Protein AF-A0A1G4S1K9-F1 (afdb_monomer)

Radius of gyration: 34.12 Å; Cα contacts (8 Å, |Δi|>4): 1277; chains: 1; bounding box: 101×109×102 Å

Secondary structure (DSSP, 8-state):
--SS-SSSSSSSSSSSSSS-S-----PPPPEEEEEEEEE-EEEEEEEEEEES-TT-SEEEEEEEESSEEEEEEEES-SEEEEETTEEEEEEETTSTTGGGGGSEEEEEEEEEEE--EEEEEEEE-SSS-----------PPPPPPS----TT--TTS--EEEETTEEEETT--B---EEEE---TTTTTSS-TTTTTS-HHHHHHHHHTTT--EEEEEEEHHHHHHHHTT--PPP---TTT-GGGGG--HHHHHHHHHHHHHHTT-EEEEEEEESSS-TTGGG-SSS--SSS-HHHHHHHHHHHHHHTTT-TTEEEEE--S-----TTSSS--B-SSS--TTBHHHHHHHHHHHHHHH-TT-EEEEE-BSEEES-TTT-SS----GGGEEE-STTTB-THHHHS----SSHHHHTTEEEEEE---TTT---GGGTT---HHHHIIIIIIIIIIHHHHTTSS-EEEEEE---SSHHHHHHHHHHHHHHHHHT-EEEES-S-S--TTT--SB-TTSSSB-HHHHHHHHTTS-B-TTS-EE-S-SSS-STTTEE-HHHHH--PPPPPP-TT---S--SSS---------------------------------SSSSSSTTSSTTSHHHHHTTTTS------------PPPS-----------------PPP-----HHHHHHHHHHHTTSS--

Solvent-accessible surface area (backbone atoms only — not comparable to full-atom values): 39523 Å² total; per-residue (Å²): 135,91,89,88,84,87,84,81,81,74,75,72,63,66,68,69,71,75,72,76,65,78,81,72,75,80,70,62,70,54,43,70,43,81,75,47,68,54,51,69,35,51,22,34,36,38,34,31,40,30,34,51,34,81,55,36,59,29,41,40,38,34,35,40,41,76,22,50,50,78,48,59,51,68,45,40,42,71,42,59,43,75,57,68,37,28,40,43,32,33,22,30,58,91,38,97,27,34,71,22,40,65,23,78,26,36,46,32,34,39,37,41,65,19,78,45,64,45,84,73,50,61,49,60,48,79,78,62,66,95,71,95,67,89,73,75,85,68,86,70,73,78,76,79,69,84,84,91,69,60,96,60,62,61,82,35,40,40,38,44,32,43,57,54,39,35,44,17,37,83,87,66,53,76,56,71,53,26,24,28,27,46,50,20,35,16,18,79,36,38,33,52,58,48,29,60,62,25,40,63,67,64,49,55,48,54,43,15,47,67,32,32,22,26,38,37,37,31,24,10,27,44,48,44,45,29,48,74,71,74,43,61,61,73,52,54,53,30,59,85,70,36,54,83,51,73,84,46,53,31,60,53,48,49,53,51,49,47,55,51,27,48,76,24,8,23,33,32,29,44,26,31,31,13,37,48,56,30,83,70,27,52,79,43,26,51,66,46,55,100,88,33,45,60,70,51,36,41,49,21,53,35,52,51,35,50,74,41,45,82,36,43,39,55,36,30,40,34,69,47,48,35,27,9,41,51,49,71,43,97,64,37,27,40,68,54,93,60,89,54,92,46,22,48,52,50,49,52,42,51,41,48,47,54,28,42,75,52,22,76,52,44,26,36,31,43,47,18,22,12,48,45,52,68,48,58,93,86,29,77,85,72,61,51,56,57,85,56,36,47,74,58,46,51,6,24,32,38,50,42,49,80,82,53,57,86,71,62,86,43,73,76,53,46,28,24,49,31,39,28,31,33,56,75,29,57,66,73,52,77,52,78,74,54,60,96,60,70,48,63,70,52,41,42,65,72,68,34,36,75,30,44,47,48,37,47,78,69,44,68,29,21,55,33,31,67,32,35,55,45,51,86,47,74,68,24,32,55,42,48,54,42,53,51,48,49,35,59,77,67,68,50,27,35,20,37,39,24,44,37,34,82,42,91,56,26,33,35,39,19,36,91,64,44,69,49,66,33,63,68,60,43,57,62,55,52,79,66,40,43,55,50,100,85,70,36,19,47,16,62,26,47,64,28,33,12,30,90,50,30,34,15,30,23,76,73,74,73,49,86,72,73,55,50,76,51,77,86,65,80,67,91,83,81,83,85,87,89,85,87,84,86,89,81,89,85,88,85,86,84,91,84,88,79,90,86,88,88,86,84,89,83,83,86,78,90,86,88,91,86,87,85,89,83,77,73,81,79,66,68,74,70,60,62,67,64,61,64,67,62,75,78,72,82,83,86,87,88,82,89,88,82,81,93,76,85,87,80,94,84,76,93,78,92,75,86,87,80,88,82,80,83,84,76,91,70,92,76,83,86,80,77,94,48,80,66,58,57,55,57,50,56,57,53,56,64,69,72,72,69,136

Nearest PDB structures (foldseek):
  8fc0-assembly8_H  TM=9.257E-01  e=8.911E-35  metagenome
  8fc0-assembly1_A  TM=9.279E-01  e=1.679E-34  metagenome
  8fc0-assembly7_G  TM=9.378E-01  e=3.162E-34  metagenome
  1vrx-assembly2_B  TM=9.261E-01  e=2.513E-33  Acidothermus cellulolyticus
  1ece-assembly2_B  TM=9.317E-01  e=5.960E-33  Acidothermus cellulolyticus

Mean predicted aligned error: 17.68 Å

Foldseek 3Di:
DDDDPDPDPPVPPVVVPPPPPDPPPPQDFKDKDWDDWADDFQKIKTKIFIDSQPQFQKKKWKKFFPFFFDDKDWALFPDWDDDGRMIIGMHGCPDPSVVSNRGIIMMMTGGGRGPTMDTDDMHGDDDRDPDDDPDPPPDDDDPDDPDLDDPFFDWFQLFWWWDQQFIAGPVRHGDFQAAFEFEDQLALLVDTPQQQQAALLVLLLVRLLLQRQEYEYAHALVCLVCVVVVRFRQHHHNCVRHVVCSVDTSVRVVVVSLSSCSQQLHAYEYENCANHRHPCRNPQLANDDPVGALVSLLVSLLSVLLVCLRRSSYQEYHSYHFNEDALLDPAGAADDPDPDSRDLLVSLLVSLLSSCVRRVRHAYEYFDYFWDAPDCVVCRSPDSDRVRTDGAGGRQQPLSCVVPNRDNPDPSSVRSYEYEHEDAFCLVPNDPLCPPHHDLVSCCPRHNCNRDCVSLVVSPYHYEHAEYAADCDDRRVVVLLSVLVVCQVSVHHYHYHHLAQPPPRGGHQAHPSSPHGPVVRSVSSSVNRDADPVRAREHSGQGRARNPRHGYNCVVVVDDGDRDDRVPPPDPPDPDPDPDDDDDDDDDDDDDDDDDDDDDDDDDDDDDDDPDDPPPVPPPPVPPVVVVVVPPPDDDDDDDDDDDDDDDPDDDDDDDDDDDDDDDDDDDDDDDDDPVVVVVVVVVVVVVPDD

Structure (mmCIF, N/CA/C/O backbone):
data_AF-A0A1G4S1K9-F1
#
_entry.id   AF-A0A1G4S1K9-F1
#
loop_
_atom_site.group_PDB
_atom_site.id
_atom_site.type_symbol
_atom_site.label_atom_id
_atom_site.label_alt_id
_atom_site.label_comp_id
_atom_site.label_asym_id
_atom_site.label_entity_id
_atom_site.label_seq_id
_atom_site.pdbx_PDB_ins_code
_atom_site.Cartn_x
_atom_site.Cartn_y
_atom_site.Cartn_z
_atom_site.occupancy
_atom_site.B_iso_or_equiv
_atom_site.auth_seq_id
_atom_site.auth_comp_id
_atom_site.auth_asym_id
_atom_site.auth_atom_id
_atom_site.pdbx_PDB_model_num
ATOM 1 N N . MET A 1 1 ? -54.879 11.439 -67.294 1.00 46.94 1 MET A N 1
ATOM 2 C CA . MET A 1 1 ? -53.997 11.453 -68.483 1.00 46.94 1 MET A CA 1
ATOM 3 C C . MET A 1 1 ? -53.730 12.893 -68.884 1.00 46.94 1 MET A C 1
ATOM 5 O O . MET A 1 1 ? -54.687 13.642 -68.987 1.00 46.94 1 MET A O 1
ATOM 9 N N . ARG A 1 2 ? -52.448 13.218 -69.117 1.00 40.91 2 ARG A N 1
ATOM 10 C CA . ARG A 1 2 ? -51.914 14.444 -69.745 1.00 40.91 2 ARG A CA 1
ATOM 11 C C . ARG A 1 2 ? -52.275 15.777 -69.067 1.00 40.91 2 ARG A C 1
ATOM 13 O O . ARG A 1 2 ? -53.282 16.371 -69.418 1.00 40.91 2 ARG A O 1
ATOM 20 N N . ASN A 1 3 ? -51.419 16.227 -68.132 1.00 42.62 3 ASN A N 1
ATOM 21 C CA . ASN A 1 3 ? -50.958 17.632 -67.969 1.00 42.62 3 ASN A CA 1
ATOM 22 C C . ASN A 1 3 ? -50.483 18.017 -66.550 1.00 42.62 3 ASN A C 1
ATOM 24 O O . ASN A 1 3 ? -50.726 19.132 -66.109 1.00 42.62 3 ASN A O 1
ATOM 28 N N . ILE A 1 4 ? -49.740 17.155 -65.844 1.00 37.62 4 ILE A N 1
ATOM 29 C CA . ILE A 1 4 ? -48.871 17.600 -64.732 1.00 37.62 4 ILE A CA 1
ATOM 30 C C . ILE A 1 4 ? -47.541 16.832 -64.809 1.00 37.62 4 ILE A C 1
ATOM 32 O O . ILE A 1 4 ? -47.179 16.061 -63.933 1.00 37.62 4 ILE A O 1
ATOM 36 N N . ILE A 1 5 ? -46.842 16.981 -65.935 1.00 47.56 5 ILE A N 1
ATOM 37 C CA . ILE A 1 5 ? -45.438 16.584 -66.105 1.00 47.56 5 ILE A CA 1
ATOM 38 C C . ILE A 1 5 ? -44.793 17.699 -66.930 1.00 47.56 5 ILE A C 1
ATOM 40 O O . ILE A 1 5 ? -44.756 17.594 -68.149 1.00 47.56 5 ILE A O 1
ATOM 44 N N . SER A 1 6 ? -44.383 18.809 -66.305 1.00 47.84 6 SER A N 1
ATOM 45 C CA . SER A 1 6 ? -43.437 19.755 -66.941 1.00 47.84 6 SER A CA 1
ATOM 46 C C . SER A 1 6 ? -42.840 20.851 -66.039 1.00 47.84 6 SER A C 1
ATOM 48 O O . SER A 1 6 ? -42.357 21.843 -66.580 1.00 47.84 6 SER A O 1
ATOM 50 N N . LYS A 1 7 ? -42.825 20.746 -64.696 1.00 39.50 7 LYS A N 1
ATOM 51 C CA . LYS A 1 7 ? -42.226 21.819 -63.859 1.00 39.50 7 LYS A CA 1
ATOM 52 C C . LYS A 1 7 ? -41.388 21.410 -62.639 1.00 39.50 7 LYS A C 1
ATOM 54 O O . LYS A 1 7 ? -41.051 22.274 -61.841 1.00 39.50 7 LYS A O 1
ATOM 59 N N . THR A 1 8 ? -40.955 20.158 -62.520 1.00 39.28 8 THR A N 1
ATOM 60 C CA . THR A 1 8 ? -40.083 19.728 -61.399 1.00 39.28 8 THR A CA 1
ATOM 61 C C . THR A 1 8 ? -38.801 19.011 -61.822 1.00 39.28 8 THR A C 1
ATOM 63 O O . THR A 1 8 ? -38.110 18.453 -60.982 1.00 39.28 8 THR A O 1
ATOM 66 N N . SER A 1 9 ? -38.419 19.087 -63.101 1.00 40.94 9 SER A N 1
ATOM 67 C CA . SER A 1 9 ? -37.168 18.483 -63.604 1.00 40.94 9 SER A CA 1
ATOM 68 C C . SER A 1 9 ? -36.092 19.503 -64.005 1.00 40.94 9 SER A C 1
ATOM 70 O O . SER A 1 9 ? -35.015 19.105 -64.424 1.00 40.94 9 SER A O 1
ATOM 72 N N . ALA A 1 10 ? -36.352 20.810 -63.867 1.00 38.00 10 ALA A N 1
ATOM 73 C CA . ALA A 1 10 ? -35.412 21.869 -64.268 1.00 38.00 10 ALA A CA 1
ATOM 74 C C . ALA A 1 10 ? -34.806 22.666 -63.094 1.00 38.00 10 ALA A C 1
ATOM 76 O O . ALA A 1 10 ? -33.869 23.426 -63.303 1.00 38.00 10 ALA A O 1
ATOM 77 N N . ALA A 1 11 ? -35.292 22.483 -61.860 1.00 37.25 11 ALA A N 1
ATOM 78 C CA . ALA A 1 11 ? -34.738 23.150 -60.673 1.00 37.25 11 ALA A CA 1
ATOM 79 C C . ALA A 1 11 ? -33.660 22.321 -59.945 1.00 37.25 11 ALA A C 1
ATOM 81 O O . ALA A 1 11 ? -32.999 22.830 -59.047 1.00 37.25 11 ALA A O 1
ATOM 82 N N . LEU A 1 12 ? -33.454 21.062 -60.346 1.00 37.31 12 LEU A N 1
ATOM 83 C CA . LEU A 1 12 ? -32.512 20.134 -59.705 1.00 37.31 12 LEU A CA 1
ATOM 84 C C . LEU A 1 12 ? -31.188 19.953 -60.462 1.00 37.31 12 LEU A C 1
ATOM 86 O O . LEU A 1 12 ? -30.310 19.257 -59.972 1.00 37.31 12 LEU A O 1
ATOM 90 N N . ILE A 1 13 ? -31.007 20.600 -61.620 1.00 40.84 13 ILE A N 1
ATOM 91 C CA . ILE A 1 13 ? -29.776 20.463 -62.427 1.00 40.84 13 ILE A CA 1
ATOM 92 C C . ILE A 1 13 ? -28.891 21.723 -62.371 1.00 40.84 13 ILE A C 1
ATOM 94 O O . ILE A 1 13 ? -27.697 21.644 -62.635 1.00 40.84 13 ILE A O 1
ATOM 98 N N . THR A 1 14 ? -29.403 22.866 -61.902 1.00 38.56 14 THR A N 1
ATOM 99 C CA . THR A 1 14 ? -28.585 24.089 -61.745 1.00 38.56 14 THR A CA 1
ATOM 100 C C . THR A 1 14 ? -27.985 24.251 -60.342 1.00 38.56 14 THR A C 1
ATOM 102 O O . THR A 1 14 ? -27.045 25.018 -60.169 1.00 38.56 14 THR A O 1
ATOM 105 N N . ALA A 1 15 ? -28.450 23.489 -59.344 1.00 34.72 15 ALA A N 1
ATOM 106 C CA . ALA A 1 15 ? -27.817 23.433 -58.019 1.00 34.72 15 ALA A CA 1
ATOM 107 C C . ALA A 1 15 ? -26.641 22.436 -57.950 1.00 34.72 15 ALA A C 1
ATOM 109 O O . ALA A 1 15 ? -25.881 22.449 -56.989 1.00 34.72 15 ALA A O 1
ATOM 110 N N . ALA A 1 16 ? -26.459 21.606 -58.985 1.00 38.09 16 ALA A N 1
ATOM 111 C CA . ALA A 1 16 ? -25.399 20.599 -59.049 1.00 38.09 16 ALA A CA 1
ATOM 112 C C . ALA A 1 16 ? -24.125 21.069 -59.784 1.00 38.09 16 ALA A C 1
ATOM 114 O O . ALA A 1 16 ? -23.159 20.321 -59.854 1.00 38.09 16 ALA A O 1
ATOM 115 N N . ILE A 1 17 ? -24.095 22.296 -60.327 1.00 37.56 17 ILE A N 1
ATOM 116 C CA . ILE A 1 17 ? -22.935 22.823 -61.082 1.00 37.56 17 ILE A CA 1
ATOM 117 C C . ILE A 1 17 ? -22.274 24.031 -60.383 1.00 37.56 17 ILE A C 1
ATOM 119 O O . ILE A 1 17 ? -21.233 24.506 -60.823 1.00 37.56 17 ILE A O 1
ATOM 123 N N . LEU A 1 18 ? -22.792 24.487 -59.233 1.00 35.12 18 LEU A N 1
ATOM 124 C CA . LEU A 1 18 ? -22.179 25.577 -58.452 1.00 35.12 18 LEU A CA 1
ATOM 125 C C . LEU A 1 18 ? -21.597 25.154 -57.091 1.00 35.12 18 LEU A C 1
ATOM 127 O O . LEU A 1 18 ? -21.259 26.011 -56.283 1.00 35.12 18 LEU A O 1
ATOM 131 N N . PHE A 1 19 ? -21.447 23.850 -56.848 1.00 36.75 19 PHE A N 1
ATOM 132 C CA . PHE A 1 19 ? -20.767 23.309 -55.660 1.00 36.75 19 PHE A CA 1
ATOM 133 C C . PHE A 1 19 ? -19.628 22.339 -56.021 1.00 36.75 19 PHE A C 1
ATOM 135 O O . PHE A 1 19 ? -19.280 21.446 -55.262 1.00 36.75 19 PHE A O 1
ATOM 142 N N . CYS A 1 20 ? -19.008 22.551 -57.184 1.00 34.66 20 CYS A N 1
ATOM 143 C CA . CYS A 1 20 ? -17.650 22.087 -57.474 1.00 34.66 20 CYS A CA 1
ATOM 144 C C . CYS A 1 20 ? -16.709 23.296 -57.558 1.00 34.66 20 CYS A C 1
ATOM 146 O O . CYS A 1 20 ? -16.000 23.482 -58.542 1.00 34.66 20 CYS A O 1
ATOM 148 N N . MET A 1 21 ? -16.701 24.147 -56.530 1.00 34.59 21 MET A N 1
ATOM 149 C CA . MET A 1 21 ? -15.424 24.737 -56.146 1.00 34.59 21 MET A CA 1
ATOM 150 C C . MET A 1 21 ? -14.774 23.715 -55.236 1.00 34.59 21 MET A C 1
ATOM 152 O O . MET A 1 21 ? -15.372 23.335 -54.231 1.00 34.59 21 MET A O 1
ATOM 156 N N . LEU A 1 22 ? -13.598 23.232 -55.638 1.00 39.28 22 LEU A N 1
ATOM 157 C CA . LEU A 1 22 ? -12.730 22.451 -54.777 1.00 39.28 22 LEU A CA 1
ATOM 158 C C . LEU A 1 22 ? -12.731 23.103 -53.392 1.00 39.28 22 LEU A C 1
ATOM 160 O O . LEU A 1 22 ? -12.252 24.228 -53.235 1.00 39.28 22 LEU A O 1
ATOM 164 N N . SER A 1 23 ? -13.231 22.391 -52.387 1.00 33.66 23 SER A N 1
ATOM 165 C CA . SER A 1 23 ? -12.679 22.531 -51.052 1.00 33.66 23 SER A CA 1
ATOM 166 C C . SER A 1 23 ? -11.226 22.099 -51.191 1.00 33.66 23 SER A C 1
ATOM 168 O O . SER A 1 23 ? -10.904 20.921 -51.087 1.00 33.66 23 SER A O 1
ATOM 170 N N . VAL A 1 24 ? -10.351 23.038 -51.548 1.00 35.00 24 VAL A N 1
ATOM 171 C CA . VAL A 1 24 ? -8.931 22.877 -51.287 1.00 35.00 24 VAL A CA 1
ATOM 172 C C . VAL A 1 24 ? -8.861 22.885 -49.770 1.00 35.00 24 VAL A C 1
ATOM 174 O O . VAL A 1 24 ? -8.879 23.943 -49.145 1.00 35.00 24 VAL A O 1
ATOM 177 N N . THR A 1 25 ? -8.913 21.700 -49.167 1.00 40.12 25 THR A N 1
ATOM 178 C CA . THR A 1 25 ? -8.441 21.492 -47.807 1.00 40.12 25 THR A CA 1
ATOM 179 C C . THR A 1 25 ? -6.995 21.956 -47.831 1.00 40.12 25 THR A C 1
ATOM 181 O O . THR A 1 25 ? -6.112 21.272 -48.343 1.00 40.12 25 THR A O 1
ATOM 184 N N . VAL A 1 26 ? -6.762 23.187 -47.379 1.00 39.53 26 VAL A N 1
ATOM 185 C CA . VAL A 1 26 ? -5.418 23.658 -47.076 1.00 39.53 26 VAL A CA 1
ATOM 186 C C . VAL A 1 26 ? -5.017 22.877 -45.837 1.00 39.53 26 VAL A C 1
ATOM 188 O O . VAL A 1 26 ? -5.352 23.256 -44.718 1.00 39.53 26 VAL A O 1
ATOM 191 N N . LEU A 1 27 ? -4.415 21.713 -46.047 1.00 52.53 27 LEU A N 1
ATOM 192 C CA . LEU A 1 27 ? -3.822 20.949 -44.965 1.00 52.53 27 LEU A CA 1
ATOM 193 C C . LEU A 1 27 ? -2.598 21.710 -44.477 1.00 52.53 27 LEU A C 1
ATOM 195 O O . LEU A 1 27 ? -1.849 22.281 -45.276 1.00 52.53 27 LEU A O 1
ATOM 199 N N . ALA A 1 28 ? -2.457 21.785 -43.157 1.00 60.84 28 ALA A N 1
ATOM 200 C CA . ALA A 1 28 ? -1.305 22.415 -42.545 1.00 60.84 28 ALA A CA 1
ATOM 201 C C . ALA A 1 28 ? -0.040 21.689 -43.023 1.00 60.84 28 ALA A C 1
ATOM 203 O O . ALA A 1 28 ? -0.012 20.464 -43.080 1.00 60.84 28 ALA A O 1
ATOM 204 N N . ALA A 1 29 ? 0.988 22.448 -43.405 1.00 79.94 29 ALA A N 1
ATOM 205 C CA . ALA A 1 29 ? 2.296 21.864 -43.670 1.00 79.94 29 ALA A CA 1
ATOM 206 C C . ALA A 1 29 ? 2.824 21.219 -42.375 1.00 79.94 29 ALA A C 1
ATOM 208 O O . ALA A 1 29 ? 2.587 21.785 -41.301 1.00 79.94 29 ALA A O 1
ATOM 209 N N . PRO A 1 30 ? 3.548 20.088 -42.457 1.00 90.12 30 PRO A N 1
ATOM 210 C CA . PRO A 1 30 ? 4.069 19.425 -41.278 1.00 90.12 30 PRO A CA 1
ATOM 211 C C . PRO A 1 30 ? 5.029 20.379 -40.575 1.00 90.12 30 PRO A C 1
ATOM 213 O O . PRO A 1 30 ? 5.851 21.053 -41.206 1.00 90.12 30 PRO A O 1
ATOM 216 N N . ALA A 1 31 ? 4.893 20.461 -39.263 1.00 91.81 31 ALA A N 1
ATOM 217 C CA . ALA A 1 31 ? 5.640 21.370 -38.421 1.00 91.81 31 ALA A CA 1
ATOM 218 C C . ALA A 1 31 ? 6.294 20.596 -37.280 1.00 91.81 31 ALA A C 1
ATOM 220 O O . ALA A 1 31 ? 5.719 19.667 -36.720 1.00 91.81 31 ALA A O 1
ATOM 221 N N . ALA A 1 32 ? 7.505 21.015 -36.927 1.00 95.06 32 ALA A N 1
ATOM 222 C CA . ALA A 1 32 ? 8.244 20.504 -35.788 1.00 95.06 32 ALA A CA 1
ATOM 223 C C . ALA A 1 32 ? 8.721 21.693 -34.954 1.00 95.06 32 ALA A C 1
ATOM 225 O O . ALA A 1 32 ? 9.352 22.616 -35.477 1.00 95.06 32 ALA A O 1
ATOM 226 N N . LYS A 1 33 ? 8.417 21.678 -33.660 1.00 94.25 33 LYS A N 1
ATOM 227 C CA . LYS A 1 33 ? 8.912 22.659 -32.695 1.00 94.25 33 LYS A CA 1
ATOM 228 C C . LYS A 1 33 ? 9.967 21.992 -31.822 1.00 94.25 33 LYS A C 1
ATOM 230 O O . LYS A 1 33 ? 9.740 20.897 -31.333 1.00 94.25 33 LYS A O 1
ATOM 235 N N . VAL A 1 34 ? 11.106 22.651 -31.623 1.00 95.06 34 VAL A N 1
ATOM 236 C CA . VAL A 1 34 ? 12.114 22.182 -30.664 1.00 95.06 34 VAL A CA 1
ATOM 237 C C . VAL A 1 34 ? 11.624 22.472 -29.251 1.00 95.06 34 VAL A C 1
ATOM 239 O O . VAL A 1 34 ? 11.390 23.635 -28.920 1.00 95.06 34 VAL A O 1
ATOM 242 N N . ASP A 1 35 ? 11.492 21.427 -28.439 1.00 87.25 35 ASP A N 1
ATOM 243 C CA . ASP A 1 35 ? 11.082 21.547 -27.039 1.00 87.25 35 ASP A CA 1
ATOM 244 C C . ASP A 1 35 ? 12.290 21.597 -26.108 1.00 87.25 35 ASP A C 1
ATOM 246 O O . ASP A 1 35 ? 12.360 22.458 -25.233 1.00 87.25 35 ASP A O 1
ATOM 250 N N . ASN A 1 36 ? 13.265 20.708 -26.316 1.00 89.69 36 ASN A N 1
ATOM 251 C CA . ASN A 1 36 ? 14.471 20.654 -25.499 1.00 89.69 36 ASN A CA 1
ATOM 252 C C . ASN A 1 36 ? 15.694 20.205 -26.309 1.00 89.69 36 ASN A C 1
ATOM 254 O O . ASN A 1 36 ? 15.576 19.408 -27.240 1.00 89.69 36 ASN A O 1
ATOM 258 N N . VAL A 1 37 ? 16.874 20.694 -25.923 1.00 92.25 37 VAL A N 1
ATOM 259 C CA . VAL A 1 37 ? 18.181 20.250 -26.425 1.00 92.25 37 VAL A CA 1
ATOM 260 C C . VAL A 1 37 ? 19.072 19.982 -25.217 1.00 92.25 37 VAL A C 1
ATOM 262 O O . VAL A 1 37 ? 19.370 20.901 -24.457 1.00 92.25 37 VAL A O 1
ATOM 265 N N . ASN A 1 38 ? 19.517 18.738 -25.060 1.00 87.88 38 ASN A N 1
ATOM 266 C CA . ASN A 1 38 ? 20.324 18.294 -23.927 1.00 87.88 38 ASN A CA 1
ATOM 267 C C . ASN A 1 38 ? 21.632 17.644 -24.417 1.00 87.88 38 ASN A C 1
ATOM 269 O O . ASN A 1 38 ? 21.614 16.485 -24.825 1.00 87.88 38 ASN A O 1
ATOM 273 N N . PRO A 1 39 ? 22.760 18.373 -24.451 1.00 90.12 39 PRO A N 1
ATOM 274 C CA . PRO A 1 39 ? 24.066 17.839 -24.833 1.00 90.12 39 PRO A CA 1
ATOM 275 C C . PRO A 1 39 ? 24.911 17.428 -23.613 1.00 90.12 39 PRO A C 1
ATOM 277 O O . PRO A 1 39 ? 24.898 18.106 -22.587 1.00 90.12 39 PRO A O 1
ATOM 280 N N . TRP A 1 40 ? 25.724 16.373 -23.738 1.00 91.38 40 TRP A N 1
ATOM 281 C CA . TRP A 1 40 ? 26.621 15.900 -22.664 1.00 91.38 40 TRP A CA 1
ATOM 282 C C . TRP A 1 40 ? 28.030 15.516 -23.160 1.00 91.38 40 TRP A C 1
ATOM 284 O O . TRP A 1 40 ? 28.737 14.702 -22.565 1.00 91.38 40 TRP A O 1
ATOM 294 N N . GLY A 1 41 ? 28.486 16.135 -24.253 1.00 88.50 41 GLY A N 1
ATOM 295 C CA . GLY A 1 41 ? 29.862 16.039 -24.748 1.00 88.50 41 GLY A CA 1
ATOM 296 C C . GLY A 1 41 ? 30.127 14.812 -25.621 1.00 88.50 41 GLY A C 1
ATOM 297 O O . GLY A 1 41 ? 30.483 14.973 -26.790 1.00 88.50 41 GLY A O 1
ATOM 298 N N . ASN A 1 42 ? 29.956 13.597 -25.091 1.00 91.75 42 ASN A N 1
ATOM 299 C CA . ASN A 1 42 ? 30.069 12.346 -25.865 1.00 91.75 42 ASN A CA 1
ATOM 300 C C . ASN A 1 42 ? 28.726 11.864 -26.455 1.00 91.75 42 ASN A C 1
ATOM 302 O O . ASN A 1 42 ? 28.643 10.787 -27.041 1.00 91.75 42 ASN A O 1
ATOM 306 N N . GLY A 1 43 ? 27.684 12.678 -26.329 1.00 93.50 43 GLY A N 1
ATOM 307 C CA . GLY A 1 43 ? 26.366 12.443 -26.891 1.00 93.50 43 GLY A CA 1
ATOM 308 C C . GLY A 1 43 ? 25.483 13.672 -26.719 1.00 93.50 43 GLY A C 1
ATOM 309 O O . GLY A 1 43 ? 25.896 14.689 -26.149 1.00 93.50 43 GLY A O 1
ATOM 310 N N . GLY A 1 44 ? 24.271 13.585 -27.241 1.00 93.44 44 GLY A N 1
ATOM 311 C CA . GLY A 1 44 ? 23.273 14.626 -27.067 1.00 93.44 44 GLY A CA 1
ATOM 312 C C . GLY A 1 44 ? 21.904 14.186 -27.549 1.00 93.44 44 GLY A C 1
ATOM 313 O O . GLY A 1 44 ? 21.768 13.212 -28.288 1.00 93.44 44 GLY A O 1
ATOM 314 N N . GLN A 1 45 ? 20.894 14.933 -27.135 1.00 95.75 45 GLN A N 1
ATOM 315 C CA . GLN A 1 45 ? 19.495 14.670 -27.433 1.00 95.75 45 GLN A CA 1
ATOM 316 C C . GLN A 1 45 ? 18.802 15.958 -27.858 1.00 95.75 45 GLN A C 1
ATOM 318 O O . GLN A 1 45 ? 19.082 17.040 -27.334 1.00 95.75 45 GLN A O 1
ATOM 323 N N . ILE A 1 46 ? 17.866 15.827 -28.790 1.00 97.38 46 ILE A N 1
ATOM 324 C CA . ILE A 1 46 ? 16.879 16.853 -29.103 1.00 97.38 46 ILE A CA 1
ATOM 325 C C . ILE A 1 46 ? 15.481 16.245 -29.027 1.00 97.38 46 ILE A C 1
ATOM 327 O O . ILE A 1 46 ? 15.237 15.158 -29.556 1.00 97.38 46 ILE A O 1
ATOM 331 N N . THR A 1 47 ? 14.572 16.968 -28.385 1.00 95.44 47 THR A N 1
ATOM 332 C CA . THR A 1 47 ? 13.148 16.637 -28.297 1.00 95.44 47 THR A CA 1
ATOM 333 C C . THR A 1 47 ? 12.354 17.616 -29.148 1.00 95.44 47 THR A C 1
ATOM 335 O O . THR A 1 47 ? 12.613 18.826 -29.123 1.00 95.44 47 THR A O 1
ATOM 338 N N . LEU A 1 48 ? 11.396 17.096 -29.909 1.00 95.94 48 LEU A N 1
ATOM 339 C CA . LEU A 1 48 ? 10.586 17.842 -30.858 1.00 95.94 48 LEU A CA 1
ATOM 340 C C . LEU A 1 48 ? 9.099 17.545 -30.638 1.00 95.94 48 LEU A C 1
ATOM 342 O O . LEU A 1 48 ? 8.720 16.386 -30.507 1.00 95.94 48 LEU A O 1
ATOM 346 N N . GLN A 1 49 ? 8.250 18.565 -30.718 1.00 95.06 49 GLN A N 1
ATOM 347 C CA . GLN A 1 49 ? 6.810 18.387 -30.879 1.00 95.06 49 GLN A CA 1
ATOM 348 C C . GLN A 1 49 ? 6.461 18.428 -32.367 1.00 95.06 49 GLN A C 1
ATOM 350 O O . GLN A 1 49 ? 6.642 19.472 -33.009 1.00 95.06 49 GLN A O 1
ATOM 355 N N . LEU A 1 50 ? 5.950 17.320 -32.911 1.00 94.12 50 LEU A N 1
ATOM 356 C CA . LEU A 1 50 ? 5.430 17.275 -34.278 1.00 94.12 50 LEU A CA 1
ATOM 357 C C . LEU A 1 50 ? 3.950 17.676 -34.303 1.00 94.12 50 LEU A C 1
ATOM 359 O O . LEU A 1 50 ? 3.214 17.457 -33.339 1.00 94.12 50 LEU A O 1
ATOM 363 N N . SER A 1 51 ? 3.530 18.332 -35.384 1.00 89.94 51 SER A N 1
ATOM 364 C CA . SER A 1 51 ? 2.142 18.755 -35.597 1.00 89.94 51 SER A CA 1
ATOM 365 C C . SER A 1 51 ? 1.841 18.963 -37.082 1.00 89.94 51 SER A C 1
ATOM 367 O O . SER A 1 51 ? 2.723 19.336 -37.857 1.00 89.94 51 SER A O 1
ATOM 369 N N . GLY A 1 52 ? 0.583 18.775 -37.480 1.00 86.88 52 GLY A N 1
ATOM 370 C CA . GLY A 1 52 ? 0.166 18.925 -38.876 1.00 86.88 52 GLY A CA 1
ATOM 371 C C . GLY A 1 52 ? 0.693 17.808 -39.779 1.00 86.88 52 GLY A C 1
ATOM 372 O O . GLY A 1 52 ? 0.795 17.993 -40.989 1.00 86.88 52 GLY A O 1
ATOM 373 N N . CYS A 1 53 ? 1.054 16.664 -39.201 1.00 86.75 53 CYS A N 1
ATOM 374 C CA . CYS A 1 53 ? 1.602 15.527 -39.932 1.00 86.75 53 CYS A CA 1
ATOM 375 C C . CYS A 1 53 ? 0.530 14.502 -40.321 1.00 86.75 53 CYS A C 1
ATOM 377 O O . CYS A 1 53 ? 0.748 13.702 -41.232 1.00 86.75 53 CYS A O 1
ATOM 379 N N . SER A 1 54 ? -0.629 14.507 -39.657 1.00 80.12 54 SER A N 1
ATOM 380 C CA . SER A 1 54 ? -1.768 13.663 -40.026 1.00 80.12 54 SER A CA 1
ATOM 381 C C . SER A 1 54 ? -2.102 13.755 -41.524 1.00 80.12 54 SER A C 1
ATOM 383 O O . SER A 1 54 ? -2.393 14.830 -42.051 1.00 80.12 54 SER A O 1
ATOM 385 N N . GLY A 1 55 ? -2.093 12.606 -42.208 1.00 76.25 55 GLY A N 1
ATOM 386 C CA . GLY A 1 55 ? -2.440 12.479 -43.630 1.00 76.25 55 GLY A CA 1
ATOM 387 C C . GLY A 1 55 ? -1.260 12.317 -44.600 1.00 76.25 55 GLY A C 1
ATOM 388 O O . GLY A 1 55 ? -1.510 12.068 -45.782 1.00 76.25 55 GLY A O 1
ATOM 389 N N . TYR A 1 56 ? -0.011 12.423 -44.131 1.00 83.50 56 TYR A N 1
ATOM 390 C CA . TYR A 1 56 ? 1.189 12.042 -44.893 1.00 83.50 56 TYR A CA 1
ATOM 391 C C . TYR A 1 56 ? 1.429 10.521 -44.847 1.00 83.50 56 TYR A C 1
ATOM 393 O O . TYR A 1 56 ? 0.980 9.853 -43.919 1.00 83.50 56 TYR A O 1
ATOM 401 N N . GLY A 1 57 ? 2.116 9.955 -45.847 1.00 83.81 57 GLY A N 1
ATOM 402 C CA . GLY A 1 57 ? 2.494 8.532 -45.838 1.00 83.81 57 GLY A CA 1
ATOM 403 C C . GLY A 1 57 ? 3.690 8.260 -44.922 1.00 83.81 57 GLY A C 1
ATOM 404 O O . GLY A 1 57 ? 3.755 7.234 -44.248 1.00 83.81 57 GLY A O 1
ATOM 405 N N . SER A 1 58 ? 4.606 9.218 -44.853 1.00 91.94 58 SER A N 1
ATOM 406 C CA . SER A 1 58 ? 5.747 9.274 -43.958 1.00 91.94 58 SER A CA 1
ATOM 407 C C . SER A 1 58 ? 6.135 10.725 -43.664 1.00 91.94 58 SER A C 1
ATOM 409 O O . SER A 1 58 ? 5.898 11.631 -44.466 1.00 91.94 58 SER A O 1
ATOM 411 N N . ILE A 1 59 ? 6.741 10.936 -42.498 1.00 96.12 59 ILE A N 1
ATOM 412 C CA . ILE A 1 59 ? 7.350 12.186 -42.059 1.00 96.12 59 ILE A CA 1
ATOM 413 C C . ILE A 1 59 ? 8.839 11.945 -41.846 1.00 96.12 59 ILE A C 1
ATOM 415 O O . ILE A 1 59 ? 9.240 11.049 -41.106 1.00 96.12 59 ILE A O 1
ATOM 419 N N . THR A 1 60 ? 9.665 12.789 -42.448 1.00 96.81 60 THR A N 1
ATOM 420 C CA . THR A 1 60 ? 11.112 12.800 -42.267 1.00 96.81 60 THR A CA 1
ATOM 421 C C . THR A 1 60 ? 11.541 14.089 -41.584 1.00 96.81 60 THR A C 1
ATOM 423 O O . THR A 1 60 ? 11.302 15.190 -42.084 1.00 96.81 60 THR A O 1
ATOM 426 N N . VAL A 1 61 ? 12.238 13.949 -40.462 1.00 97.69 61 VAL A N 1
ATOM 427 C CA . VAL A 1 61 ? 12.830 15.042 -39.696 1.00 97.69 61 VAL A CA 1
ATOM 428 C C . VAL A 1 61 ? 14.347 14.978 -39.822 1.00 97.69 61 VAL A C 1
ATOM 430 O O . VAL A 1 61 ? 14.956 13.928 -39.646 1.00 97.69 61 VAL A O 1
ATOM 433 N N . THR A 1 62 ? 14.975 16.112 -40.125 1.00 98.12 62 THR A N 1
ATOM 434 C CA . THR A 1 62 ? 16.436 16.243 -40.149 1.00 98.12 62 THR A CA 1
ATOM 435 C C . THR A 1 62 ? 16.892 17.167 -39.030 1.00 98.12 62 THR A C 1
ATOM 437 O O . THR A 1 62 ? 16.447 18.313 -38.944 1.00 98.12 62 THR A O 1
ATOM 440 N N . VAL A 1 63 ? 17.819 16.687 -38.206 1.00 98.25 63 VAL A N 1
ATOM 441 C CA . VAL A 1 63 ? 18.476 17.441 -37.130 1.00 98.25 63 VAL A CA 1
ATOM 442 C C . VAL A 1 63 ? 19.976 17.470 -37.390 1.00 98.25 63 VAL A C 1
ATOM 444 O O . VAL A 1 63 ? 20.544 16.493 -37.867 1.00 98.25 63 VAL A O 1
ATOM 447 N N . GLU A 1 64 ? 20.629 18.580 -37.063 1.00 98.06 64 GLU A N 1
ATOM 448 C CA . GLU A 1 64 ? 22.086 18.711 -37.088 1.00 98.06 64 GLU A CA 1
ATOM 449 C C . GLU A 1 64 ? 22.629 18.941 -35.676 1.00 98.06 64 GLU A C 1
ATOM 451 O O . GLU A 1 64 ? 22.134 19.811 -34.958 1.00 98.06 64 GLU A O 1
ATOM 456 N N . PHE A 1 65 ? 23.660 18.184 -35.307 1.00 97.31 65 PHE A N 1
ATOM 457 C CA . PHE A 1 65 ? 24.435 18.361 -34.079 1.00 97.31 65 PHE A CA 1
ATOM 458 C C . PHE A 1 65 ? 25.745 19.103 -34.389 1.00 97.31 65 PHE A C 1
ATOM 460 O O . PHE A 1 65 ? 26.271 19.020 -35.498 1.00 97.31 65 PHE A O 1
ATOM 467 N N . ASP A 1 66 ? 26.281 19.861 -33.436 1.00 90.00 66 ASP A N 1
ATOM 468 C CA . ASP A 1 66 ? 27.513 20.650 -33.626 1.00 90.00 66 ASP A CA 1
ATOM 469 C C . ASP A 1 66 ? 28.816 19.827 -33.535 1.00 90.00 66 ASP A C 1
ATOM 471 O O . ASP A 1 66 ? 29.852 20.256 -34.048 1.00 90.00 66 ASP A O 1
ATOM 475 N N . GLY A 1 67 ? 28.752 18.636 -32.934 1.00 91.94 67 GLY A N 1
ATOM 476 C CA . GLY A 1 67 ? 29.858 17.686 -32.811 1.00 91.94 67 GLY A CA 1
ATOM 477 C C . GLY A 1 67 ? 29.896 16.596 -33.889 1.00 91.94 67 GLY A C 1
ATOM 478 O O . GLY A 1 67 ? 29.206 16.634 -34.906 1.00 91.94 67 GLY A O 1
ATOM 479 N N . THR A 1 68 ? 30.729 15.580 -33.661 1.00 95.19 68 THR A N 1
ATOM 480 C CA . THR A 1 68 ? 30.770 14.375 -34.509 1.00 95.19 68 THR A CA 1
ATOM 481 C C . THR A 1 68 ? 29.724 13.379 -34.033 1.00 95.19 68 THR A C 1
ATOM 483 O O . THR A 1 68 ? 29.758 13.011 -32.863 1.00 95.19 68 THR A O 1
ATOM 486 N N . VAL A 1 69 ? 28.853 12.910 -34.929 1.00 96.62 69 VAL A N 1
ATOM 487 C CA . VAL A 1 69 ? 27.851 11.870 -34.647 1.00 96.62 69 VAL A CA 1
ATOM 488 C C . VAL A 1 69 ? 28.363 10.521 -35.152 1.00 96.62 69 VAL A C 1
ATOM 490 O O . VAL A 1 69 ? 28.781 10.397 -36.302 1.00 96.62 69 VAL A O 1
ATOM 493 N N . LYS A 1 70 ? 28.349 9.508 -34.285 1.00 95.06 70 LYS A N 1
ATOM 494 C CA . LYS A 1 70 ? 28.773 8.133 -34.586 1.00 95.06 70 LYS A CA 1
ATOM 495 C C . LYS A 1 70 ? 27.577 7.216 -34.839 1.00 95.06 70 LYS A C 1
ATOM 497 O O . LYS A 1 70 ? 27.619 6.398 -35.754 1.00 95.06 70 LYS A O 1
ATOM 502 N N . SER A 1 71 ? 26.531 7.352 -34.035 1.00 95.56 71 SER A N 1
ATOM 503 C CA . SER A 1 71 ? 25.287 6.585 -34.116 1.00 95.56 71 SER A CA 1
ATOM 504 C C . SER A 1 71 ? 24.120 7.473 -33.693 1.00 95.56 71 SER A C 1
ATOM 506 O O . SER A 1 71 ? 24.317 8.502 -33.041 1.00 95.56 71 SER A O 1
ATOM 508 N N . ALA A 1 72 ? 22.912 7.088 -34.098 1.00 95.81 72 ALA A N 1
ATOM 509 C CA . ALA A 1 72 ? 21.689 7.772 -33.719 1.00 95.81 72 ALA A CA 1
ATOM 510 C C . ALA A 1 72 ? 20.591 6.766 -33.375 1.00 95.81 72 ALA A C 1
ATOM 512 O O . ALA A 1 72 ? 20.498 5.704 -33.991 1.00 95.81 72 ALA A O 1
ATOM 513 N N . SER A 1 73 ? 19.764 7.140 -32.412 1.00 95.69 73 SER A N 1
ATOM 514 C CA . SER A 1 73 ? 18.564 6.440 -31.960 1.00 95.69 73 SER A CA 1
ATOM 515 C C . SER A 1 73 ? 17.540 7.479 -31.488 1.00 95.69 73 SER A C 1
ATOM 517 O O . SER A 1 73 ? 17.735 8.683 -31.677 1.00 95.69 73 SER A O 1
ATOM 519 N N . GLY A 1 74 ? 16.436 7.048 -30.885 1.00 92.44 74 GLY A N 1
ATOM 520 C CA . GLY A 1 74 ? 15.449 7.946 -30.295 1.00 92.44 74 GLY A CA 1
ATOM 521 C C . GLY A 1 74 ? 14.093 7.270 -30.128 1.00 92.44 74 GLY A C 1
ATOM 522 O O . GLY A 1 74 ? 14.017 6.044 -30.114 1.00 92.44 74 GLY A O 1
ATOM 523 N N . TRP A 1 75 ? 13.035 8.079 -30.050 1.00 92.19 75 TRP A N 1
ATOM 524 C CA . TRP A 1 75 ? 11.641 7.625 -30.024 1.00 92.19 75 TRP A CA 1
ATOM 525 C C . TRP A 1 75 ? 10.782 8.399 -31.034 1.00 92.19 75 TRP A C 1
ATOM 527 O O . TRP A 1 75 ? 11.146 9.500 -31.460 1.00 92.19 75 TRP A O 1
ATOM 537 N N . GLY A 1 76 ? 9.637 7.828 -31.417 1.00 88.88 76 GLY A N 1
ATOM 538 C CA . GLY A 1 76 ? 8.680 8.455 -32.336 1.00 88.88 76 GLY A CA 1
ATOM 539 C C . GLY A 1 76 ? 9.060 8.393 -33.822 1.00 88.88 76 GLY A C 1
ATOM 540 O O . GLY A 1 76 ? 8.356 8.961 -34.656 1.00 88.88 76 GLY A O 1
ATOM 541 N N . PHE A 1 77 ? 10.143 7.689 -34.171 1.00 95.69 77 PHE A N 1
ATOM 542 C CA . PHE A 1 77 ? 10.558 7.426 -35.550 1.00 95.69 77 PHE A CA 1
ATOM 543 C C . PHE A 1 77 ? 10.895 5.943 -35.738 1.00 95.69 77 PHE A C 1
ATOM 545 O O . PHE A 1 77 ? 11.448 5.301 -34.851 1.00 95.69 77 PHE A O 1
ATOM 552 N N . ASP A 1 78 ? 10.614 5.410 -36.924 1.00 91.00 78 ASP A N 1
ATOM 553 C CA . ASP A 1 78 ? 10.884 4.013 -37.281 1.00 91.00 78 ASP A CA 1
ATOM 554 C C . ASP A 1 78 ? 12.343 3.772 -37.685 1.00 91.00 78 ASP A C 1
ATOM 556 O O . ASP A 1 78 ? 12.811 2.635 -37.718 1.00 91.00 78 ASP A O 1
ATOM 560 N N . SER A 1 79 ? 13.071 4.829 -38.055 1.00 95.44 79 SER A N 1
ATOM 561 C CA . SER A 1 79 ? 14.468 4.720 -38.476 1.00 95.44 79 SER A CA 1
ATOM 562 C C . SER A 1 79 ? 15.255 6.002 -38.238 1.00 95.44 79 SER A C 1
ATOM 564 O O . SER A 1 79 ? 14.706 7.102 -38.315 1.00 95.44 79 SER A O 1
ATOM 566 N N . TYR A 1 80 ? 16.563 5.841 -38.015 1.00 97.19 80 TYR A N 1
ATOM 567 C CA . TYR A 1 80 ? 17.532 6.918 -37.820 1.00 97.19 80 TYR A CA 1
ATOM 568 C C . TYR A 1 80 ? 18.735 6.686 -38.732 1.00 97.19 80 TYR A C 1
ATOM 570 O O . TYR A 1 80 ? 19.401 5.652 -38.658 1.00 97.19 80 TYR A O 1
ATOM 578 N N . LYS A 1 81 ? 19.036 7.652 -39.599 1.00 97.56 81 LYS A N 1
ATOM 579 C CA . LYS A 1 81 ? 20.187 7.605 -40.504 1.00 97.56 81 LYS A CA 1
ATOM 580 C C . LYS A 1 81 ? 21.147 8.746 -40.195 1.00 97.56 81 LYS A C 1
ATOM 582 O O . LYS A 1 81 ? 20.754 9.909 -40.230 1.00 97.56 81 LYS A O 1
ATOM 587 N N . VAL A 1 82 ? 22.409 8.415 -39.936 1.00 97.38 82 VAL A N 1
ATOM 588 C CA . VAL A 1 82 ? 23.476 9.398 -39.704 1.00 97.38 82 VAL A CA 1
ATOM 589 C C . VAL A 1 82 ? 24.136 9.783 -41.030 1.00 97.38 82 VAL A C 1
ATOM 591 O O . VAL A 1 82 ? 24.608 8.921 -41.771 1.00 97.38 82 VAL A O 1
ATOM 594 N N . GLU A 1 83 ? 24.208 11.083 -41.311 1.00 96.44 83 GLU A N 1
ATOM 595 C CA . GLU A 1 83 ? 24.923 11.669 -42.448 1.00 96.44 83 GLU A CA 1
ATOM 596 C C . GLU A 1 83 ? 25.841 12.799 -41.959 1.00 96.44 83 GLU A C 1
ATOM 598 O O . GLU A 1 83 ? 25.441 13.956 -41.820 1.00 96.44 83 GLU A O 1
ATOM 603 N N . GLY A 1 84 ? 27.099 12.458 -41.662 1.00 94.81 84 GLY A N 1
ATOM 604 C CA . GLY A 1 84 ? 28.040 13.394 -41.045 1.00 94.81 84 GLY A CA 1
ATOM 605 C C . GLY A 1 84 ? 27.604 13.746 -39.622 1.00 94.81 84 GLY A C 1
ATOM 606 O O . GLY A 1 84 ? 27.541 12.872 -38.766 1.00 94.81 84 GLY A O 1
ATOM 607 N N . ASN A 1 85 ? 27.303 15.020 -39.369 1.00 95.19 85 ASN A N 1
ATOM 608 C CA . ASN A 1 85 ? 26.753 15.498 -38.096 1.00 95.19 85 ASN A CA 1
ATOM 609 C C . ASN A 1 85 ? 25.219 15.639 -38.110 1.00 95.19 85 ASN A C 1
ATOM 611 O O . ASN A 1 85 ? 24.640 16.211 -37.184 1.00 95.19 85 ASN A O 1
ATOM 615 N N . ARG A 1 86 ? 24.555 15.147 -39.163 1.00 97.75 86 ARG A N 1
ATOM 616 C CA . ARG A 1 86 ? 23.096 15.166 -39.290 1.00 97.75 86 ARG A CA 1
ATOM 617 C C . ARG A 1 86 ? 22.494 13.807 -39.001 1.00 97.75 86 ARG A C 1
ATOM 619 O O . ARG A 1 86 ? 23.060 12.780 -39.367 1.00 97.75 86 ARG A O 1
ATOM 626 N N . VAL A 1 87 ? 21.307 13.828 -38.414 1.00 97.94 87 VAL A N 1
ATOM 627 C CA . VAL A 1 87 ? 20.439 12.665 -38.275 1.00 97.94 87 VAL A CA 1
ATOM 628 C C . VAL A 1 87 ? 19.164 12.915 -39.059 1.00 97.94 87 VAL A C 1
ATOM 630 O O . VAL A 1 87 ? 18.499 13.932 -38.865 1.00 97.94 87 VAL A O 1
ATOM 633 N N . ILE A 1 88 ? 18.840 11.975 -39.937 1.00 98.12 88 ILE A N 1
ATOM 634 C CA . ILE A 1 88 ? 17.589 11.914 -40.684 1.00 98.12 88 ILE A CA 1
ATOM 635 C C . ILE A 1 88 ? 16.744 10.823 -40.029 1.00 98.12 88 ILE A C 1
ATOM 637 O O . ILE A 1 88 ? 17.070 9.640 -40.141 1.00 98.12 88 ILE A O 1
ATOM 641 N N . ALA A 1 89 ? 15.693 11.224 -39.322 1.00 97.50 89 ALA A N 1
ATOM 642 C CA . ALA A 1 89 ? 14.761 10.326 -38.656 1.00 97.50 89 ALA A CA 1
ATOM 643 C C . ALA A 1 89 ? 13.448 10.260 -39.445 1.00 97.50 89 ALA A C 1
ATOM 645 O O . ALA A 1 89 ? 12.944 11.297 -39.878 1.00 97.50 89 ALA A O 1
ATOM 646 N N . THR A 1 90 ? 12.913 9.061 -39.681 1.00 97.06 90 THR A N 1
ATOM 647 C CA . THR A 1 90 ? 11.687 8.876 -40.482 1.00 97.06 90 THR A CA 1
ATOM 648 C C . THR A 1 90 ? 10.641 8.091 -39.713 1.00 97.06 90 THR A C 1
ATOM 650 O O . THR A 1 90 ? 10.951 7.046 -39.149 1.00 97.06 90 THR A O 1
ATOM 653 N N . CYS A 1 91 ? 9.411 8.590 -39.727 1.00 93.62 91 CYS A N 1
ATOM 654 C CA . CYS A 1 91 ? 8.221 7.978 -39.157 1.00 93.62 91 CYS A CA 1
ATOM 655 C C . CYS A 1 91 ? 7.237 7.665 -40.295 1.00 93.62 91 CYS A C 1
ATOM 657 O O . CYS A 1 91 ? 6.969 8.530 -41.126 1.00 93.62 91 CYS A O 1
ATOM 659 N N . SER A 1 92 ? 6.728 6.439 -40.373 1.00 92.44 92 SER A N 1
ATOM 660 C CA . SER A 1 92 ? 5.793 5.969 -41.398 1.00 92.44 92 SER A CA 1
ATOM 661 C C . SER A 1 92 ? 4.386 5.831 -40.826 1.00 92.44 92 SER A C 1
ATOM 663 O O . SER A 1 92 ? 4.206 5.356 -39.708 1.00 92.44 92 SER A O 1
ATOM 665 N N . TYR A 1 93 ? 3.368 6.182 -41.611 1.00 85.38 93 TYR A N 1
ATOM 666 C CA . TYR A 1 93 ? 1.967 6.074 -41.196 1.00 85.38 93 TYR A CA 1
ATOM 667 C C . TYR A 1 93 ? 1.563 4.626 -40.881 1.00 85.38 93 TYR A C 1
ATOM 669 O O . TYR A 1 93 ? 0.797 4.373 -39.957 1.00 85.38 93 TYR A O 1
ATOM 677 N N . SER A 1 94 ? 2.106 3.660 -41.626 1.00 84.19 94 SER A N 1
ATOM 678 C CA . SER A 1 94 ? 1.902 2.227 -41.377 1.00 84.19 94 SER A CA 1
ATOM 679 C C . SER A 1 94 ? 3.005 1.606 -40.512 1.00 84.19 94 SER A C 1
ATOM 681 O O . SER A 1 94 ? 3.115 0.382 -40.453 1.00 84.19 94 SER A O 1
ATOM 683 N N . GLY A 1 95 ? 3.891 2.431 -39.949 1.00 79.69 95 GLY A N 1
ATOM 684 C CA . GLY A 1 95 ? 5.000 2.002 -39.108 1.00 79.69 95 GLY A CA 1
ATOM 685 C C . GLY A 1 95 ? 4.582 1.817 -37.647 1.00 79.69 95 GLY A C 1
ATOM 686 O O . GLY A 1 95 ? 3.560 2.363 -37.221 1.00 79.69 95 GLY A O 1
ATOM 687 N N . PRO A 1 96 ? 5.370 1.067 -36.858 1.00 69.25 96 PRO A N 1
ATOM 688 C CA . PRO A 1 96 ? 5.111 0.864 -35.433 1.00 69.25 96 PRO A CA 1
ATOM 689 C C . PRO A 1 96 ? 5.148 2.166 -34.616 1.00 69.25 96 PRO A C 1
ATOM 691 O O . PRO A 1 96 ? 4.539 2.222 -33.552 1.00 69.25 96 PRO A O 1
ATOM 694 N N . ASN A 1 97 ? 5.807 3.224 -35.107 1.00 86.56 97 ASN A N 1
ATOM 695 C CA . ASN A 1 97 ? 5.866 4.523 -34.432 1.00 86.56 97 ASN A CA 1
ATOM 696 C C . ASN A 1 97 ? 4.941 5.585 -35.042 1.00 86.56 97 ASN A C 1
ATOM 698 O O . ASN A 1 97 ? 5.189 6.774 -34.854 1.00 86.56 97 ASN A O 1
ATOM 702 N N . SER A 1 98 ? 3.870 5.195 -35.745 1.00 84.19 98 SER A N 1
ATOM 703 C CA . SER A 1 98 ? 2.927 6.131 -36.389 1.00 84.19 98 SER A CA 1
ATOM 704 C C . SER A 1 98 ? 2.279 7.140 -35.424 1.00 84.19 98 SER A C 1
ATOM 706 O O . SER A 1 98 ? 1.886 8.228 -35.845 1.00 84.19 98 SER A O 1
ATOM 708 N N . TRP A 1 99 ? 2.262 6.847 -34.117 1.00 83.31 99 TRP A N 1
ATOM 709 C CA . TRP A 1 99 ? 1.893 7.787 -33.050 1.00 83.31 99 TRP A CA 1
ATOM 710 C C . TRP A 1 99 ? 2.766 9.055 -33.014 1.00 83.31 99 TRP A C 1
ATOM 712 O O . TRP A 1 99 ? 2.328 10.094 -32.522 1.00 83.31 99 TRP A O 1
ATOM 722 N N . GLY A 1 100 ? 3.982 9.003 -33.565 1.00 84.81 100 GLY A N 1
ATOM 723 C CA . GLY A 1 100 ? 4.914 10.127 -33.621 1.00 84.81 100 GLY A CA 1
ATOM 724 C C . GLY A 1 100 ? 4.478 11.261 -34.551 1.00 84.81 100 GLY A C 1
ATOM 725 O O . GLY A 1 100 ? 5.007 12.361 -34.426 1.00 84.81 100 GLY A O 1
ATOM 726 N N . PHE A 1 101 ? 3.509 11.039 -35.450 1.00 86.94 101 PHE A N 1
ATOM 727 C CA . PHE A 1 101 ? 3.083 12.027 -36.450 1.00 86.94 101 PHE A CA 1
ATOM 728 C C . PHE A 1 101 ? 2.684 13.365 -35.814 1.00 86.94 101 PHE A C 1
ATOM 730 O O . PHE A 1 101 ? 3.219 14.400 -36.197 1.00 86.94 101 PHE A O 1
ATOM 737 N N . ASP A 1 102 ? 1.826 13.364 -34.801 1.00 86.69 102 ASP A N 1
ATOM 738 C CA . ASP A 1 102 ? 1.435 14.582 -34.077 1.00 86.69 102 ASP A CA 1
ATOM 739 C C . ASP A 1 102 ? 1.806 14.474 -32.584 1.00 86.69 102 ASP A C 1
ATOM 741 O O . ASP A 1 102 ? 1.067 14.905 -31.699 1.00 86.69 102 ASP A O 1
ATOM 745 N N . GLY A 1 103 ? 2.959 13.850 -32.308 1.00 82.00 103 GLY A N 1
ATOM 746 C CA . GLY A 1 103 ? 3.435 13.510 -30.967 1.00 82.00 103 GLY A CA 1
ATOM 747 C C . GLY A 1 103 ? 4.745 14.195 -30.571 1.00 82.00 103 GLY A C 1
ATOM 748 O O . GLY A 1 103 ? 5.412 14.854 -31.375 1.00 82.00 103 GLY A O 1
ATOM 749 N N . ASN A 1 104 ? 5.117 14.026 -29.301 1.00 93.00 104 ASN A N 1
ATOM 750 C CA . ASN A 1 104 ? 6.437 14.396 -28.805 1.00 93.00 104 ASN A CA 1
ATOM 751 C C . ASN A 1 104 ? 7.437 13.288 -29.159 1.00 93.00 104 ASN A C 1
ATOM 753 O O . ASN A 1 104 ? 7.292 12.143 -28.732 1.00 93.00 104 ASN A O 1
ATOM 757 N N . VAL A 1 105 ? 8.442 13.627 -29.954 1.00 94.62 105 VAL A N 1
ATOM 758 C CA . VAL A 1 105 ? 9.418 12.690 -30.518 1.00 94.62 105 VAL A CA 1
ATOM 759 C C . VAL A 1 105 ? 10.832 13.137 -30.179 1.00 94.62 105 VAL A C 1
ATOM 761 O O . VAL A 1 105 ? 11.064 14.296 -29.822 1.00 94.62 105 VAL A O 1
ATOM 764 N N . GLY A 1 106 ? 11.811 12.254 -30.343 1.00 94.19 106 GLY A N 1
ATOM 765 C CA . GLY A 1 106 ? 13.185 12.628 -30.054 1.00 94.19 106 GLY A CA 1
ATOM 766 C C . GLY A 1 106 ? 14.233 11.875 -30.834 1.00 94.19 106 GLY A C 1
ATOM 767 O O . GLY A 1 106 ? 14.027 10.767 -31.329 1.00 94.19 106 GLY A O 1
ATOM 768 N N . ILE A 1 107 ? 15.379 12.538 -30.947 1.00 98.06 107 ILE A N 1
ATOM 769 C CA . ILE A 1 107 ? 16.575 12.040 -31.612 1.00 98.06 107 ILE A CA 1
ATOM 770 C C . ILE A 1 107 ? 17.730 12.171 -30.626 1.00 98.06 107 ILE A C 1
ATOM 772 O O . ILE A 1 107 ? 18.038 13.267 -30.151 1.00 98.06 107 ILE A O 1
ATOM 776 N N . GLN A 1 108 ? 18.383 11.050 -30.360 1.00 97.12 108 GLN A N 1
ATOM 777 C CA . GLN A 1 108 ? 19.576 10.939 -29.540 1.00 97.12 108 GLN A CA 1
ATOM 778 C C . GLN A 1 108 ? 20.752 10.473 -30.393 1.00 97.12 108 GLN A C 1
ATOM 780 O O . GLN A 1 108 ? 20.597 9.696 -31.335 1.00 97.12 108 GLN A O 1
ATOM 785 N N . VAL A 1 109 ? 21.942 10.958 -30.060 1.00 96.69 109 VAL A N 1
ATOM 786 C CA . VAL A 1 109 ? 23.184 10.607 -30.743 1.00 96.69 109 VAL A CA 1
ATOM 787 C C . VAL A 1 109 ? 24.282 10.256 -29.758 1.00 96.69 109 VAL A C 1
ATOM 789 O O . VAL A 1 109 ? 24.414 10.882 -28.705 1.00 96.69 109 VAL A O 1
ATOM 792 N N . GLU A 1 110 ? 25.124 9.305 -30.147 1.00 94.94 110 GLU A N 1
ATOM 793 C CA . GLU A 1 110 ? 26.442 9.112 -29.544 1.00 94.94 110 GLU A CA 1
ATOM 794 C C . GLU A 1 110 ? 27.501 9.736 -30.444 1.00 94.94 110 GLU A C 1
ATOM 796 O O . GLU A 1 110 ? 27.405 9.701 -31.677 1.00 94.94 110 GLU A O 1
ATOM 801 N N . GLY A 1 111 ? 28.541 10.301 -29.843 1.00 94.81 111 GLY A N 1
ATOM 802 C CA . GLY A 1 111 ? 29.491 11.101 -30.586 1.00 94.81 111 GLY A CA 1
ATOM 803 C C . GLY A 1 111 ? 30.621 11.680 -29.753 1.00 94.81 111 GLY A C 1
ATOM 804 O O . GLY A 1 111 ? 31.026 11.149 -28.722 1.00 94.81 111 GLY A O 1
ATOM 805 N N . SER A 1 112 ? 31.162 12.791 -30.230 1.00 94.31 112 SER A N 1
ATOM 806 C CA . SER A 1 112 ? 32.184 13.552 -29.516 1.00 94.31 112 SER A CA 1
ATOM 807 C C . SER A 1 112 ? 32.059 15.036 -29.815 1.00 94.31 112 SER A C 1
ATOM 809 O O . SER A 1 112 ? 31.809 15.410 -30.965 1.00 94.31 112 SER A O 1
ATOM 811 N N . ASN A 1 113 ? 32.328 15.861 -28.805 1.00 94.69 113 ASN A N 1
ATOM 812 C CA . ASN A 1 113 ? 32.240 17.321 -28.856 1.00 94.69 113 ASN A CA 1
ATOM 813 C C . ASN A 1 113 ? 30.832 17.828 -29.201 1.00 94.69 113 ASN A C 1
ATOM 815 O O . ASN A 1 113 ? 30.702 18.814 -29.919 1.00 94.69 113 ASN A O 1
ATOM 819 N N . ILE A 1 114 ? 29.793 17.137 -28.726 1.00 95.06 114 ILE A N 1
ATOM 820 C CA . ILE A 1 114 ? 28.406 17.579 -28.886 1.00 95.06 114 ILE A CA 1
ATOM 821 C C . ILE A 1 114 ? 28.074 18.559 -27.761 1.00 95.06 114 ILE A C 1
ATOM 823 O O . ILE A 1 114 ? 28.062 18.186 -26.586 1.00 95.06 114 ILE A O 1
ATOM 827 N N . SER A 1 115 ? 27.817 19.809 -28.133 1.00 89.06 115 SER A N 1
ATOM 828 C CA . SER A 1 115 ? 27.406 20.909 -27.252 1.00 89.06 115 SER A CA 1
ATOM 829 C C . SER A 1 115 ? 26.059 21.525 -27.644 1.00 89.06 115 SER A C 1
ATOM 831 O O . SER A 1 115 ? 25.579 22.425 -26.957 1.00 89.06 115 SER A O 1
ATOM 833 N N . GLY A 1 116 ? 25.411 21.018 -28.695 1.00 91.25 116 GLY A N 1
ATOM 834 C CA . GLY A 1 116 ? 24.102 21.483 -29.129 1.00 91.25 116 GLY A CA 1
ATOM 835 C C . GLY A 1 116 ? 23.552 20.737 -30.343 1.00 91.25 116 GLY A C 1
ATOM 836 O O . GLY A 1 116 ? 24.245 19.981 -31.026 1.00 91.25 116 GLY A O 1
ATOM 837 N N . ALA A 1 117 ? 22.272 20.977 -30.612 1.00 96.88 117 ALA A N 1
ATOM 838 C CA . ALA A 1 117 ? 21.532 20.416 -31.732 1.00 96.88 117 ALA A CA 1
ATOM 839 C C . ALA A 1 117 ? 20.538 21.447 -32.270 1.00 96.88 117 ALA A C 1
ATOM 841 O O . ALA A 1 117 ? 20.062 22.312 -31.530 1.00 96.88 117 ALA A O 1
ATOM 842 N N . ARG A 1 118 ? 20.198 21.353 -33.555 1.00 96.06 118 ARG A N 1
ATOM 843 C CA . ARG A 1 118 ? 19.148 22.171 -34.166 1.00 96.06 118 ARG A CA 1
ATOM 844 C C . ARG A 1 118 ? 18.324 21.377 -35.165 1.00 96.06 118 ARG A C 1
ATOM 846 O O . ARG A 1 118 ? 18.859 20.598 -35.953 1.00 96.06 118 ARG A O 1
ATOM 853 N N . LEU A 1 119 ? 17.022 21.641 -35.168 1.00 96.50 119 LEU A N 1
ATOM 854 C CA . LEU A 1 119 ? 16.125 21.201 -36.227 1.00 96.50 119 LEU A CA 1
ATOM 855 C C . LEU A 1 119 ? 16.513 21.884 -37.548 1.00 96.50 119 LEU A C 1
ATOM 857 O O . LEU A 1 119 ? 16.651 23.106 -37.600 1.00 96.50 119 LEU A O 1
ATOM 861 N N . ILE A 1 120 ? 16.684 21.094 -38.607 1.00 97.62 120 ILE A N 1
ATOM 862 C CA . ILE A 1 120 ? 16.983 21.577 -39.962 1.00 97.62 120 ILE A CA 1
ATOM 863 C C . ILE A 1 120 ? 15.722 21.596 -40.816 1.00 97.62 120 ILE A C 1
ATOM 865 O O . ILE A 1 120 ? 15.436 22.599 -41.467 1.00 97.62 120 ILE A O 1
ATOM 869 N N . SER A 1 121 ? 14.975 20.493 -40.830 1.00 96.12 121 SER A N 1
ATOM 870 C CA . SER A 1 121 ? 13.761 20.384 -41.634 1.00 96.12 121 SER A CA 1
ATOM 871 C C . SER A 1 121 ? 12.829 19.295 -41.127 1.00 96.12 121 SER A C 1
ATOM 873 O O . SER A 1 121 ? 13.254 18.334 -40.490 1.00 96.12 121 SER A O 1
ATOM 875 N N . ILE A 1 122 ? 11.561 19.443 -41.491 1.00 95.25 122 ILE A N 1
ATOM 876 C CA . ILE A 1 122 ? 10.545 18.398 -41.477 1.00 95.25 122 ILE A CA 1
ATOM 877 C C . ILE A 1 122 ? 9.900 18.361 -42.866 1.00 95.25 122 ILE A C 1
ATOM 879 O O . ILE A 1 122 ? 9.643 19.412 -43.458 1.00 95.25 122 ILE A O 1
ATOM 883 N N . VAL A 1 123 ? 9.705 17.167 -43.419 1.00 93.31 123 VAL A N 1
ATOM 884 C CA . VAL A 1 123 ? 9.119 16.950 -44.747 1.00 93.31 123 VAL A CA 1
ATOM 885 C C . VAL A 1 123 ? 8.192 15.744 -44.673 1.00 93.31 123 VAL A C 1
ATOM 887 O O . VAL A 1 123 ? 8.583 14.724 -44.120 1.00 93.31 123 VAL A O 1
ATOM 890 N N . GLY A 1 124 ? 6.990 15.847 -45.235 1.00 88.25 124 GLY A N 1
ATOM 891 C CA . GLY A 1 124 ? 6.106 14.700 -45.444 1.00 88.25 124 GLY A CA 1
ATOM 892 C C . GLY A 1 124 ? 6.072 14.276 -46.912 1.00 88.25 124 GLY A C 1
ATOM 893 O O . GLY A 1 124 ? 6.238 15.124 -47.797 1.00 88.25 124 GLY A O 1
ATOM 894 N N . ASP A 1 125 ? 5.877 12.988 -47.192 1.00 80.00 125 ASP A N 1
ATOM 895 C CA . ASP A 1 125 ? 5.773 12.488 -48.566 1.00 80.00 125 ASP A CA 1
ATOM 896 C C . ASP A 1 125 ? 4.341 12.592 -49.141 1.00 80.00 125 ASP A C 1
ATOM 898 O O . ASP A 1 125 ? 3.330 12.300 -48.506 1.00 80.00 125 ASP A O 1
ATOM 902 N N . GLY A 1 126 ? 4.242 13.038 -50.397 1.00 57.62 126 GLY A N 1
ATOM 903 C CA . GLY A 1 126 ? 2.978 13.063 -51.138 1.00 57.62 126 GLY A CA 1
ATOM 904 C C . GLY A 1 126 ? 2.017 14.218 -50.814 1.00 57.62 126 GLY A C 1
ATOM 905 O O . GLY A 1 126 ? 2.228 15.051 -49.935 1.00 57.62 126 GLY A O 1
ATOM 906 N N . SER A 1 127 ? 0.948 14.296 -51.612 1.00 43.28 127 SER A N 1
ATOM 907 C CA . SER A 1 127 ? -0.240 15.091 -51.297 1.00 43.28 127 SER A CA 1
ATOM 908 C C . SER A 1 127 ? -1.168 14.215 -50.469 1.00 43.28 127 SER A C 1
ATOM 910 O O . SER A 1 127 ? -1.583 13.162 -50.946 1.00 43.28 127 SER A O 1
ATOM 912 N N . SER A 1 128 ? -1.457 14.657 -49.249 1.00 41.81 128 SER A N 1
ATOM 913 C CA . SER A 1 128 ? -2.519 14.178 -48.361 1.00 41.81 128 SER A CA 1
ATOM 914 C C . SER A 1 128 ? -3.577 13.270 -49.005 1.00 41.81 128 SER A C 1
ATOM 916 O O . SER A 1 128 ? -4.290 13.687 -49.925 1.00 41.81 128 SER A O 1
ATOM 918 N N . GLY A 1 129 ? -3.661 12.034 -48.516 1.00 37.72 129 GLY A N 1
ATOM 919 C CA . GLY A 1 129 ? -4.299 10.906 -49.192 1.00 37.72 129 GLY A CA 1
ATOM 920 C C . GLY A 1 129 ? -5.733 11.119 -49.696 1.00 37.72 129 GLY A C 1
ATOM 921 O O . GLY A 1 129 ? -6.627 11.560 -48.978 1.00 37.72 129 GLY A O 1
ATOM 922 N N . SER A 1 130 ? -5.983 10.676 -50.932 1.00 34.03 130 SER A N 1
ATOM 923 C CA . SER A 1 130 ? -7.298 10.166 -51.320 1.00 34.03 130 SER A CA 1
ATOM 924 C C . SER A 1 130 ? -7.377 8.712 -50.857 1.00 34.03 130 SER A C 1
ATOM 926 O O . SER A 1 130 ? -6.852 7.808 -51.500 1.00 34.03 130 SER A O 1
ATOM 928 N N . GLY A 1 131 ? -7.991 8.512 -49.697 1.00 30.84 131 GLY A N 1
ATOM 929 C CA . GLY A 1 131 ? -8.280 7.209 -49.109 1.00 30.84 131 GLY A CA 1
ATOM 930 C C . GLY A 1 131 ? -9.543 7.336 -48.276 1.00 30.84 131 GLY A C 1
ATOM 931 O O . GLY A 1 131 ? -9.490 7.396 -47.056 1.00 30.84 131 GLY A O 1
ATOM 932 N N . GLY A 1 132 ? -10.680 7.496 -48.955 1.00 31.33 132 GLY A N 1
ATOM 933 C CA . GLY A 1 132 ? -11.987 7.547 -48.319 1.00 31.33 132 GLY A CA 1
ATOM 934 C C . GLY A 1 132 ? -12.343 6.194 -47.713 1.00 31.33 132 GLY A C 1
ATOM 935 O O . GLY A 1 132 ? -12.605 5.236 -48.434 1.00 31.33 132 GLY A O 1
ATOM 936 N N . GLY A 1 133 ? -12.392 6.162 -46.390 1.00 26.39 133 GLY A N 1
ATOM 937 C CA . GLY A 1 133 ? -12.999 5.118 -45.586 1.00 26.39 133 GLY A CA 1
ATOM 938 C C . GLY A 1 133 ? -13.132 5.668 -44.179 1.00 26.39 133 GLY A C 1
ATOM 939 O O . GLY A 1 133 ? -12.162 5.674 -43.433 1.00 26.39 133 GLY A O 1
ATOM 940 N N . ALA A 1 134 ? -14.310 6.192 -43.841 1.00 32.94 134 ALA A N 1
ATOM 941 C CA . ALA A 1 134 ? -14.669 6.374 -42.445 1.00 32.94 134 ALA A CA 1
ATOM 942 C C . ALA A 1 134 ? -14.670 4.974 -41.822 1.00 32.94 134 ALA A C 1
ATOM 944 O O . ALA A 1 134 ? -15.586 4.192 -42.069 1.00 32.94 134 ALA A O 1
ATOM 945 N N . ALA A 1 135 ? -13.595 4.626 -41.119 1.00 27.34 135 ALA A N 1
ATOM 946 C CA . ALA A 1 135 ? -13.633 3.516 -40.193 1.00 27.34 135 ALA A CA 1
ATOM 947 C C . ALA A 1 135 ? -14.451 4.005 -38.999 1.00 27.34 135 ALA A C 1
ATOM 949 O O . ALA A 1 135 ? -14.056 4.942 -38.304 1.00 27.34 135 ALA A O 1
ATOM 950 N N . ASP A 1 136 ? -15.630 3.412 -38.836 1.00 23.34 136 ASP A N 1
ATOM 951 C CA . ASP A 1 136 ? -16.321 3.373 -37.559 1.00 23.34 136 ASP A CA 1
ATOM 952 C C . ASP A 1 136 ? -15.296 3.010 -36.481 1.00 23.34 136 ASP A C 1
ATOM 954 O O . ASP A 1 136 ? -14.699 1.933 -36.513 1.00 23.34 136 ASP A O 1
ATOM 958 N N . TYR A 1 137 ? -15.106 3.905 -35.517 1.00 27.47 137 TYR A N 1
ATOM 959 C CA . TYR A 1 137 ? -14.505 3.551 -34.241 1.00 27.47 137 TYR A CA 1
ATOM 960 C C . TYR A 1 137 ? -15.534 2.723 -33.467 1.00 27.47 137 TYR A C 1
ATOM 962 O O . TYR A 1 137 ? -16.169 3.197 -32.527 1.00 27.47 137 TYR A O 1
ATOM 970 N N . THR A 1 138 ? -15.746 1.475 -33.881 1.00 25.23 138 THR A N 1
ATOM 971 C CA . THR A 1 138 ? -16.182 0.461 -32.927 1.00 25.23 138 THR A CA 1
ATOM 972 C C . THR A 1 138 ? -14.995 0.201 -32.020 1.00 25.23 138 THR A C 1
ATOM 974 O O . THR A 1 138 ? -13.943 -0.194 -32.519 1.00 25.23 138 THR A O 1
ATOM 977 N N . ASN A 1 139 ? -15.178 0.464 -30.724 1.00 31.47 139 ASN A N 1
ATOM 978 C CA . ASN A 1 139 ? -14.319 0.039 -29.624 1.00 31.47 139 ASN A CA 1
ATOM 979 C C . ASN A 1 139 ? -13.671 -1.316 -29.937 1.00 31.47 139 ASN A C 1
ATOM 981 O O . ASN A 1 139 ? -14.297 -2.362 -29.767 1.00 31.47 139 ASN A O 1
ATOM 985 N N . ALA A 1 140 ? -12.430 -1.291 -30.418 1.00 24.97 140 ALA A N 1
ATOM 986 C CA . ALA A 1 140 ? -11.559 -2.436 -30.278 1.00 24.97 140 ALA A CA 1
ATOM 987 C C . ALA A 1 140 ? -11.185 -2.466 -28.797 1.00 24.97 140 ALA A C 1
ATOM 989 O O . ALA A 1 140 ? -10.751 -1.448 -28.251 1.00 24.97 140 ALA A O 1
ATOM 990 N N . ALA A 1 141 ? -11.427 -3.605 -28.152 1.00 27.03 141 ALA A N 1
ATOM 991 C CA . ALA A 1 141 ? -10.870 -3.888 -26.841 1.00 27.03 141 ALA A CA 1
ATOM 992 C C . ALA A 1 141 ? -9.361 -3.573 -26.857 1.00 27.03 141 ALA A C 1
ATOM 994 O O . ALA A 1 141 ? -8.733 -3.719 -27.917 1.00 27.03 141 ALA A O 1
ATOM 995 N N . PRO A 1 142 ? -8.785 -3.101 -25.735 1.00 33.66 142 PRO A N 1
ATOM 996 C CA . PRO A 1 142 ? -7.342 -2.923 -25.653 1.00 33.66 142 PRO A CA 1
ATOM 997 C C . PRO A 1 142 ? -6.667 -4.227 -26.102 1.00 33.66 142 PRO A C 1
ATOM 999 O O . PRO A 1 142 ? -7.199 -5.297 -25.802 1.00 33.66 142 PRO A O 1
ATOM 1002 N N . PRO A 1 143 ? -5.562 -4.167 -26.868 1.00 31.23 143 PRO A N 1
ATOM 1003 C CA . PRO A 1 143 ? -4.835 -5.379 -27.205 1.00 31.23 143 PRO A CA 1
ATOM 1004 C C . PRO A 1 143 ? -4.474 -6.084 -25.898 1.00 31.23 143 PRO A C 1
ATOM 1006 O O . PRO A 1 143 ? -4.009 -5.423 -24.964 1.00 31.23 143 PRO A O 1
ATOM 1009 N N . ASP A 1 144 ? -4.728 -7.392 -25.839 1.00 34.19 144 ASP A N 1
ATOM 1010 C CA . ASP A 1 144 ? -4.236 -8.241 -24.760 1.00 34.19 144 ASP A CA 1
ATOM 1011 C C . ASP A 1 144 ? -2.751 -7.919 -24.553 1.00 34.19 144 ASP A C 1
ATOM 1013 O O . ASP A 1 144 ? -1.989 -7.793 -25.524 1.00 34.19 144 ASP A O 1
ATOM 1017 N N . GLY A 1 145 ? -2.370 -7.695 -23.294 1.00 36.12 145 GLY A N 1
ATOM 1018 C CA . GLY A 1 145 ? -0.980 -7.471 -22.916 1.00 36.12 145 GLY A CA 1
ATOM 1019 C C . GLY A 1 145 ? -0.081 -8.607 -23.426 1.00 36.12 145 GLY A C 1
ATOM 1020 O O . GLY A 1 145 ? -0.579 -9.658 -23.845 1.00 36.12 145 GLY A O 1
ATOM 1021 N N . PRO A 1 146 ? 1.249 -8.416 -23.451 1.00 34.81 146 PRO A N 1
ATOM 1022 C CA . PRO A 1 146 ? 2.154 -9.517 -23.760 1.00 34.81 146 PRO A CA 1
ATOM 1023 C C . PRO A 1 146 ? 1.796 -10.752 -22.910 1.00 34.81 146 PRO A C 1
ATOM 1025 O O . PRO A 1 146 ? 1.457 -10.645 -21.740 1.00 34.81 146 PRO A O 1
ATOM 1028 N N . SER A 1 147 ? 1.801 -11.921 -23.549 1.00 38.00 147 SER A N 1
ATOM 1029 C CA . SER A 1 147 ? 1.425 -13.212 -22.961 1.00 38.00 147 SER A CA 1
ATOM 1030 C C . SER A 1 147 ? 2.225 -13.514 -21.679 1.00 38.00 147 SER A C 1
ATOM 1032 O O . SER A 1 147 ? 3.423 -13.790 -21.778 1.00 38.00 147 SER A O 1
ATOM 1034 N N . ARG A 1 148 ? 1.527 -13.524 -20.531 1.00 50.91 148 ARG A N 1
ATOM 1035 C CA . ARG A 1 148 ? 1.969 -13.864 -19.161 1.00 50.91 148 ARG A CA 1
ATOM 1036 C C . ARG A 1 148 ? 2.280 -15.350 -18.965 1.00 50.91 148 ARG A C 1
ATOM 1038 O O . ARG A 1 148 ? 1.497 -16.091 -18.389 1.00 50.91 148 ARG A O 1
ATOM 1045 N N . ALA A 1 149 ? 3.373 -15.845 -19.522 1.00 42.25 149 ALA A N 1
ATOM 1046 C CA . ALA A 1 149 ? 3.782 -17.213 -19.215 1.00 42.25 149 ALA A CA 1
ATOM 1047 C C . ALA A 1 149 ? 5.274 -17.247 -18.920 1.00 42.25 149 ALA A C 1
ATOM 1049 O O . ALA A 1 149 ? 6.091 -17.516 -19.809 1.00 42.25 149 ALA A O 1
ATOM 1050 N N . HIS A 1 150 ? 5.623 -16.986 -17.659 1.00 59.19 150 HIS A N 1
ATOM 1051 C CA . HIS A 1 150 ? 6.836 -17.563 -17.104 1.00 59.19 150 HIS A CA 1
ATOM 1052 C C . HIS A 1 150 ? 6.620 -19.079 -17.002 1.00 59.19 150 HIS A C 1
ATOM 1054 O O . HIS A 1 150 ? 5.550 -19.549 -16.646 1.00 59.19 150 HIS A O 1
ATOM 1060 N N . VAL A 1 151 ? 7.616 -19.867 -17.419 1.00 54.97 151 VAL A N 1
ATOM 1061 C CA . VAL A 1 151 ? 7.464 -21.321 -17.661 1.00 54.97 151 VAL A CA 1
ATOM 1062 C C . VAL A 1 151 ? 7.052 -22.096 -16.398 1.00 54.97 151 VAL A C 1
ATOM 1064 O O . VAL A 1 151 ? 6.552 -23.214 -16.518 1.00 54.97 151 VAL A O 1
ATOM 1067 N N . ASP A 1 152 ? 7.230 -21.481 -15.228 1.00 71.25 152 ASP A N 1
ATOM 1068 C CA . ASP A 1 152 ? 6.987 -22.067 -13.916 1.00 71.25 152 ASP A CA 1
ATOM 1069 C C . ASP A 1 152 ? 5.848 -21.380 -13.128 1.00 71.25 152 ASP A C 1
ATOM 1071 O O . ASP A 1 152 ? 5.528 -21.871 -12.054 1.00 71.25 152 ASP A O 1
ATOM 1075 N N . SER A 1 153 ? 5.229 -20.294 -13.621 1.00 81.31 153 SER A N 1
ATOM 1076 C CA . SER A 1 153 ? 4.099 -19.646 -12.929 1.00 81.31 153 SER A CA 1
ATOM 1077 C C . SER A 1 153 ? 2.760 -20.307 -13.263 1.00 81.31 153 SER A C 1
ATOM 1079 O O . SER A 1 153 ? 2.594 -20.923 -14.326 1.00 81.31 153 SER A O 1
ATOM 1081 N N . VAL A 1 154 ? 1.802 -20.219 -12.336 1.00 84.94 154 VAL A N 1
ATOM 1082 C CA . VAL A 1 154 ? 0.506 -20.894 -12.445 1.00 84.94 154 VAL A CA 1
ATOM 1083 C C . VAL A 1 154 ? -0.626 -19.931 -12.083 1.00 84.94 154 VAL A C 1
ATOM 1085 O O . VAL A 1 154 ? -1.116 -19.904 -10.971 1.00 84.94 154 VAL A O 1
ATOM 1088 N N . GLU A 1 155 ? -1.117 -19.188 -13.072 1.00 87.69 155 GLU A N 1
ATOM 1089 C CA . GLU A 1 155 ? -2.220 -18.242 -12.865 1.00 87.69 155 GLU A CA 1
ATOM 1090 C C . GLU A 1 155 ? -3.463 -18.884 -12.214 1.00 87.69 155 GLU A C 1
ATOM 1092 O O . GLU A 1 155 ? -4.048 -19.841 -12.740 1.00 87.69 155 GLU A O 1
ATOM 1097 N N . GLY A 1 156 ? -3.916 -18.271 -11.125 1.00 89.19 156 GLY A N 1
ATOM 1098 C CA . GLY A 1 156 ? -5.143 -18.554 -10.397 1.00 89.19 156 GLY A CA 1
ATOM 1099 C C . GLY A 1 156 ? -4.973 -19.446 -9.167 1.00 89.19 156 GLY A C 1
ATOM 1100 O O . GLY A 1 156 ? -5.989 -19.750 -8.534 1.00 89.19 156 GLY A O 1
ATOM 1101 N N . ASP A 1 157 ? -3.769 -19.906 -8.826 1.00 91.81 157 ASP A N 1
ATOM 1102 C CA . ASP A 1 157 ? -3.535 -20.721 -7.626 1.00 91.81 157 ASP A CA 1
ATOM 1103 C C . ASP A 1 157 ? -3.126 -19.906 -6.388 1.00 91.81 157 ASP A C 1
ATOM 1105 O O . ASP A 1 157 ? -3.209 -20.432 -5.278 1.00 91.81 157 ASP A O 1
ATOM 1109 N N . ASP A 1 158 ? -2.841 -18.610 -6.539 1.00 95.12 158 ASP A N 1
ATOM 1110 C CA . ASP A 1 158 ? -2.315 -17.768 -5.457 1.00 95.12 158 ASP A CA 1
ATOM 1111 C C . ASP A 1 158 ? -3.337 -16.860 -4.763 1.00 95.12 158 ASP A C 1
ATOM 1113 O O . ASP A 1 158 ? -2.991 -16.005 -3.940 1.00 95.12 158 ASP A O 1
ATOM 1117 N N . TRP A 1 159 ? -4.624 -17.048 -5.054 1.00 95.94 159 TRP A N 1
ATOM 1118 C CA . TRP A 1 159 ? -5.685 -16.321 -4.363 1.00 95.94 159 TRP A CA 1
ATOM 1119 C C . TRP A 1 159 ? -5.711 -16.631 -2.861 1.00 95.94 159 TRP A C 1
ATOM 1121 O O . TRP A 1 159 ? -5.474 -17.756 -2.414 1.00 95.94 159 TRP A O 1
ATOM 1131 N N . LEU A 1 160 ? -6.059 -15.614 -2.073 1.00 97.38 160 LEU A N 1
ATOM 1132 C CA . LEU A 1 160 ? -6.106 -15.687 -0.616 1.00 97.38 160 LEU A CA 1
ATOM 1133 C C . LEU A 1 160 ? -7.535 -15.477 -0.101 1.00 97.38 160 LEU A C 1
ATOM 1135 O O . LEU A 1 160 ? -8.417 -14.937 -0.767 1.00 97.38 160 LEU A O 1
ATOM 1139 N N . THR A 1 161 ? -7.776 -15.910 1.128 1.00 98.12 161 THR A N 1
ATOM 1140 C CA . THR A 1 161 ? -9.028 -15.693 1.857 1.00 98.12 161 THR A CA 1
ATOM 1141 C C . THR A 1 161 ? -8.724 -15.602 3.353 1.00 98.12 161 THR A C 1
ATOM 1143 O O . THR A 1 161 ? -7.580 -15.742 3.786 1.00 98.12 161 THR A O 1
ATOM 1146 N N . THR A 1 162 ? -9.735 -15.345 4.177 1.00 98.44 162 THR A N 1
ATOM 1147 C CA . THR A 1 162 ? -9.584 -15.269 5.631 1.00 98.44 162 THR A CA 1
ATOM 1148 C C . THR A 1 162 ? -10.307 -16.403 6.359 1.00 98.44 162 THR A C 1
ATOM 1150 O O . THR A 1 162 ? -11.361 -16.886 5.930 1.00 98.44 162 THR A O 1
ATOM 1153 N N . ASP A 1 163 ? -9.723 -16.834 7.480 1.00 98.00 163 ASP A N 1
ATOM 1154 C CA . ASP A 1 163 ? -10.317 -17.758 8.451 1.00 98.00 163 ASP A CA 1
ATOM 1155 C C . ASP A 1 163 ? -10.063 -17.242 9.875 1.00 98.00 163 ASP A C 1
ATOM 1157 O O . ASP A 1 163 ? -8.932 -17.235 10.370 1.00 98.00 163 ASP A O 1
ATOM 1161 N N . GLY A 1 164 ? -11.119 -16.755 10.533 1.00 97.06 164 GLY A N 1
ATOM 1162 C CA . GLY A 1 164 ? -10.998 -16.052 11.810 1.00 97.06 164 GLY A CA 1
ATOM 1163 C C . GLY A 1 164 ? -10.080 -14.833 11.686 1.00 97.06 164 GLY A C 1
ATOM 1164 O O . GLY A 1 164 ? -10.278 -13.988 10.817 1.00 97.06 164 GLY A O 1
ATOM 1165 N N . ASN A 1 165 ? -9.056 -14.747 12.536 1.00 97.38 165 ASN A N 1
ATOM 1166 C CA . ASN A 1 165 ? -8.038 -13.695 12.471 1.00 97.38 165 ASN A CA 1
ATOM 1167 C C . ASN A 1 165 ? -6.853 -13.983 11.533 1.00 97.38 165 ASN A C 1
ATOM 1169 O O . ASN A 1 165 ? -5.839 -13.287 11.603 1.00 97.38 165 ASN A O 1
ATOM 1173 N N . LYS A 1 166 ? -6.944 -15.000 10.673 1.00 98.50 166 LYS A N 1
ATOM 1174 C CA . LYS A 1 166 ? -5.838 -15.441 9.816 1.00 98.50 166 LYS A CA 1
ATOM 1175 C C . LYS A 1 166 ? -6.125 -15.192 8.348 1.00 98.50 166 LYS A C 1
ATOM 1177 O O . LYS A 1 166 ? -7.266 -15.305 7.907 1.00 98.50 166 LYS A O 1
ATOM 1182 N N . ILE A 1 167 ? -5.061 -14.931 7.598 1.00 98.69 167 ILE A N 1
ATOM 1183 C CA . ILE A 1 167 ? -5.065 -15.007 6.138 1.00 98.69 167 ILE A CA 1
ATOM 1184 C C . ILE A 1 167 ? -4.582 -16.409 5.760 1.00 98.69 167 ILE A C 1
ATOM 1186 O O . ILE A 1 167 ? -3.634 -16.929 6.359 1.00 98.69 167 ILE A O 1
ATOM 1190 N N . VAL A 1 168 ? -5.279 -17.036 4.824 1.00 98.06 168 VAL A N 1
ATOM 1191 C CA . VAL A 1 168 ? -5.030 -18.397 4.350 1.00 98.06 168 VAL A CA 1
ATOM 1192 C C . VAL A 1 168 ? -5.075 -18.431 2.821 1.00 98.06 168 VAL A C 1
ATOM 1194 O O . VAL A 1 168 ? -5.706 -17.573 2.203 1.00 98.06 168 VAL A O 1
ATOM 1197 N N . ASP A 1 169 ? -4.426 -19.419 2.216 1.00 95.50 169 ASP A N 1
ATOM 1198 C CA . ASP A 1 169 ? -4.645 -19.760 0.807 1.00 95.50 169 ASP A CA 1
ATOM 1199 C C . ASP A 1 169 ? -6.049 -20.371 0.590 1.00 95.50 169 ASP A C 1
ATOM 1201 O O . ASP A 1 169 ? -6.818 -20.602 1.534 1.00 95.50 169 ASP A O 1
ATOM 1205 N N . MET A 1 170 ? -6.394 -20.689 -0.659 1.00 92.06 170 MET A N 1
ATOM 1206 C CA . MET A 1 170 ? -7.687 -21.307 -0.985 1.00 92.06 170 MET A CA 1
ATOM 1207 C C . MET A 1 170 ? -7.875 -22.740 -0.441 1.00 92.06 170 MET A C 1
ATOM 1209 O O . MET A 1 170 ? -9.011 -23.225 -0.414 1.00 92.06 170 MET A O 1
ATOM 1213 N N . ASN A 1 171 ? -6.815 -23.409 0.029 1.00 91.06 171 ASN A N 1
ATOM 1214 C CA . ASN A 1 171 ? -6.879 -24.712 0.704 1.00 91.06 171 ASN A CA 1
ATOM 1215 C C . ASN A 1 171 ? -7.025 -24.594 2.235 1.00 91.06 171 ASN A C 1
ATOM 1217 O O . ASN A 1 171 ? -7.325 -25.588 2.904 1.00 91.06 171 ASN A O 1
ATOM 1221 N N . GLY A 1 172 ? -6.868 -23.393 2.797 1.00 93.50 172 GLY A N 1
ATOM 1222 C CA . GLY A 1 172 ? -6.906 -23.136 4.236 1.00 93.50 172 GLY A CA 1
ATOM 1223 C C . GLY A 1 172 ? -5.538 -23.189 4.924 1.00 93.50 172 GLY A C 1
ATOM 1224 O O . GLY A 1 172 ? -5.481 -23.174 6.159 1.00 93.50 172 GLY A O 1
ATOM 1225 N N . THR A 1 173 ? -4.436 -23.236 4.172 1.00 94.94 173 THR A N 1
ATOM 1226 C CA . THR A 1 173 ? -3.084 -23.105 4.724 1.00 94.94 173 THR A CA 1
ATOM 1227 C C . THR A 1 173 ? -2.846 -21.659 5.128 1.00 94.94 173 THR A C 1
ATOM 1229 O O . THR A 1 173 ? -2.961 -20.746 4.319 1.00 94.94 173 THR A O 1
ATOM 1232 N N . GLN A 1 174 ? -2.496 -21.431 6.396 1.00 97.00 174 GLN A N 1
ATOM 1233 C CA . GLN A 1 174 ? -2.180 -20.090 6.884 1.00 97.00 174 GLN A CA 1
ATOM 1234 C C . GLN A 1 174 ? -0.930 -19.534 6.202 1.00 97.00 174 GLN A C 1
ATOM 1236 O O . GLN A 1 174 ? 0.117 -20.182 6.202 1.00 97.00 174 GLN A O 1
ATOM 1241 N N . VAL A 1 175 ? -1.039 -18.296 5.723 1.00 97.88 175 VAL A N 1
ATOM 1242 C CA . VAL A 1 175 ? 0.057 -17.545 5.108 1.00 97.88 175 VAL A CA 1
ATOM 1243 C C . VAL A 1 175 ? 0.387 -16.307 5.932 1.00 97.88 175 VAL A C 1
ATOM 1245 O O . VAL A 1 175 ? -0.478 -15.776 6.637 1.00 97.88 175 VAL A O 1
ATOM 1248 N N . TRP A 1 176 ? 1.633 -15.836 5.839 1.00 98.25 176 TRP A N 1
ATOM 1249 C CA . TRP A 1 176 ? 2.040 -14.543 6.391 1.00 98.25 176 TRP A CA 1
ATOM 1250 C C . TRP A 1 176 ? 2.528 -13.625 5.277 1.00 98.25 176 TRP A C 1
ATOM 1252 O O . TRP A 1 176 ? 3.518 -13.897 4.598 1.00 98.25 176 TRP A O 1
ATOM 1262 N N . MET A 1 177 ? 1.839 -12.505 5.111 1.00 98.75 177 MET A N 1
ATOM 1263 C CA . MET A 1 177 ? 2.210 -11.444 4.187 1.00 98.75 177 MET A CA 1
ATOM 1264 C C . MET A 1 177 ? 3.193 -10.513 4.912 1.00 98.75 177 MET A C 1
ATOM 1266 O O . MET A 1 177 ? 2.791 -9.724 5.767 1.00 98.75 177 MET A O 1
ATOM 1270 N N . THR A 1 178 ? 4.487 -10.637 4.611 1.00 98.81 178 THR A N 1
ATOM 1271 C CA . THR A 1 178 ? 5.575 -9.861 5.227 1.00 98.81 178 THR A CA 1
ATOM 1272 C C . THR A 1 178 ? 6.343 -9.116 4.140 1.00 98.81 178 THR A C 1
ATOM 1274 O O . THR A 1 178 ? 7.160 -9.700 3.423 1.00 98.81 178 THR A O 1
ATOM 1277 N N . GLY A 1 179 ? 6.055 -7.826 3.994 1.00 98.75 179 GLY A N 1
ATOM 1278 C CA . GLY A 1 179 ? 6.422 -7.035 2.825 1.00 98.75 179 GLY A CA 1
ATOM 1279 C C . GLY A 1 179 ? 7.014 -5.665 3.128 1.00 98.75 179 GLY A C 1
ATOM 1280 O O . GLY A 1 179 ? 7.385 -5.341 4.261 1.00 98.75 179 GLY A O 1
ATOM 1281 N N . CYS A 1 180 ? 7.088 -4.834 2.094 1.00 98.94 180 CYS A N 1
ATOM 1282 C CA . CYS A 1 180 ? 7.438 -3.420 2.206 1.00 98.94 180 CYS A CA 1
ATOM 1283 C C . CYS A 1 180 ? 6.601 -2.556 1.256 1.00 98.94 180 CYS A C 1
ATOM 1285 O O . CYS A 1 180 ? 5.992 -3.053 0.308 1.00 98.94 180 CYS A O 1
ATOM 1287 N N . ASN A 1 181 ? 6.557 -1.254 1.530 1.00 98.94 181 ASN A N 1
ATOM 1288 C CA . ASN A 1 181 ? 5.883 -0.279 0.677 1.00 98.94 181 ASN A CA 1
ATOM 1289 C C . ASN A 1 181 ? 6.895 0.320 -0.305 1.00 98.94 181 ASN A C 1
ATOM 1291 O O . ASN A 1 181 ? 7.978 0.735 0.117 1.00 98.94 181 ASN A O 1
ATOM 1295 N N . TRP A 1 182 ? 6.536 0.452 -1.583 1.00 98.88 182 TRP A N 1
ATOM 1296 C CA . TRP A 1 182 ? 7.285 1.288 -2.529 1.00 98.88 182 TRP A CA 1
ATOM 1297 C C . TRP A 1 182 ? 6.354 2.339 -3.127 1.00 98.88 182 TRP A C 1
ATOM 1299 O O . TRP A 1 182 ? 5.554 2.055 -4.013 1.00 98.88 182 TRP A O 1
ATOM 1309 N N . PHE A 1 183 ? 6.430 3.572 -2.627 1.00 98.75 183 PHE A N 1
ATOM 1310 C CA . PHE A 1 183 ? 5.564 4.653 -3.100 1.00 98.75 183 PHE A CA 1
ATOM 1311 C C . PHE A 1 183 ? 6.117 5.332 -4.360 1.00 98.75 183 PHE A C 1
ATOM 1313 O O . PHE A 1 183 ? 7.308 5.232 -4.675 1.00 98.75 183 PHE A O 1
ATOM 1320 N N . GLY A 1 184 ? 5.252 6.059 -5.070 1.00 98.31 184 GLY A N 1
ATOM 1321 C CA . GLY A 1 184 ? 5.625 6.865 -6.237 1.00 98.31 184 GLY A CA 1
ATOM 1322 C C . GLY A 1 184 ? 4.480 7.069 -7.225 1.00 98.31 184 GLY A C 1
ATOM 1323 O O . GLY A 1 184 ? 4.263 8.189 -7.683 1.00 98.31 184 GLY A O 1
ATOM 1324 N N . TYR A 1 185 ? 3.677 6.029 -7.479 1.00 98.50 185 TYR A N 1
ATOM 1325 C CA . TYR A 1 185 ? 2.515 6.093 -8.381 1.00 98.50 185 TYR A CA 1
ATOM 1326 C C . TYR A 1 185 ? 1.397 7.021 -7.869 1.00 98.50 185 TYR A C 1
ATOM 1328 O O . TYR A 1 185 ? 0.592 7.536 -8.644 1.00 98.50 185 TYR A O 1
ATOM 1336 N N . ASN A 1 186 ? 1.340 7.280 -6.566 1.00 97.56 186 ASN A N 1
ATOM 1337 C CA . ASN A 1 186 ? 0.473 8.299 -5.977 1.00 97.56 186 ASN A CA 1
ATOM 1338 C C . ASN A 1 186 ? 0.987 9.735 -6.184 1.00 97.56 186 ASN A C 1
ATOM 1340 O O . ASN A 1 186 ? 0.235 10.696 -6.018 1.00 97.56 186 ASN A O 1
ATOM 1344 N N . THR A 1 187 ? 2.257 9.892 -6.555 1.00 93.50 187 THR A N 1
ATOM 1345 C CA . THR A 1 187 ? 2.928 11.183 -6.717 1.00 93.50 187 THR A CA 1
ATOM 1346 C C . THR A 1 187 ? 3.013 11.597 -8.191 1.00 93.50 187 THR A C 1
ATOM 1348 O O . THR A 1 187 ? 2.705 10.833 -9.103 1.00 93.50 187 THR A O 1
ATOM 1351 N N . GLY A 1 188 ? 3.493 12.816 -8.457 1.00 89.06 188 GLY A N 1
ATOM 1352 C CA . GLY A 1 188 ? 3.681 13.331 -9.820 1.00 89.06 188 GLY A CA 1
ATOM 1353 C C . GLY A 1 188 ? 4.783 12.652 -10.648 1.00 89.06 188 GLY A C 1
ATOM 1354 O O . GLY A 1 188 ? 5.044 13.099 -11.767 1.00 89.06 188 GLY A O 1
ATOM 1355 N N . THR A 1 189 ? 5.457 11.623 -10.127 1.00 91.75 189 THR A N 1
ATOM 1356 C CA . THR A 1 189 ? 6.449 10.829 -10.870 1.00 91.75 189 THR A CA 1
ATOM 1357 C C . THR A 1 189 ? 5.804 9.767 -11.756 1.00 91.75 189 THR A C 1
ATOM 1359 O O . THR A 1 189 ? 6.437 9.340 -12.723 1.00 91.75 189 THR A O 1
ATOM 1362 N N . ASN A 1 190 ? 4.539 9.408 -11.498 1.00 94.38 190 ASN A N 1
ATOM 1363 C CA . ASN A 1 190 ? 3.732 8.452 -12.274 1.00 94.38 190 ASN A CA 1
ATOM 1364 C C . ASN A 1 190 ? 4.383 7.061 -12.449 1.00 94.38 190 ASN A C 1
ATOM 1366 O O . ASN A 1 190 ? 4.029 6.321 -13.367 1.00 94.38 190 ASN A O 1
ATOM 1370 N N . LEU A 1 191 ? 5.360 6.743 -11.597 1.00 97.44 191 LEU A N 1
ATOM 1371 C CA . LEU A 1 191 ? 5.927 5.423 -11.323 1.00 97.44 191 LEU A CA 1
ATOM 1372 C C . LEU A 1 191 ? 6.565 5.471 -9.929 1.00 97.44 191 LEU A C 1
ATOM 1374 O O . LEU A 1 191 ? 6.655 6.537 -9.330 1.00 97.44 191 LEU A O 1
ATOM 1378 N N . PHE A 1 192 ? 7.007 4.334 -9.410 1.00 98.56 192 PHE A N 1
ATOM 1379 C CA . PHE A 1 192 ? 7.861 4.261 -8.230 1.00 98.56 192 PHE A CA 1
ATOM 1380 C C . PHE A 1 192 ? 8.934 5.359 -8.127 1.00 98.56 192 PHE A C 1
ATOM 1382 O O . PHE A 1 192 ? 9.738 5.586 -9.037 1.00 98.56 192 PHE A O 1
ATOM 1389 N N . ASP A 1 193 ? 8.995 5.998 -6.961 1.00 98.06 193 ASP A N 1
ATOM 1390 C CA . ASP A 1 193 ? 10.027 6.977 -6.668 1.00 98.06 193 ASP A CA 1
ATOM 1391 C C . ASP A 1 193 ? 11.392 6.287 -6.558 1.00 98.06 193 ASP A C 1
ATOM 1393 O O . ASP A 1 193 ? 11.522 5.203 -5.992 1.00 98.06 193 ASP A O 1
ATOM 1397 N N . GLY A 1 194 ? 12.429 6.921 -7.106 1.00 97.00 194 GLY A N 1
ATOM 1398 C CA . GLY A 1 194 ? 13.795 6.408 -7.091 1.00 97.00 194 GLY A CA 1
ATOM 1399 C C . GLY A 1 194 ? 14.304 5.865 -8.418 1.00 97.00 194 GLY A C 1
ATOM 1400 O O . GLY A 1 194 ? 15.517 5.845 -8.608 1.00 97.00 194 GLY A O 1
ATOM 1401 N N . VAL A 1 195 ? 13.440 5.516 -9.379 1.00 98.00 195 VAL A N 1
ATOM 1402 C CA . VAL A 1 195 ? 13.860 4.925 -10.677 1.00 98.00 195 VAL A CA 1
ATOM 1403 C C . VAL A 1 195 ? 14.601 5.937 -11.579 1.00 98.00 195 VAL A C 1
ATOM 1405 O O . VAL A 1 195 ? 15.256 5.591 -12.563 1.00 98.00 195 VAL A O 1
ATOM 1408 N N . TRP A 1 196 ? 14.605 7.224 -11.220 1.00 94.62 196 TRP A N 1
ATOM 1409 C CA . TRP A 1 196 ? 15.552 8.202 -11.781 1.00 94.62 196 TRP A CA 1
ATOM 1410 C C . TRP A 1 196 ? 17.014 7.936 -11.370 1.00 94.62 196 TRP A C 1
ATOM 1412 O O . TRP A 1 196 ? 17.942 8.426 -12.018 1.00 94.62 196 TRP A O 1
ATOM 1422 N N . ASN A 1 197 ? 17.228 7.157 -10.311 1.00 94.00 197 ASN A N 1
ATOM 1423 C CA . ASN A 1 197 ? 18.531 6.795 -9.768 1.00 94.00 197 ASN A CA 1
ATOM 1424 C C . ASN A 1 197 ? 18.796 5.281 -9.779 1.00 94.00 197 ASN A C 1
ATOM 1426 O O . ASN A 1 197 ? 19.952 4.920 -9.992 1.00 94.00 197 ASN A O 1
ATOM 1430 N N . CYS A 1 198 ? 17.799 4.408 -9.606 1.00 96.25 198 CYS A N 1
ATOM 1431 C CA . CYS A 1 198 ? 17.958 2.946 -9.612 1.00 96.25 198 CYS A CA 1
ATOM 1432 C C . CYS A 1 198 ? 17.453 2.272 -10.903 1.00 96.25 198 CYS A C 1
ATOM 1434 O O . CYS A 1 198 ? 16.833 2.917 -11.753 1.00 96.25 198 CYS A O 1
ATOM 1436 N N . ASN A 1 199 ? 17.766 0.980 -11.066 1.00 97.69 199 ASN A N 1
ATOM 1437 C CA . ASN A 1 199 ? 17.142 0.132 -12.082 1.00 97.69 199 ASN A CA 1
ATOM 1438 C C . ASN A 1 199 ? 15.919 -0.571 -11.468 1.00 97.69 199 ASN A C 1
ATOM 1440 O O . ASN A 1 199 ? 16.034 -1.175 -10.406 1.00 97.69 199 ASN A O 1
ATOM 1444 N N . LEU A 1 200 ? 14.764 -0.485 -12.130 1.00 98.31 200 LEU A N 1
ATOM 1445 C CA . LEU A 1 200 ? 13.488 -1.012 -11.642 1.00 98.31 200 LEU A CA 1
ATOM 1446 C C . LEU A 1 200 ? 13.538 -2.527 -11.409 1.00 98.31 200 LEU A C 1
ATOM 1448 O O . LEU A 1 200 ? 13.149 -2.990 -10.337 1.00 98.31 200 LEU A O 1
ATOM 1452 N N . LYS A 1 201 ? 14.047 -3.283 -12.391 1.00 97.88 201 LYS A N 1
ATOM 1453 C CA . LYS A 1 201 ? 14.130 -4.746 -12.323 1.00 97.88 201 LYS A CA 1
ATOM 1454 C C . LYS A 1 201 ? 15.055 -5.197 -11.194 1.00 97.88 201 LYS A C 1
ATOM 1456 O O . LYS A 1 201 ? 14.638 -5.981 -10.350 1.00 97.88 201 LYS A O 1
ATOM 1461 N N . GLU A 1 202 ? 16.263 -4.637 -11.122 1.00 98.00 202 GLU A N 1
ATOM 1462 C CA . GLU A 1 202 ? 17.228 -4.944 -10.054 1.00 98.00 202 GLU A CA 1
ATOM 1463 C C . GLU A 1 202 ? 16.699 -4.564 -8.659 1.00 98.00 202 GLU A C 1
ATOM 1465 O O . GLU A 1 202 ? 16.991 -5.241 -7.672 1.00 98.00 202 GLU A O 1
ATOM 1470 N N . SER A 1 203 ? 15.917 -3.485 -8.554 1.00 98.62 203 SER A N 1
ATOM 1471 C CA . SER A 1 203 ? 15.280 -3.075 -7.301 1.00 98.62 203 SER A CA 1
ATOM 1472 C C . SER A 1 203 ? 14.226 -4.085 -6.833 1.00 98.62 203 SER A C 1
ATOM 1474 O O . SER A 1 203 ? 14.290 -4.500 -5.675 1.00 98.62 203 SER A O 1
ATOM 1476 N N . LEU A 1 204 ? 13.310 -4.514 -7.712 1.00 98.81 204 LEU A N 1
ATOM 1477 C CA . LEU A 1 204 ? 12.296 -5.535 -7.397 1.00 98.81 204 LEU A CA 1
ATOM 1478 C C . LEU A 1 204 ? 12.945 -6.883 -7.059 1.00 98.81 204 LEU A C 1
ATOM 1480 O O . LEU A 1 204 ? 12.618 -7.485 -6.037 1.00 98.81 204 LEU A O 1
ATOM 1484 N N . GLU A 1 205 ? 13.947 -7.299 -7.837 1.00 98.44 205 GLU A N 1
ATOM 1485 C CA . GLU A 1 205 ? 14.743 -8.494 -7.543 1.00 98.44 205 GLU A CA 1
ATOM 1486 C C . GLU A 1 205 ? 15.407 -8.388 -6.161 1.00 98.44 205 GLU A C 1
ATOM 1488 O O . GLU A 1 205 ? 15.410 -9.329 -5.368 1.00 98.44 205 GLU A O 1
ATOM 1493 N N . GLY A 1 206 ? 15.968 -7.219 -5.839 1.00 98.56 206 GLY A N 1
ATOM 1494 C CA . GLY A 1 206 ? 16.618 -6.945 -4.563 1.00 98.56 206 GLY A CA 1
ATOM 1495 C C . GLY A 1 206 ? 15.675 -7.001 -3.359 1.00 98.56 206 GLY A C 1
ATOM 1496 O O . GLY A 1 206 ? 16.134 -7.383 -2.276 1.00 98.56 206 GLY A O 1
ATOM 1497 N N . ILE A 1 207 ? 14.405 -6.626 -3.547 1.00 98.88 207 ILE A N 1
ATOM 1498 C CA . ILE A 1 207 ? 13.327 -6.733 -2.553 1.00 98.88 207 ILE A CA 1
ATOM 1499 C C . ILE A 1 207 ? 12.980 -8.213 -2.335 1.00 98.88 207 ILE A C 1
ATOM 1501 O O . ILE A 1 207 ? 13.091 -8.696 -1.205 1.00 98.88 207 ILE A O 1
ATOM 1505 N N . ALA A 1 208 ? 12.688 -8.962 -3.401 1.00 98.75 208 ALA A N 1
ATOM 1506 C CA . ALA A 1 208 ? 12.362 -10.389 -3.313 1.00 98.75 208 ALA A CA 1
ATOM 1507 C C . ALA A 1 208 ? 13.517 -11.214 -2.711 1.00 98.75 208 ALA A C 1
ATOM 1509 O O . ALA A 1 208 ? 13.331 -11.989 -1.774 1.00 98.75 208 ALA A O 1
ATOM 1510 N N . ASN A 1 209 ? 14.759 -10.960 -3.141 1.00 98.62 209 ASN A N 1
ATOM 1511 C CA . ASN A 1 209 ? 15.971 -11.599 -2.606 1.00 98.62 209 ASN A CA 1
ATOM 1512 C C . ASN A 1 209 ? 16.185 -11.378 -1.100 1.00 98.62 209 ASN A C 1
ATOM 1514 O O . ASN A 1 209 ? 16.980 -12.095 -0.478 1.00 98.62 209 ASN A O 1
ATOM 1518 N N . ARG A 1 210 ? 15.526 -10.370 -0.525 1.00 98.56 210 ARG A N 1
ATOM 1519 C CA . ARG A 1 210 ? 15.561 -10.030 0.898 1.00 98.56 210 ARG A CA 1
ATOM 1520 C C . ARG A 1 210 ? 14.369 -10.574 1.683 1.00 98.56 210 ARG A C 1
ATOM 1522 O O . ARG A 1 210 ? 14.301 -10.324 2.880 1.00 98.56 210 ARG A O 1
ATOM 1529 N N . GLY A 1 211 ? 13.499 -11.361 1.052 1.00 98.62 211 GLY A N 1
ATOM 1530 C CA . GLY A 1 211 ? 12.430 -12.088 1.731 1.00 98.62 211 GLY A CA 1
ATOM 1531 C C . GLY A 1 211 ? 11.135 -11.311 1.915 1.00 98.62 211 GLY A C 1
ATOM 1532 O O . GLY A 1 211 ? 10.278 -11.752 2.673 1.00 98.62 211 GLY A O 1
ATOM 1533 N N . PHE A 1 212 ? 10.990 -10.164 1.253 1.00 98.88 212 PHE A N 1
ATOM 1534 C CA . PHE A 1 212 ? 9.715 -9.458 1.209 1.00 98.88 212 PHE A CA 1
ATOM 1535 C C . PHE A 1 212 ? 8.815 -10.145 0.183 1.00 98.88 212 PHE A C 1
ATOM 1537 O O . PHE A 1 212 ? 9.113 -10.099 -1.007 1.00 98.88 212 PHE A O 1
ATOM 1544 N N . ASN A 1 213 ? 7.751 -10.803 0.642 1.00 98.75 213 ASN A N 1
ATOM 1545 C CA . ASN A 1 213 ? 6.877 -11.611 -0.217 1.00 98.75 213 ASN A CA 1
ATOM 1546 C C . ASN A 1 213 ? 5.671 -10.847 -0.776 1.00 98.75 213 ASN A C 1
ATOM 1548 O O . ASN A 1 213 ? 4.980 -11.356 -1.655 1.00 98.75 213 ASN A O 1
ATOM 1552 N N . ILE A 1 214 ? 5.449 -9.619 -0.305 1.00 98.88 214 ILE A N 1
ATOM 1553 C CA . ILE A 1 214 ? 4.440 -8.713 -0.837 1.00 98.88 214 ILE A CA 1
ATOM 1554 C C . ILE A 1 214 ? 4.970 -7.281 -0.956 1.00 98.88 214 ILE A C 1
ATOM 1556 O O . ILE A 1 214 ? 5.710 -6.798 -0.094 1.00 98.88 214 ILE A O 1
ATOM 1560 N N . LEU A 1 215 ? 4.556 -6.587 -2.013 1.00 98.94 215 LEU A N 1
ATOM 1561 C CA . LEU A 1 215 ? 4.804 -5.168 -2.237 1.00 98.94 215 LEU A CA 1
ATOM 1562 C C . LEU A 1 215 ? 3.489 -4.383 -2.116 1.00 98.94 215 LEU A C 1
ATOM 1564 O O . LEU A 1 215 ? 2.588 -4.569 -2.936 1.00 98.94 215 LEU A O 1
ATOM 1568 N N . ARG A 1 216 ? 3.373 -3.483 -1.129 1.00 98.94 216 ARG A N 1
ATOM 1569 C CA . ARG A 1 216 ? 2.281 -2.488 -1.093 1.00 98.94 216 ARG A CA 1
ATOM 1570 C C . ARG A 1 216 ? 2.653 -1.328 -2.014 1.00 98.94 216 ARG A C 1
ATOM 1572 O O . ARG A 1 216 ? 3.723 -0.729 -1.861 1.00 98.94 216 ARG A O 1
ATOM 1579 N N . VAL A 1 217 ? 1.790 -1.030 -2.983 1.00 98.94 217 VAL A N 1
ATOM 1580 C CA . VAL A 1 217 ? 2.022 -0.043 -4.047 1.00 98.94 217 VAL A CA 1
ATOM 1581 C C . VAL A 1 217 ? 1.050 1.133 -3.898 1.00 98.94 217 VAL A C 1
ATOM 1583 O O . VAL A 1 217 ? -0.069 1.075 -4.410 1.00 98.94 217 VAL A O 1
ATOM 1586 N N . PRO A 1 218 ? 1.481 2.220 -3.233 1.00 98.88 218 PRO A N 1
ATOM 1587 C CA . PRO A 1 218 ? 0.769 3.493 -3.194 1.00 98.88 218 PRO A CA 1
ATOM 1588 C C . PRO A 1 218 ? 0.513 4.094 -4.583 1.00 98.88 218 PRO A C 1
ATOM 1590 O O . PRO A 1 218 ? 1.441 4.497 -5.291 1.00 98.88 218 PRO A O 1
ATOM 1593 N N . MET A 1 219 ? -0.761 4.223 -4.944 1.00 98.69 219 MET A N 1
ATOM 1594 C CA . MET A 1 219 ? -1.280 4.808 -6.182 1.00 98.69 219 MET A CA 1
ATOM 1595 C C . MET A 1 219 ? -2.268 5.943 -5.904 1.00 98.69 219 MET A C 1
ATOM 1597 O O . MET A 1 219 ? -2.764 6.103 -4.794 1.00 98.69 219 MET A O 1
ATOM 1601 N N . SER A 1 220 ? -2.572 6.748 -6.924 1.00 98.75 220 SER A N 1
ATOM 1602 C CA . SER A 1 220 ? -3.637 7.751 -6.829 1.00 98.75 220 SER A CA 1
ATOM 1603 C C . SER A 1 220 ? -4.838 7.370 -7.685 1.00 98.75 220 SER A C 1
ATOM 1605 O O . SER A 1 220 ? -4.663 6.904 -8.813 1.00 98.75 220 SER A O 1
ATOM 1607 N N . ALA A 1 221 ? -6.058 7.624 -7.200 1.00 98.75 221 ALA A N 1
ATOM 1608 C CA . ALA A 1 221 ? -7.276 7.378 -7.982 1.00 98.75 221 ALA A CA 1
ATOM 1609 C C . ALA A 1 221 ? -7.263 8.163 -9.308 1.00 98.75 221 ALA A C 1
ATOM 1611 O O . ALA A 1 221 ? -7.670 7.656 -10.351 1.00 98.75 221 ALA A O 1
ATOM 1612 N N . GLU A 1 222 ? -6.734 9.388 -9.290 1.00 98.62 222 GLU A N 1
ATOM 1613 C CA . GLU A 1 222 ? -6.544 10.214 -10.482 1.00 98.62 222 GLU A CA 1
ATOM 1614 C C . GLU A 1 222 ? -5.669 9.541 -11.550 1.00 98.62 222 GLU A C 1
ATOM 1616 O O . GLU A 1 222 ? -6.051 9.556 -12.723 1.00 98.62 222 GLU A O 1
ATOM 1621 N N . LEU A 1 223 ? -4.552 8.910 -11.171 1.00 98.75 223 LEU A N 1
ATOM 1622 C CA . LEU A 1 223 ? -3.698 8.197 -12.123 1.00 98.75 223 LEU A CA 1
ATOM 1623 C C . LEU A 1 223 ? -4.439 7.009 -12.752 1.00 98.75 223 LEU A C 1
ATOM 1625 O O . LEU A 1 223 ? -4.391 6.824 -13.968 1.00 98.75 223 LEU A O 1
ATOM 1629 N N . LEU A 1 224 ? -5.182 6.246 -11.946 1.00 98.81 224 LEU A N 1
ATOM 1630 C CA . LEU A 1 224 ? -5.968 5.112 -12.438 1.00 98.81 224 LEU A CA 1
ATOM 1631 C C . LEU A 1 224 ? -7.048 5.560 -13.433 1.00 98.81 224 LEU A C 1
ATOM 1633 O O . LEU A 1 224 ? -7.219 4.957 -14.491 1.00 98.81 224 LEU A O 1
ATOM 1637 N N . LEU A 1 225 ? -7.743 6.665 -13.152 1.00 98.75 225 LEU A N 1
ATOM 1638 C CA . LEU A 1 225 ? -8.742 7.235 -14.066 1.00 98.75 225 LEU A CA 1
ATOM 1639 C C . LEU A 1 225 ? -8.111 7.777 -15.356 1.00 98.75 225 LEU A C 1
ATOM 1641 O O . LEU A 1 225 ? -8.714 7.704 -16.434 1.00 98.75 225 LEU A O 1
ATOM 1645 N N . GLN A 1 226 ? -6.892 8.310 -15.278 1.00 98.50 226 GLN A N 1
ATOM 1646 C CA . GLN A 1 226 ? -6.129 8.702 -16.460 1.00 98.50 226 GLN A CA 1
ATOM 1647 C C . GLN A 1 226 ? -5.807 7.471 -17.314 1.00 98.50 226 GLN A C 1
ATOM 1649 O O . GLN A 1 226 ? -6.182 7.447 -18.489 1.00 98.50 226 GLN A O 1
ATOM 1654 N N . TRP A 1 227 ? -5.254 6.411 -16.723 1.00 98.62 227 TRP A N 1
ATOM 1655 C CA . TRP A 1 227 ? -4.991 5.151 -17.421 1.00 98.62 227 TRP A CA 1
ATOM 1656 C C . TRP A 1 227 ? -6.250 4.549 -18.049 1.00 98.62 227 TRP A C 1
ATOM 1658 O O . TRP A 1 227 ? -6.245 4.221 -19.239 1.00 98.62 227 TRP A O 1
ATOM 1668 N N . LYS A 1 228 ? -7.355 4.497 -17.297 1.00 98.31 228 LYS A N 1
ATOM 1669 C CA . LYS A 1 228 ? -8.677 4.055 -17.770 1.00 98.31 228 LYS A CA 1
ATOM 1670 C C . LYS A 1 228 ? -9.160 4.829 -18.993 1.00 98.31 228 LYS A C 1
ATOM 1672 O O . LYS A 1 228 ? -9.798 4.260 -19.875 1.00 98.31 228 LYS A O 1
ATOM 1677 N N . SER A 1 229 ? -8.881 6.131 -19.048 1.00 97.06 229 SER A N 1
ATOM 1678 C CA . SER A 1 229 ? -9.283 7.006 -20.157 1.00 97.06 229 SER A CA 1
ATOM 1679 C C . SER A 1 229 ? -8.287 7.034 -21.323 1.00 97.06 229 SER A C 1
ATOM 1681 O O . SER A 1 229 ? -8.489 7.798 -22.268 1.00 97.06 229 SER A O 1
ATOM 1683 N N . GLY A 1 230 ? -7.234 6.210 -21.287 1.00 95.69 230 GLY A N 1
ATOM 1684 C CA . GLY A 1 230 ? -6.188 6.179 -22.313 1.00 95.69 230 GLY A CA 1
ATOM 1685 C C . GLY A 1 230 ? -5.205 7.351 -22.232 1.00 95.69 230 GLY A C 1
ATOM 1686 O O . GLY A 1 230 ? -4.450 7.591 -23.173 1.00 95.69 230 GLY A O 1
ATOM 1687 N N . ASN A 1 231 ? -5.218 8.096 -21.125 1.00 96.44 231 ASN A N 1
ATOM 1688 C CA . ASN A 1 231 ? -4.262 9.156 -20.844 1.00 96.44 231 ASN A CA 1
ATOM 1689 C C . ASN A 1 231 ? -3.143 8.582 -19.976 1.00 96.44 231 ASN A C 1
ATOM 1691 O O . ASN A 1 231 ? -3.365 8.229 -18.824 1.00 96.44 231 ASN A O 1
ATOM 1695 N N . TYR A 1 232 ? -1.931 8.502 -20.516 1.00 96.75 232 TYR A N 1
ATOM 1696 C CA . TYR A 1 232 ? -0.787 7.924 -19.811 1.00 96.75 232 TYR A CA 1
ATOM 1697 C C . TYR A 1 232 ? 0.231 9.023 -19.493 1.00 96.75 232 TYR A C 1
ATOM 1699 O O . TYR A 1 232 ? 1.007 9.402 -20.377 1.00 96.75 232 TYR A O 1
ATOM 1707 N N . PRO A 1 233 ? 0.237 9.580 -18.266 1.00 92.94 233 PRO A N 1
ATOM 1708 C CA . PRO A 1 233 ? 1.244 10.552 -17.861 1.00 92.94 233 PRO A CA 1
ATOM 1709 C C . PRO A 1 233 ? 2.657 9.995 -18.015 1.00 92.94 233 PRO A C 1
ATOM 1711 O O . PRO A 1 233 ? 2.880 8.791 -17.864 1.00 92.94 233 PRO A O 1
ATOM 1714 N N . ALA A 1 234 ? 3.618 10.876 -18.292 1.00 91.75 234 ALA A N 1
ATOM 1715 C CA . ALA A 1 234 ? 5.016 10.488 -18.411 1.00 91.75 234 ALA A CA 1
ATOM 1716 C C . ALA A 1 234 ? 5.551 9.973 -17.065 1.00 91.75 234 ALA A C 1
ATOM 1718 O O . ALA A 1 234 ? 5.466 10.672 -16.053 1.00 91.75 234 ALA A O 1
ATOM 1719 N N . ALA A 1 235 ? 6.123 8.770 -17.077 1.00 94.31 235 ALA A N 1
ATOM 1720 C CA . ALA A 1 235 ? 6.829 8.196 -15.939 1.00 94.31 235 ALA A CA 1
ATOM 1721 C C . ALA A 1 235 ? 8.220 8.834 -15.784 1.00 94.31 235 ALA A C 1
ATOM 1723 O O . ALA A 1 235 ? 8.952 9.003 -16.764 1.00 94.31 235 ALA A O 1
ATOM 1724 N N . ASN A 1 236 ? 8.599 9.175 -14.554 1.00 93.00 236 ASN A N 1
ATOM 1725 C CA . ASN A 1 236 ? 9.881 9.800 -14.241 1.00 93.00 236 ASN A CA 1
ATOM 1726 C C . ASN A 1 236 ? 10.951 8.760 -13.874 1.00 93.00 236 ASN A C 1
ATOM 1728 O O . ASN A 1 236 ? 11.108 8.392 -12.713 1.00 93.00 236 ASN A O 1
ATOM 1732 N N . TYR A 1 237 ? 11.729 8.334 -14.864 1.00 95.88 237 TYR A N 1
ATOM 1733 C CA . TYR A 1 237 ? 12.838 7.399 -14.684 1.00 95.88 237 TYR A CA 1
ATOM 1734 C C . TYR A 1 237 ? 14.070 7.815 -15.492 1.00 95.88 237 TYR A C 1
ATOM 1736 O O . TYR A 1 237 ? 14.013 8.698 -16.351 1.00 95.88 237 TYR A O 1
ATOM 1744 N N . ASN A 1 238 ? 15.204 7.163 -15.231 1.00 92.50 238 ASN A N 1
ATOM 1745 C CA . ASN A 1 238 ? 16.415 7.337 -16.025 1.00 92.50 238 ASN A CA 1
ATOM 1746 C C . ASN A 1 238 ? 16.406 6.403 -17.241 1.00 92.50 238 ASN A C 1
ATOM 1748 O O . ASN A 1 238 ? 16.603 5.195 -17.099 1.00 92.50 238 ASN A O 1
ATOM 1752 N N . GLN A 1 239 ? 16.231 6.973 -18.434 1.00 91.12 239 GLN A N 1
ATOM 1753 C CA . GLN A 1 239 ? 16.082 6.239 -19.700 1.00 91.12 239 GLN A CA 1
ATOM 1754 C C . GLN A 1 239 ? 17.333 5.455 -20.117 1.00 91.12 239 GLN A C 1
ATOM 1756 O O . GLN A 1 239 ? 17.239 4.519 -20.911 1.00 91.12 239 GLN A O 1
ATOM 1761 N N . ALA A 1 240 ? 18.513 5.841 -19.622 1.00 83.00 240 ALA A N 1
ATOM 1762 C CA . ALA A 1 240 ? 19.762 5.145 -19.920 1.00 83.00 240 ALA A CA 1
ATOM 1763 C C . ALA A 1 240 ? 19.968 3.919 -19.019 1.00 83.00 240 ALA A C 1
ATOM 1765 O O . ALA A 1 240 ? 20.571 2.943 -19.455 1.00 83.00 240 ALA A O 1
ATOM 1766 N N . TYR A 1 241 ? 19.483 3.975 -17.774 1.00 84.00 241 TYR A N 1
ATOM 1767 C CA . TYR A 1 241 ? 19.588 2.876 -16.806 1.00 84.00 241 TYR A CA 1
ATOM 1768 C C . TYR A 1 241 ? 18.411 1.899 -16.861 1.00 84.00 241 TYR A C 1
ATOM 1770 O O . TYR A 1 241 ? 18.566 0.764 -16.426 1.00 84.00 241 TYR A O 1
ATOM 1778 N N . ASN A 1 242 ? 17.268 2.329 -17.395 1.00 93.69 242 ASN A N 1
ATOM 1779 C CA . ASN A 1 242 ? 16.043 1.537 -17.529 1.00 93.69 242 ASN A CA 1
ATOM 1780 C C . ASN A 1 242 ? 15.587 1.547 -18.994 1.00 93.69 242 ASN A C 1
ATOM 1782 O O . ASN A 1 242 ? 14.491 1.997 -19.333 1.00 93.69 242 ASN A O 1
ATOM 1786 N N . SER A 1 243 ? 16.490 1.149 -19.891 1.00 92.25 243 SER A N 1
ATOM 1787 C CA . SER A 1 243 ? 16.292 1.270 -21.339 1.00 92.25 243 SER A CA 1
ATOM 1788 C C . SER A 1 243 ? 15.100 0.469 -21.876 1.00 92.25 243 SER A C 1
ATOM 1790 O O . SER A 1 243 ? 14.503 0.849 -22.883 1.00 92.25 243 SER A O 1
ATOM 1792 N N . GLU A 1 244 ? 14.738 -0.601 -21.177 1.00 91.25 244 GLU A N 1
ATOM 1793 C CA . GLU A 1 244 ? 13.579 -1.457 -21.400 1.00 91.25 244 GLU A CA 1
ATOM 1794 C C . GLU A 1 244 ? 12.252 -0.688 -21.290 1.00 91.25 244 GLU A C 1
ATOM 1796 O O . GLU A 1 244 ? 11.329 -0.942 -22.065 1.00 91.25 244 GLU A O 1
ATOM 1801 N N . LEU A 1 245 ? 12.187 0.335 -20.429 1.00 93.88 245 LEU A N 1
ATOM 1802 C CA . LEU A 1 245 ? 10.978 1.133 -20.199 1.00 93.88 245 LEU A CA 1
ATOM 1803 C C . LEU A 1 245 ? 10.736 2.181 -21.297 1.00 93.88 245 LEU A C 1
ATOM 1805 O O . LEU A 1 245 ? 9.634 2.713 -21.410 1.00 93.88 245 LEU A O 1
ATOM 1809 N N . ASN A 1 246 ? 11.732 2.472 -22.145 1.00 90.75 246 ASN A N 1
ATOM 1810 C CA . ASN A 1 246 ? 11.668 3.547 -23.152 1.00 90.75 246 ASN A CA 1
ATOM 1811 C C . ASN A 1 246 ? 10.573 3.354 -24.211 1.00 90.75 246 ASN A C 1
ATOM 1813 O O . ASN A 1 246 ? 10.214 4.303 -24.907 1.00 90.75 246 ASN A O 1
ATOM 1817 N N . SER A 1 247 ? 10.075 2.127 -24.360 1.00 91.19 247 SER A N 1
ATOM 1818 C CA . SER A 1 247 ? 9.003 1.781 -25.299 1.00 91.19 247 SER A CA 1
ATOM 1819 C C . SER A 1 247 ? 7.623 1.664 -24.644 1.00 91.19 247 SER A C 1
ATOM 1821 O O . SER A 1 247 ? 6.647 1.383 -25.337 1.00 91.19 247 SER A O 1
ATOM 1823 N N . MET A 1 248 ? 7.540 1.890 -23.330 1.00 95.44 248 MET A N 1
ATOM 1824 C CA . MET A 1 248 ? 6.351 1.666 -22.516 1.00 95.44 248 MET A CA 1
ATOM 1825 C C . MET A 1 248 ? 5.750 2.996 -22.048 1.00 95.44 248 MET A C 1
ATOM 1827 O O . MET A 1 248 ? 6.461 3.934 -21.683 1.00 95.44 248 MET A O 1
ATOM 1831 N N . ASN A 1 249 ? 4.420 3.079 -22.034 1.00 95.69 249 ASN A N 1
ATOM 1832 C CA . ASN A 1 249 ? 3.702 4.125 -21.303 1.00 95.69 249 ASN A CA 1
ATOM 1833 C C . ASN A 1 249 ? 3.597 3.780 -19.797 1.00 95.69 249 ASN A C 1
ATOM 1835 O O . ASN A 1 249 ? 3.944 2.674 -19.396 1.00 95.69 249 ASN A O 1
ATOM 1839 N N . SER A 1 250 ? 3.122 4.698 -18.945 1.00 96.50 250 SER A N 1
ATOM 1840 C CA . SER A 1 250 ? 3.097 4.477 -17.483 1.00 96.50 250 SER A CA 1
ATOM 1841 C C . SER A 1 250 ? 2.256 3.279 -17.026 1.00 96.50 250 SER A C 1
ATOM 1843 O O . SER A 1 250 ? 2.640 2.632 -16.055 1.00 96.50 250 SER A O 1
ATOM 1845 N N . LEU A 1 251 ? 1.174 2.938 -17.736 1.00 98.31 251 LEU A N 1
ATOM 1846 C CA . LEU A 1 251 ? 0.395 1.728 -17.453 1.00 98.31 251 LEU A CA 1
ATOM 1847 C C . LEU A 1 251 ? 1.168 0.468 -17.861 1.00 98.31 251 LEU A C 1
ATOM 1849 O O . LEU A 1 251 ? 1.246 -0.470 -17.085 1.00 98.31 251 LEU A O 1
ATOM 1853 N N . GLN A 1 252 ? 1.799 0.471 -19.038 1.00 98.44 252 GLN A N 1
ATOM 1854 C CA . GLN A 1 252 ? 2.627 -0.653 -19.497 1.00 98.44 252 GLN A CA 1
ATOM 1855 C C . GLN A 1 252 ? 3.851 -0.883 -18.602 1.00 98.44 252 GLN A C 1
ATOM 1857 O O . GLN A 1 252 ? 4.285 -2.016 -18.442 1.00 98.44 252 GLN A O 1
ATOM 1862 N N . ILE A 1 253 ? 4.405 0.178 -18.008 1.00 98.69 253 ILE A N 1
ATOM 1863 C CA . ILE A 1 253 ? 5.459 0.047 -16.996 1.00 98.69 253 ILE A CA 1
ATOM 1864 C C . ILE A 1 253 ? 4.907 -0.655 -15.753 1.00 98.69 253 ILE A C 1
ATOM 1866 O O . ILE A 1 253 ? 5.605 -1.484 -15.187 1.00 98.69 253 ILE A O 1
ATOM 1870 N N . PHE A 1 254 ? 3.677 -0.348 -15.331 1.00 98.75 254 PHE A N 1
ATOM 1871 C CA . PHE A 1 254 ? 3.053 -1.056 -14.215 1.00 98.75 254 PHE A CA 1
ATOM 1872 C C . PHE A 1 254 ? 2.713 -2.515 -14.561 1.00 98.75 254 PHE A C 1
ATOM 1874 O O . PHE A 1 254 ? 2.993 -3.389 -13.754 1.00 98.75 254 PHE A O 1
ATOM 1881 N N . ASP A 1 255 ? 2.226 -2.799 -15.775 1.00 98.56 255 ASP A N 1
ATOM 1882 C CA . ASP A 1 255 ? 2.059 -4.179 -16.259 1.00 98.56 255 ASP A CA 1
ATOM 1883 C C . ASP A 1 255 ? 3.401 -4.945 -16.172 1.00 98.56 255 ASP A C 1
ATOM 1885 O O . ASP A 1 255 ? 3.461 -6.033 -15.615 1.00 98.56 255 ASP A O 1
ATOM 1889 N N . TYR A 1 256 ? 4.508 -4.326 -16.601 1.00 98.44 256 TYR A N 1
ATOM 1890 C CA . TYR A 1 256 ? 5.849 -4.913 -16.482 1.00 98.44 256 TYR A CA 1
ATOM 1891 C C . TYR A 1 256 ? 6.321 -5.084 -15.026 1.00 98.44 256 TYR A C 1
ATOM 1893 O O . TYR A 1 256 ? 7.086 -5.997 -14.731 1.00 98.44 256 TYR A O 1
ATOM 1901 N N . VAL A 1 257 ? 5.885 -4.228 -14.095 1.00 98.69 257 VAL A N 1
ATOM 1902 C CA . VAL A 1 257 ? 6.142 -4.429 -12.658 1.00 98.69 257 VAL A CA 1
ATOM 1903 C C . VAL A 1 257 ? 5.470 -5.707 -12.168 1.00 98.69 257 VAL A C 1
ATOM 1905 O O . VAL A 1 257 ? 6.103 -6.436 -11.411 1.00 98.69 257 VAL A O 1
ATOM 1908 N N . LEU A 1 258 ? 4.231 -5.978 -12.587 1.00 98.69 258 LEU A N 1
ATOM 1909 C CA . LEU A 1 258 ? 3.518 -7.201 -12.213 1.00 98.69 258 LEU A CA 1
ATOM 1910 C C . LEU A 1 258 ? 4.226 -8.435 -12.772 1.00 98.69 258 LEU A C 1
ATOM 1912 O O . LEU A 1 258 ? 4.536 -9.329 -11.991 1.00 98.69 258 LEU A O 1
ATOM 1916 N N . ASP A 1 259 ? 4.624 -8.409 -14.050 1.00 97.19 259 ASP A N 1
ATOM 1917 C CA . ASP A 1 259 ? 5.409 -9.493 -14.663 1.00 97.19 259 ASP A CA 1
ATOM 1918 C C . ASP A 1 259 ? 6.694 -9.787 -13.861 1.00 97.19 259 ASP A C 1
ATOM 1920 O O . ASP A 1 259 ? 7.062 -10.936 -13.639 1.00 97.19 259 ASP A O 1
ATOM 1924 N N . LEU A 1 260 ? 7.389 -8.744 -13.392 1.00 98.19 260 LEU A N 1
ATOM 1925 C CA . LEU A 1 260 ? 8.591 -8.907 -12.571 1.00 98.19 260 LEU A CA 1
ATOM 1926 C C . LEU A 1 260 ? 8.286 -9.420 -11.160 1.00 98.19 260 LEU A C 1
ATOM 1928 O O . LEU A 1 260 ? 9.095 -10.149 -10.595 1.00 98.19 260 LEU A O 1
ATOM 1932 N N . CYS A 1 261 ? 7.165 -9.019 -10.563 1.00 98.56 261 CYS A N 1
ATOM 1933 C CA . CYS A 1 261 ? 6.757 -9.528 -9.256 1.00 98.56 261 CYS A CA 1
ATOM 1934 C C . CYS A 1 261 ? 6.431 -11.027 -9.347 1.00 98.56 261 CYS A C 1
ATOM 1936 O O . CYS A 1 261 ? 6.948 -11.788 -8.530 1.00 98.56 261 CYS A O 1
ATOM 1938 N N . GLU A 1 262 ? 5.707 -11.447 -10.388 1.00 96.62 262 GLU A N 1
ATOM 1939 C CA . GLU A 1 262 ? 5.458 -12.855 -10.724 1.00 96.62 262 GLU A CA 1
ATOM 1940 C C . GLU A 1 262 ? 6.777 -13.611 -10.981 1.00 96.62 262 GLU A C 1
ATOM 1942 O O . GLU A 1 262 ? 7.030 -14.635 -10.352 1.00 96.62 262 GLU A O 1
ATOM 1947 N N . GLU A 1 263 ? 7.691 -13.062 -11.803 1.00 96.19 263 GLU A N 1
ATOM 1948 C CA . GLU A 1 263 ? 9.028 -13.640 -12.075 1.00 96.19 263 GLU A CA 1
ATOM 1949 C C . GLU A 1 263 ? 9.824 -13.906 -10.783 1.00 96.19 263 GLU A C 1
ATOM 1951 O O . GLU A 1 263 ? 10.649 -14.823 -10.732 1.00 96.19 263 GLU A O 1
ATOM 1956 N N . TYR A 1 264 ? 9.594 -13.104 -9.741 1.00 97.88 264 TYR A N 1
ATOM 1957 C CA . TYR A 1 264 ? 10.304 -13.176 -8.468 1.00 97.88 264 TYR A CA 1
ATOM 1958 C C . TYR A 1 264 ? 9.490 -13.781 -7.314 1.00 97.88 264 TYR A C 1
ATOM 1960 O O . TYR A 1 264 ? 9.970 -13.733 -6.177 1.00 97.88 264 TYR A O 1
ATOM 1968 N N . GLY A 1 265 ? 8.303 -14.345 -7.573 1.00 96.81 265 GLY A N 1
ATOM 1969 C CA . GLY A 1 265 ? 7.447 -14.974 -6.555 1.00 96.81 265 GLY A CA 1
ATOM 1970 C C . GLY A 1 265 ? 6.925 -13.999 -5.488 1.00 96.81 265 GLY A C 1
ATOM 1971 O O . GLY A 1 265 ? 6.674 -14.390 -4.344 1.00 96.81 265 GLY A O 1
ATOM 1972 N N . MET A 1 266 ? 6.827 -12.710 -5.828 1.00 98.19 266 MET A N 1
ATOM 1973 C CA . MET A 1 266 ? 6.342 -11.636 -4.961 1.00 98.19 266 MET A CA 1
ATOM 1974 C C . MET A 1 266 ? 4.922 -11.240 -5.367 1.00 98.19 266 MET A C 1
ATOM 1976 O O . MET A 1 266 ? 4.632 -11.059 -6.545 1.00 98.19 266 MET A O 1
ATOM 1980 N N . LYS A 1 267 ? 4.042 -11.039 -4.385 1.00 98.75 267 LYS A N 1
ATOM 1981 C CA . LYS A 1 267 ? 2.675 -10.556 -4.620 1.00 98.75 267 LYS A CA 1
ATOM 1982 C C . LYS A 1 267 ? 2.573 -9.047 -4.433 1.00 98.75 267 LYS A C 1
ATOM 1984 O O . LYS A 1 267 ? 3.483 -8.394 -3.923 1.00 98.75 267 LYS A O 1
ATOM 1989 N N . VAL A 1 268 ? 1.456 -8.474 -4.851 1.00 98.94 268 VAL A N 1
ATOM 1990 C CA . VAL A 1 268 ? 1.211 -7.034 -4.858 1.00 98.94 268 VAL A CA 1
ATOM 1991 C C . VAL A 1 268 ? -0.103 -6.723 -4.149 1.00 98.94 268 VAL A C 1
ATOM 1993 O O . VAL A 1 268 ? -1.131 -7.361 -4.373 1.00 98.94 268 VAL A O 1
ATOM 1996 N N . MET A 1 269 ? -0.058 -5.702 -3.297 1.00 98.88 269 MET A N 1
ATOM 1997 C CA . MET A 1 269 ? -1.229 -5.033 -2.739 1.00 98.88 269 MET A CA 1
ATOM 1998 C C . MET A 1 269 ? -1.297 -3.626 -3.324 1.00 98.88 269 MET A C 1
ATOM 2000 O O . MET A 1 269 ? -0.336 -2.864 -3.211 1.00 98.88 269 MET A O 1
ATOM 2004 N N . ILE A 1 270 ? -2.424 -3.261 -3.929 1.00 98.88 270 ILE A N 1
ATOM 2005 C CA . ILE A 1 270 ? -2.630 -1.887 -4.397 1.00 98.88 270 ILE A CA 1
ATOM 2006 C C . ILE A 1 270 ? -3.211 -1.057 -3.268 1.00 98.88 270 ILE A C 1
ATOM 2008 O O . ILE A 1 270 ? -4.203 -1.461 -2.678 1.00 98.88 270 ILE A O 1
ATOM 2012 N N . ASP A 1 271 ? -2.634 0.114 -3.030 1.00 98.88 271 ASP A N 1
ATOM 2013 C CA . ASP A 1 271 ? -3.116 1.092 -2.058 1.00 98.88 271 ASP A CA 1
ATOM 2014 C C . ASP A 1 271 ? -3.542 2.373 -2.778 1.00 98.88 271 ASP A C 1
ATOM 2016 O O . ASP A 1 271 ? -2.732 2.990 -3.477 1.00 98.88 271 ASP A O 1
ATOM 2020 N N . ILE A 1 272 ? -4.794 2.811 -2.610 1.00 98.75 272 ILE A N 1
ATOM 2021 C CA . ILE A 1 272 ? -5.180 4.164 -3.031 1.00 98.75 272 ILE A CA 1
ATOM 2022 C C . ILE A 1 272 ? -4.735 5.167 -1.975 1.00 98.75 272 ILE A C 1
ATOM 2024 O O . ILE A 1 272 ? -5.486 5.616 -1.107 1.00 98.75 272 ILE A O 1
ATOM 2028 N N . HIS A 1 273 ? -3.490 5.584 -2.138 1.00 98.69 273 HIS A N 1
ATOM 2029 C CA . HIS A 1 273 ? -2.795 6.454 -1.213 1.00 98.69 273 HIS A CA 1
ATOM 2030 C C . HIS A 1 273 ? -3.305 7.896 -1.218 1.00 98.69 273 HIS A C 1
ATOM 2032 O O . HIS A 1 273 ? -3.146 8.648 -0.255 1.00 98.69 273 HIS A O 1
ATOM 2038 N N . SER A 1 274 ? -3.906 8.316 -2.332 1.00 98.25 274 SER A N 1
ATOM 2039 C CA . SER A 1 274 ? -4.503 9.639 -2.469 1.00 98.25 274 SER A CA 1
ATOM 2040 C C . SER A 1 274 ? -5.555 9.685 -3.574 1.00 98.25 274 SER A C 1
ATOM 2042 O O . SER A 1 274 ? -5.475 8.994 -4.588 1.00 98.25 274 SER A O 1
ATOM 2044 N N . ALA A 1 275 ? -6.551 10.560 -3.425 1.00 97.81 275 ALA A N 1
ATOM 2045 C CA . ALA A 1 275 ? -7.515 10.797 -4.498 1.00 97.81 275 ALA A CA 1
ATOM 2046 C C . ALA A 1 275 ? -6.825 11.453 -5.710 1.00 97.81 275 ALA A C 1
ATOM 2048 O O . ALA A 1 275 ? -6.943 10.990 -6.843 1.00 97.81 275 ALA A O 1
ATOM 2049 N N . ASN A 1 276 ? -6.052 12.512 -5.458 1.00 97.81 276 ASN A N 1
ATOM 2050 C CA . ASN A 1 276 ? -5.269 13.220 -6.467 1.00 97.81 276 ASN A CA 1
ATOM 2051 C C . ASN A 1 276 ? -3.848 12.683 -6.586 1.00 97.81 276 ASN A C 1
ATOM 2053 O O . ASN A 1 276 ? -3.259 12.258 -5.594 1.00 97.81 276 ASN A O 1
ATOM 2057 N N . THR A 1 277 ? -3.275 12.790 -7.784 1.00 97.50 277 THR A N 1
ATOM 2058 C CA . THR A 1 277 ? -1.848 12.545 -8.003 1.00 97.50 277 THR A CA 1
ATOM 2059 C C . THR A 1 277 ? -1.050 13.712 -7.411 1.00 97.50 277 THR A C 1
ATOM 2061 O O . THR A 1 277 ? -0.938 14.778 -8.023 1.00 97.50 277 THR A O 1
ATOM 2064 N N . ASP A 1 278 ? -0.551 13.540 -6.186 1.00 93.88 278 ASP A N 1
ATOM 2065 C CA . ASP A 1 278 ? 0.112 14.577 -5.389 1.00 93.88 278 ASP A CA 1
ATOM 2066 C C . ASP A 1 278 ? 1.007 13.927 -4.323 1.00 93.88 278 ASP A C 1
ATOM 2068 O O . ASP A 1 278 ? 0.568 13.064 -3.566 1.00 93.88 278 ASP A O 1
ATOM 2072 N N . ALA A 1 279 ? 2.256 14.383 -4.212 1.00 90.88 279 ALA A N 1
ATOM 2073 C CA . ALA A 1 279 ? 3.190 13.911 -3.189 1.00 90.88 279 ALA A CA 1
ATOM 2074 C C . ALA A 1 279 ? 2.705 14.192 -1.751 1.00 90.88 279 ALA A C 1
ATOM 2076 O O . ALA A 1 279 ? 3.085 13.481 -0.825 1.00 90.88 279 ALA A O 1
ATOM 2077 N N . ALA A 1 280 ? 1.860 15.210 -1.558 1.00 93.31 280 ALA A N 1
ATOM 2078 C CA . ALA A 1 280 ? 1.219 15.518 -0.280 1.00 93.31 280 ALA A CA 1
ATOM 2079 C C . ALA A 1 280 ? -0.245 15.041 -0.213 1.00 93.31 280 ALA A C 1
ATOM 2081 O O . ALA A 1 280 ? -0.960 15.402 0.723 1.00 93.31 280 ALA A O 1
ATOM 2082 N N . GLY A 1 281 ? -0.699 14.251 -1.192 1.00 94.12 281 GLY A N 1
ATOM 2083 C CA . GLY A 1 281 ? -2.095 13.839 -1.341 1.00 94.12 281 GLY A CA 1
ATOM 2084 C C . GLY A 1 281 ? -2.636 12.988 -0.188 1.00 94.12 281 GLY A C 1
ATOM 2085 O O . GLY A 1 281 ? -3.838 13.018 0.058 1.00 94.12 281 GLY A O 1
ATOM 2086 N N . HIS A 1 282 ? -1.766 12.294 0.550 1.00 92.94 282 HIS A N 1
ATOM 2087 C CA . HIS A 1 282 ? -2.141 11.523 1.741 1.00 92.94 282 HIS A CA 1
ATOM 2088 C C . HIS A 1 282 ? -2.700 12.403 2.871 1.00 92.94 282 HIS A C 1
ATOM 2090 O O . HIS A 1 282 ? -3.484 11.920 3.671 1.00 92.94 282 HIS A O 1
ATOM 2096 N N . ASN A 1 283 ? -2.383 13.709 2.910 1.00 95.38 283 ASN A N 1
ATOM 2097 C CA . ASN A 1 283 ? -2.900 14.643 3.927 1.00 95.38 283 ASN A CA 1
ATOM 2098 C C . ASN A 1 283 ? -4.393 14.973 3.760 1.00 95.38 283 ASN A C 1
ATOM 2100 O O . ASN A 1 283 ? -4.933 15.778 4.518 1.00 95.38 283 ASN A O 1
ATOM 2104 N N . TYR A 1 284 ? -5.056 14.444 2.728 1.00 97.06 284 TYR A N 1
ATOM 2105 C CA . TYR A 1 284 ? -6.494 14.611 2.582 1.00 97.06 284 TYR A CA 1
ATOM 2106 C C . TYR A 1 284 ? -7.230 13.563 3.442 1.00 97.06 284 TYR A C 1
ATOM 2108 O O . TYR A 1 284 ? -7.075 12.357 3.218 1.00 97.06 284 TYR A O 1
ATOM 2116 N N . PRO A 1 285 ? -8.083 13.999 4.391 1.00 97.88 285 PRO A N 1
ATOM 2117 C CA . PRO A 1 285 ? -8.706 13.114 5.382 1.00 97.88 285 PRO A CA 1
ATOM 2118 C C . PRO A 1 285 ? -9.684 12.098 4.790 1.00 97.88 285 PRO A C 1
ATOM 2120 O O . PRO A 1 285 ? -9.949 11.058 5.389 1.00 97.88 285 PRO A O 1
ATOM 2123 N N . VAL A 1 286 ? -10.218 12.383 3.603 1.00 98.50 286 VAL A N 1
ATOM 2124 C CA . VAL A 1 286 ? -11.269 11.609 2.932 1.00 98.50 286 VAL A CA 1
ATOM 2125 C C . VAL A 1 286 ? -10.865 11.282 1.492 1.00 98.50 286 VAL A C 1
ATOM 2127 O O . VAL A 1 286 ? -9.964 11.895 0.926 1.00 98.50 286 VAL A O 1
ATOM 2130 N N . TRP A 1 287 ? -11.524 10.294 0.893 1.00 98.31 287 TRP A N 1
ATOM 2131 C CA . TRP A 1 287 ? -11.215 9.714 -0.427 1.00 98.31 287 TRP A CA 1
ATOM 2132 C C . TRP A 1 287 ? -11.696 10.555 -1.625 1.00 98.31 287 TRP A C 1
ATOM 2134 O O . TRP A 1 287 ? -11.618 10.121 -2.774 1.00 98.31 287 TRP A O 1
ATOM 2144 N N . TYR A 1 288 ? -12.205 11.760 -1.376 1.00 97.75 288 TYR A N 1
ATOM 2145 C CA . TYR A 1 288 ? -12.697 12.672 -2.401 1.00 97.75 288 TYR A CA 1
ATOM 2146 C C . TYR A 1 288 ? -12.152 14.087 -2.203 1.00 97.75 288 TYR A C 1
ATOM 2148 O O . TYR A 1 288 ? -11.840 14.525 -1.097 1.00 97.75 288 TYR A O 1
ATOM 2156 N N . THR A 1 289 ? -12.082 14.824 -3.303 1.00 96.69 289 THR A N 1
ATOM 2157 C CA . THR A 1 289 ? -11.645 16.219 -3.379 1.00 96.69 289 THR A CA 1
ATOM 2158 C C . THR A 1 289 ? -12.577 17.008 -4.301 1.00 96.69 289 THR A C 1
ATOM 2160 O O . THR A 1 289 ? -13.612 16.520 -4.757 1.00 96.69 289 THR A O 1
ATOM 2163 N N . ASP A 1 290 ? -12.225 18.256 -4.597 1.00 94.19 290 ASP A N 1
ATOM 2164 C CA . ASP A 1 290 ? -12.887 19.061 -5.625 1.00 94.19 290 ASP A CA 1
ATOM 2165 C C . ASP A 1 290 ? -12.626 18.554 -7.058 1.00 94.19 290 ASP A C 1
ATOM 2167 O O . ASP A 1 290 ? -13.380 18.888 -7.975 1.00 94.19 290 ASP A O 1
ATOM 2171 N N . ARG A 1 291 ? -11.579 17.741 -7.257 1.00 95.50 291 ARG A N 1
ATOM 2172 C CA . ARG A 1 291 ? -11.183 17.163 -8.553 1.00 95.50 291 ARG A CA 1
ATOM 2173 C C . ARG A 1 291 ? -11.640 15.720 -8.736 1.00 95.50 291 ARG A C 1
ATOM 2175 O O . ARG A 1 291 ? -11.888 15.315 -9.870 1.00 95.50 291 ARG A O 1
ATOM 2182 N N . ILE A 1 292 ? -11.723 14.961 -7.646 1.00 98.25 292 ILE A N 1
ATOM 2183 C CA . ILE A 1 292 ? -12.068 13.538 -7.645 1.00 98.25 292 ILE A CA 1
ATOM 2184 C C . ILE A 1 292 ? -13.258 13.329 -6.717 1.00 98.25 292 ILE A C 1
ATOM 2186 O O . ILE A 1 292 ? -13.152 13.503 -5.509 1.00 98.25 292 ILE A O 1
ATOM 2190 N N . SER A 1 293 ? -14.406 12.963 -7.275 1.00 98.44 293 SER A N 1
ATOM 2191 C CA . SER A 1 293 ? -15.587 12.609 -6.482 1.00 98.44 293 SER A CA 1
ATOM 2192 C C . SER A 1 293 ? -15.474 11.203 -5.881 1.00 98.44 293 SER A C 1
ATOM 2194 O O . SER A 1 293 ? -14.764 10.355 -6.410 1.00 98.44 293 SER A O 1
ATOM 2196 N N . ALA A 1 294 ? -16.257 10.922 -4.837 1.00 98.19 294 ALA A N 1
ATOM 2197 C CA . ALA A 1 294 ? -16.398 9.581 -4.258 1.00 98.19 294 ALA A CA 1
ATOM 2198 C C . ALA A 1 294 ? -16.742 8.504 -5.315 1.00 98.19 294 ALA A C 1
ATOM 2200 O O . ALA A 1 294 ? -16.152 7.432 -5.353 1.00 98.19 294 ALA A O 1
ATOM 2201 N N . ALA A 1 295 ? -17.618 8.833 -6.273 1.00 98.62 295 ALA A N 1
ATOM 2202 C CA . ALA A 1 295 ? -17.950 7.933 -7.380 1.00 98.62 295 ALA A CA 1
ATOM 2203 C C . ALA A 1 295 ? -16.761 7.662 -8.322 1.00 98.62 295 ALA A C 1
ATOM 2205 O O . ALA A 1 295 ? -16.635 6.562 -8.844 1.00 98.62 295 ALA A O 1
ATOM 2206 N N . GLN A 1 296 ? -15.892 8.651 -8.543 1.00 98.81 296 GLN A N 1
ATOM 2207 C CA . GLN A 1 296 ? -14.675 8.478 -9.342 1.00 98.81 296 GLN A CA 1
ATOM 2208 C C . GLN A 1 296 ? -13.605 7.679 -8.591 1.00 98.81 296 GLN A C 1
ATOM 2210 O O . GLN A 1 296 ? -12.865 6.923 -9.209 1.00 98.81 296 GLN A O 1
ATOM 2215 N N . PHE A 1 297 ? -13.531 7.835 -7.270 1.00 98.81 297 PHE A N 1
ATOM 2216 C CA . PHE A 1 297 ? -12.687 7.010 -6.412 1.00 98.81 297 PHE A CA 1
ATOM 2217 C C . PHE A 1 297 ? -13.096 5.527 -6.480 1.00 98.81 297 PHE A C 1
ATOM 2219 O O . PHE A 1 297 ? -12.254 4.677 -6.755 1.00 98.81 297 PHE A O 1
ATOM 2226 N N . GLU A 1 298 ? -14.392 5.223 -6.356 1.00 98.81 298 GLU A N 1
ATOM 2227 C CA . GLU A 1 298 ? -14.926 3.872 -6.588 1.00 98.81 298 GLU A CA 1
ATOM 2228 C C . GLU A 1 298 ? -14.631 3.378 -8.013 1.00 98.81 298 GLU A C 1
ATOM 2230 O O . GLU A 1 298 ? -14.130 2.271 -8.199 1.00 98.81 298 GLU A O 1
ATOM 2235 N N . GLU A 1 299 ? -14.893 4.208 -9.029 1.00 98.81 299 GLU A N 1
ATOM 2236 C CA . GLU A 1 299 ? -14.646 3.875 -10.438 1.00 98.81 299 GLU A CA 1
ATOM 2237 C C . GLU A 1 299 ? -13.180 3.503 -10.704 1.00 98.81 299 GLU A C 1
ATOM 2239 O O . GLU A 1 299 ? -12.917 2.588 -11.485 1.00 98.81 299 GLU A O 1
ATOM 2244 N N . ALA A 1 300 ? -12.235 4.198 -10.066 1.00 98.81 300 ALA A N 1
ATOM 2245 C CA . ALA A 1 300 ? -10.804 3.943 -10.187 1.00 98.81 300 ALA A CA 1
ATOM 2246 C C . ALA A 1 300 ? -10.431 2.538 -9.689 1.00 98.81 300 ALA A C 1
ATOM 2248 O O . ALA A 1 300 ? -9.785 1.778 -10.414 1.00 98.81 300 ALA A O 1
ATOM 2249 N N . LEU A 1 301 ? -10.878 2.192 -8.479 1.00 98.75 301 LEU A N 1
ATOM 2250 C CA . LEU A 1 301 ? -10.625 0.900 -7.842 1.00 98.75 301 LEU A CA 1
ATOM 2251 C C . LEU A 1 301 ? -11.287 -0.257 -8.590 1.00 98.75 301 LEU A C 1
ATOM 2253 O O . LEU A 1 301 ? -10.629 -1.248 -8.894 1.00 98.75 301 LEU A O 1
ATOM 2257 N N . VAL A 1 302 ? -12.567 -0.117 -8.944 1.00 98.81 302 VAL A N 1
ATOM 2258 C CA . VAL A 1 302 ? -13.317 -1.165 -9.657 1.00 98.81 302 VAL A CA 1
ATOM 2259 C C . VAL A 1 302 ? -12.736 -1.407 -11.047 1.00 98.81 302 VAL A C 1
ATOM 2261 O O . VAL A 1 302 ? -12.639 -2.553 -11.479 1.00 98.81 302 VAL A O 1
ATOM 2264 N N . TRP A 1 303 ? -12.309 -0.353 -11.751 1.00 98.81 303 TRP A N 1
ATOM 2265 C CA . TRP A 1 303 ? -11.630 -0.514 -13.037 1.00 98.81 303 TRP A CA 1
ATOM 2266 C C . TRP A 1 303 ? -10.320 -1.288 -12.903 1.00 98.81 303 TRP A C 1
ATOM 2268 O O . TRP A 1 303 ? -10.042 -2.156 -13.731 1.00 98.81 303 TRP A O 1
ATOM 2278 N N . LEU A 1 304 ? -9.524 -0.981 -11.878 1.00 98.62 304 LEU A N 1
ATOM 2279 C CA . LEU A 1 304 ? -8.269 -1.678 -11.641 1.00 98.62 304 LEU A CA 1
ATOM 2280 C C . LEU A 1 304 ? -8.515 -3.152 -11.298 1.00 98.62 304 LEU A C 1
ATOM 2282 O O . LEU A 1 304 ? -7.885 -4.027 -11.889 1.00 98.62 304 LEU A O 1
ATOM 2286 N N . ALA A 1 305 ? -9.474 -3.421 -10.410 1.00 98.56 305 ALA A N 1
ATOM 2287 C CA . ALA A 1 305 ? -9.875 -4.772 -10.043 1.00 98.56 305 ALA A CA 1
ATOM 2288 C C . ALA A 1 305 ? -10.369 -5.583 -11.246 1.00 98.56 305 ALA A C 1
ATOM 2290 O O . ALA A 1 305 ? -9.927 -6.708 -11.443 1.00 98.56 305 ALA A O 1
ATOM 2291 N N . ASP A 1 306 ? -11.225 -5.010 -12.097 1.00 98.25 306 ASP A N 1
ATOM 2292 C CA . ASP A 1 306 ? -11.720 -5.693 -13.297 1.00 98.25 306 ASP A CA 1
ATOM 2293 C C . ASP A 1 306 ? -10.609 -5.946 -14.331 1.00 98.25 306 ASP A C 1
ATOM 2295 O O . ASP A 1 306 ? -10.584 -7.002 -14.965 1.00 98.25 306 ASP A O 1
ATOM 2299 N N . ARG A 1 307 ? -9.660 -5.008 -14.484 1.00 97.69 307 ARG A N 1
ATOM 2300 C CA . ARG A 1 307 ? -8.517 -5.152 -15.401 1.00 97.69 307 ARG A CA 1
ATOM 2301 C C . ARG A 1 307 ? -7.603 -6.316 -15.011 1.00 97.69 307 ARG A C 1
ATOM 2303 O O . ARG A 1 307 ? -7.129 -7.014 -15.905 1.00 97.69 307 ARG A O 1
ATOM 2310 N N . TYR A 1 308 ? -7.353 -6.497 -13.716 1.00 97.12 308 TYR A N 1
ATOM 2311 C CA . TYR A 1 308 ? -6.388 -7.467 -13.187 1.00 97.12 308 TYR A CA 1
ATOM 2312 C C . TYR A 1 308 ? -7.042 -8.662 -12.470 1.00 97.12 308 TYR A C 1
ATOM 2314 O O . TYR A 1 308 ? -6.367 -9.403 -11.777 1.00 97.12 308 TYR A O 1
ATOM 2322 N N . LYS A 1 309 ? -8.345 -8.914 -12.656 1.00 94.94 309 LYS A N 1
ATOM 2323 C CA . LYS A 1 309 ? -9.067 -10.019 -11.981 1.00 94.94 309 LYS A CA 1
ATOM 2324 C C . LYS A 1 309 ? -8.587 -11.440 -12.302 1.00 94.94 309 LYS A C 1
ATOM 2326 O O . LYS A 1 309 ? -9.013 -12.383 -11.649 1.00 94.94 309 LYS A O 1
ATOM 2331 N N . ASN A 1 310 ? -7.771 -11.582 -13.341 1.00 90.75 310 ASN A N 1
ATOM 2332 C CA . ASN A 1 310 ? -7.131 -12.831 -13.754 1.00 90.75 310 ASN A CA 1
ATOM 2333 C C . ASN A 1 310 ? -5.605 -12.653 -13.698 1.00 90.75 310 ASN A C 1
ATOM 2335 O O . ASN A 1 310 ? -4.930 -12.966 -14.674 1.00 90.75 310 ASN A O 1
ATOM 2339 N N . ASP A 1 311 ? -5.122 -11.924 -12.696 1.00 94.50 311 ASP A N 1
ATOM 2340 C CA . ASP A 1 311 ? -3.708 -11.728 -12.385 1.00 94.50 311 ASP A CA 1
ATOM 2341 C C . ASP A 1 311 ? -3.555 -11.860 -10.870 1.00 94.50 311 ASP A C 1
ATOM 2343 O O . ASP A 1 311 ? -3.713 -10.886 -10.125 1.00 94.50 311 ASP A O 1
ATOM 2347 N N . ASP A 1 312 ? -3.314 -13.079 -10.410 1.00 95.62 312 ASP A N 1
ATOM 2348 C CA . ASP A 1 312 ? -3.124 -13.385 -8.993 1.00 95.62 312 ASP A CA 1
ATOM 2349 C C . ASP A 1 312 ? -1.778 -12.891 -8.432 1.00 95.62 312 ASP A C 1
ATOM 2351 O O . ASP A 1 312 ? -1.476 -13.099 -7.256 1.00 95.62 312 ASP A O 1
ATOM 2355 N N . THR A 1 313 ? -0.995 -12.137 -9.216 1.00 98.12 313 THR A N 1
ATOM 2356 C CA . THR A 1 313 ? 0.073 -11.291 -8.673 1.00 98.12 313 THR A CA 1
ATOM 2357 C C . THR A 1 313 ? -0.518 -10.202 -7.782 1.00 98.12 313 THR A C 1
ATOM 2359 O O . THR A 1 313 ? 0.073 -9.868 -6.754 1.00 98.12 313 THR A O 1
ATOM 2362 N N . ILE A 1 314 ? -1.692 -9.650 -8.127 1.00 98.56 314 ILE A N 1
ATOM 2363 C CA . ILE A 1 314 ? -2.418 -8.701 -7.271 1.00 98.56 314 ILE A CA 1
ATOM 2364 C C . ILE A 1 314 ? -3.418 -9.464 -6.403 1.00 98.56 314 ILE A C 1
ATOM 2366 O O . ILE A 1 314 ? -4.505 -9.816 -6.849 1.00 98.56 314 ILE A O 1
ATOM 2370 N N . VAL A 1 315 ? -3.091 -9.632 -5.123 1.00 98.44 315 VAL A N 1
ATOM 2371 C CA . VAL A 1 315 ? -3.917 -10.410 -4.179 1.00 98.44 315 VAL A CA 1
ATOM 2372 C C . VAL A 1 315 ? -4.817 -9.546 -3.291 1.00 98.44 315 VAL A C 1
ATOM 2374 O O . VAL A 1 315 ? -5.730 -10.065 -2.648 1.00 98.44 315 VAL A O 1
ATOM 2377 N N . ALA A 1 316 ? -4.570 -8.231 -3.222 1.00 98.75 316 ALA A N 1
ATOM 2378 C CA . ALA A 1 316 ? -5.257 -7.345 -2.283 1.00 98.75 316 ALA A CA 1
ATOM 2379 C C . ALA A 1 316 ? -5.421 -5.898 -2.781 1.00 98.75 316 ALA A C 1
ATOM 2381 O O . ALA A 1 316 ? -4.534 -5.343 -3.438 1.00 98.75 316 ALA A O 1
ATOM 2382 N N . TYR A 1 317 ? -6.529 -5.267 -2.377 1.00 98.88 317 TYR A N 1
ATOM 2383 C CA . TYR A 1 317 ? -6.801 -3.839 -2.567 1.00 98.88 317 TYR A CA 1
ATOM 2384 C C . TYR A 1 317 ? -7.017 -3.150 -1.215 1.00 98.88 317 TYR A C 1
ATOM 2386 O O . TYR A 1 317 ? -8.031 -3.371 -0.552 1.00 98.88 317 TYR A O 1
ATOM 2394 N N . ASP A 1 318 ? -6.068 -2.299 -0.840 1.00 98.94 318 ASP A N 1
ATOM 2395 C CA . ASP A 1 318 ? -6.165 -1.333 0.248 1.00 98.94 318 ASP A CA 1
ATOM 2396 C C . ASP A 1 318 ? -6.899 -0.085 -0.246 1.00 98.94 318 ASP A C 1
ATOM 2398 O O . ASP A 1 318 ? -6.453 0.642 -1.141 1.00 98.94 318 ASP A O 1
ATOM 2402 N N . LEU A 1 319 ? -8.124 0.073 0.260 1.00 98.88 319 LEU A N 1
ATOM 2403 C CA . LEU A 1 319 ? -9.122 0.917 -0.381 1.00 98.88 319 LEU A CA 1
ATOM 2404 C C . LEU A 1 319 ? -8.755 2.399 -0.316 1.00 98.88 319 LEU A C 1
ATOM 2406 O O . LEU A 1 319 ? -8.971 3.107 -1.294 1.00 98.88 319 LEU A O 1
ATOM 2410 N N . LYS A 1 320 ? -8.249 2.887 0.817 1.00 98.69 320 LYS A N 1
ATOM 2411 C CA . LYS A 1 320 ? -7.826 4.282 0.996 1.00 98.69 320 LYS A CA 1
ATOM 2412 C C . LYS A 1 320 ? -6.821 4.349 2.131 1.00 98.69 320 LYS A C 1
ATOM 2414 O O . LYS A 1 320 ? -7.194 4.070 3.267 1.00 98.69 320 LYS A O 1
ATOM 2419 N N . ASN A 1 321 ? -5.650 4.896 1.837 1.00 98.88 321 ASN A N 1
ATOM 2420 C CA . ASN A 1 321 ? -4.665 5.224 2.852 1.00 98.88 321 ASN A CA 1
ATOM 2421 C C . ASN A 1 321 ? -5.197 6.234 3.860 1.00 98.88 321 ASN A C 1
ATOM 2423 O O . ASN A 1 321 ? -5.645 7.325 3.482 1.00 98.88 321 ASN A O 1
ATOM 2427 N N . GLU A 1 322 ? -5.099 5.888 5.134 1.00 98.69 322 GLU A N 1
ATOM 2428 C CA . GLU A 1 322 ? -5.241 6.755 6.291 1.00 98.69 322 GLU A CA 1
ATOM 2429 C C . GLU A 1 322 ? -6.459 7.689 6.221 1.00 98.69 322 GLU A C 1
ATOM 2431 O O . GLU A 1 322 ? -6.314 8.910 6.106 1.00 98.69 322 GLU A O 1
ATOM 2436 N N . PRO A 1 323 ? -7.713 7.203 6.219 1.00 98.81 323 PRO A N 1
ATOM 2437 C CA . PRO A 1 323 ? -8.831 8.081 6.536 1.00 98.81 323 PRO A CA 1
ATOM 2438 C C . PRO A 1 323 ? -8.605 8.712 7.921 1.00 98.81 323 PRO A C 1
ATOM 2440 O O . PRO A 1 323 ? -8.204 8.046 8.874 1.00 98.81 323 PRO A O 1
ATOM 2443 N N . HIS A 1 324 ? -8.794 10.025 8.037 1.00 98.88 324 HIS A N 1
ATOM 2444 C CA . HIS A 1 324 ? -8.409 10.762 9.246 1.00 98.88 324 HIS A CA 1
ATOM 2445 C C . HIS A 1 324 ? -9.179 12.074 9.405 1.00 98.88 324 HIS A C 1
ATOM 2447 O O . HIS A 1 324 ? -10.184 12.297 8.731 1.00 98.88 324 HIS A O 1
ATOM 2453 N N . GLY A 1 325 ? -8.716 12.931 10.310 1.00 98.31 325 GLY A N 1
ATOM 2454 C CA . GLY A 1 325 ? -9.252 14.246 10.611 1.00 98.31 325 GLY A CA 1
ATOM 2455 C C . GLY A 1 325 ? -9.799 14.309 12.035 1.00 98.31 325 GLY A C 1
ATOM 2456 O O . GLY A 1 325 ? -10.380 13.353 12.558 1.00 98.31 325 GLY A O 1
ATOM 2457 N N . LYS A 1 326 ? -9.638 15.472 12.660 1.00 97.50 326 LYS A N 1
ATOM 2458 C CA . LYS A 1 326 ? -10.107 15.748 14.024 1.00 97.50 326 LYS A CA 1
ATOM 2459 C C . LYS A 1 326 ? -11.527 16.295 14.029 1.00 97.50 326 LYS A C 1
ATOM 2461 O O . LYS A 1 326 ? -11.991 16.892 13.061 1.00 97.50 326 LYS A O 1
ATOM 2466 N N . ALA A 1 327 ? -12.206 16.167 15.165 1.00 97.00 327 ALA A N 1
ATOM 2467 C CA . ALA A 1 327 ? -13.582 16.634 15.320 1.00 97.00 327 ALA A CA 1
ATOM 2468 C C . ALA A 1 327 ? -13.704 18.159 15.161 1.00 97.00 327 ALA A C 1
ATOM 2470 O O . ALA A 1 327 ? -14.723 18.671 14.694 1.00 97.00 327 ALA A O 1
ATOM 2471 N N . SER A 1 328 ? -12.652 18.888 15.537 1.00 97.19 328 SER A N 1
ATOM 2472 C CA . SER A 1 328 ? -12.538 20.335 15.357 1.00 97.19 328 SER A CA 1
ATOM 2473 C C . SER A 1 328 ? -12.281 20.768 13.904 1.00 97.19 328 SER A C 1
ATOM 2475 O O . SER A 1 328 ? -12.420 21.953 13.580 1.00 97.19 328 SER A O 1
ATOM 2477 N N . GLU A 1 329 ? -11.931 19.836 13.014 1.00 97.25 329 GLU A N 1
ATOM 2478 C CA . GLU A 1 329 ? -11.662 20.095 11.602 1.00 97.25 329 GLU A CA 1
ATOM 2479 C C . GLU A 1 329 ? -12.933 19.969 10.757 1.00 97.25 329 GLU A C 1
ATOM 2481 O O . GLU A 1 329 ? -13.851 19.204 11.045 1.00 97.25 329 GLU A O 1
ATOM 2486 N N . THR A 1 330 ? -12.998 20.754 9.677 1.00 92.62 330 THR A N 1
ATOM 2487 C CA . THR A 1 330 ? -14.204 20.835 8.831 1.00 92.62 330 THR A CA 1
ATOM 2488 C C . THR A 1 330 ? -14.488 19.542 8.073 1.00 92.62 330 THR A C 1
ATOM 2490 O O . THR A 1 330 ? -15.652 19.213 7.859 1.00 92.62 330 THR A O 1
ATOM 2493 N N . THR A 1 331 ? -13.439 18.829 7.668 1.00 95.06 331 THR A N 1
ATOM 2494 C CA . THR A 1 331 ? -13.539 17.559 6.954 1.00 95.06 331 THR A CA 1
ATOM 2495 C C . THR A 1 331 ? -12.760 16.528 7.746 1.00 95.06 331 THR A C 1
ATOM 2497 O O . THR A 1 331 ? -11.565 16.708 7.953 1.00 95.06 331 THR A O 1
ATOM 2500 N N . HIS A 1 332 ? -13.433 15.468 8.170 1.00 97.94 332 HIS A N 1
ATOM 2501 C CA . HIS A 1 332 ? -12.833 14.346 8.877 1.00 97.94 332 HIS A CA 1
ATOM 2502 C C . HIS A 1 332 ? -13.637 13.080 8.581 1.00 97.94 332 HIS A C 1
ATOM 2504 O O . HIS A 1 332 ? -14.855 13.145 8.404 1.00 97.94 332 HIS A O 1
ATOM 2510 N N . ALA A 1 333 ? -12.960 11.940 8.498 1.00 98.50 333 ALA A N 1
ATOM 2511 C CA . ALA A 1 333 ? -13.593 10.645 8.312 1.00 98.50 333 ALA A CA 1
ATOM 2512 C C . ALA A 1 333 ? -14.346 10.222 9.585 1.00 98.50 333 ALA A C 1
ATOM 2514 O O . ALA A 1 333 ? -13.856 10.403 10.701 1.00 98.50 333 ALA A O 1
ATOM 2515 N N . ILE A 1 334 ? -15.525 9.624 9.412 1.00 98.50 334 ILE A N 1
ATOM 2516 C CA . ILE A 1 334 ? -16.331 9.068 10.510 1.00 98.50 334 ILE A CA 1
ATOM 2517 C C . ILE A 1 334 ? -16.624 7.583 10.283 1.00 98.50 334 ILE A C 1
ATOM 2519 O O . ILE A 1 334 ? -16.503 7.086 9.164 1.00 98.50 334 ILE A O 1
ATOM 2523 N N . TRP A 1 335 ? -17.052 6.878 11.334 1.00 98.62 335 TRP A N 1
ATOM 2524 C CA . TRP A 1 335 ? -17.395 5.452 11.271 1.00 98.62 335 TRP A CA 1
ATOM 2525 C C . TRP A 1 335 ? -18.661 5.146 12.077 1.00 98.62 335 TRP A C 1
ATOM 2527 O O . TRP A 1 335 ? -18.612 5.000 13.298 1.00 98.62 335 TRP A O 1
ATOM 2537 N N . ASN A 1 336 ? -19.807 5.054 11.401 1.00 97.81 336 ASN A N 1
ATOM 2538 C CA . ASN A 1 336 ? -21.093 4.649 11.988 1.00 97.81 336 ASN A CA 1
ATOM 2539 C C . ASN A 1 336 ? -22.084 4.182 10.898 1.00 97.81 336 ASN A C 1
ATOM 2541 O O . ASN A 1 336 ? -21.696 3.983 9.751 1.00 97.81 336 ASN A O 1
ATOM 2545 N N . ASP A 1 337 ? -23.372 4.029 11.222 1.00 96.06 337 ASP A N 1
ATOM 2546 C CA . ASP A 1 337 ? -24.425 3.649 10.257 1.00 96.06 337 ASP A CA 1
ATOM 2547 C C . ASP A 1 337 ? -25.142 4.840 9.582 1.00 96.06 337 ASP A C 1
ATOM 2549 O O . ASP A 1 337 ? -26.218 4.687 8.998 1.00 96.06 337 ASP A O 1
ATOM 2553 N N . SER A 1 338 ? -24.589 6.053 9.664 1.00 95.88 338 SER A N 1
ATOM 2554 C CA . SER A 1 338 ? -25.149 7.213 8.960 1.00 95.88 338 SER A CA 1
ATOM 2555 C C . SER A 1 338 ? -24.836 7.182 7.459 1.00 95.88 338 SER A C 1
ATOM 2557 O O . SER A 1 338 ? -23.950 6.468 6.999 1.00 95.88 338 SER A O 1
ATOM 2559 N N . SER A 1 339 ? -25.529 8.014 6.682 1.00 94.38 339 SER A N 1
ATOM 2560 C CA . SER A 1 339 ? -25.236 8.236 5.261 1.00 94.38 339 SER A CA 1
ATOM 2561 C C . SER A 1 339 ? -24.386 9.493 5.026 1.00 94.38 339 SER A C 1
ATOM 2563 O O . SER A 1 339 ? -24.575 10.166 4.011 1.00 94.38 339 SER A O 1
ATOM 2565 N N . ASP A 1 340 ? -23.557 9.891 5.997 1.00 96.75 340 ASP A N 1
ATOM 2566 C CA . ASP A 1 340 ? -22.671 11.045 5.834 1.00 96.75 340 ASP A CA 1
ATOM 2567 C C . ASP A 1 340 ? -21.686 10.807 4.679 1.00 96.75 340 ASP A C 1
ATOM 2569 O O . ASP A 1 340 ? -21.212 9.689 4.476 1.00 96.75 340 ASP A O 1
ATOM 2573 N N . ALA A 1 341 ? -21.378 11.859 3.920 1.00 96.50 341 ALA A N 1
ATOM 2574 C CA . ALA A 1 341 ? -20.454 11.768 2.795 1.00 96.50 341 ALA A CA 1
ATOM 2575 C C . ALA A 1 341 ? -19.025 11.408 3.234 1.00 96.50 341 ALA A C 1
ATOM 2577 O O . ALA A 1 341 ? -18.294 10.826 2.442 1.00 96.50 341 ALA A O 1
ATOM 2578 N N . ALA A 1 342 ? -18.643 11.721 4.476 1.00 97.75 342 ALA A N 1
ATOM 2579 C CA . ALA A 1 342 ? -17.349 11.381 5.062 1.00 97.75 342 ALA A CA 1
ATOM 2580 C C . ALA A 1 342 ? -17.378 10.082 5.893 1.00 97.75 342 ALA A C 1
ATOM 2582 O O . ALA A 1 342 ? -16.422 9.783 6.611 1.00 97.75 342 ALA A O 1
ATOM 2583 N N . ASN A 1 343 ? -18.453 9.286 5.814 1.00 98.62 343 ASN A N 1
ATOM 2584 C CA . ASN A 1 343 ? -18.534 8.007 6.517 1.00 98.62 343 ASN A CA 1
ATOM 2585 C C . ASN A 1 343 ? -17.707 6.922 5.816 1.00 98.62 343 ASN A C 1
ATOM 2587 O O . ASN A 1 343 ? -18.144 6.328 4.827 1.00 98.62 343 ASN A O 1
ATOM 2591 N N . TRP A 1 344 ? -16.518 6.654 6.355 1.00 98.88 344 TRP A N 1
ATOM 2592 C CA . TRP A 1 344 ? -15.574 5.706 5.780 1.00 98.88 344 TRP A CA 1
ATOM 2593 C C . TRP A 1 344 ? -16.127 4.284 5.756 1.00 98.88 344 TRP A C 1
ATOM 2595 O O . TRP A 1 344 ? -16.028 3.616 4.734 1.00 98.88 344 TRP A O 1
ATOM 2605 N N . LYS A 1 345 ? -16.814 3.846 6.818 1.00 98.62 345 LYS A N 1
ATOM 2606 C CA . LYS A 1 345 ? -17.446 2.517 6.862 1.00 98.62 345 LYS A CA 1
ATOM 2607 C C . LYS A 1 345 ? -18.425 2.319 5.709 1.00 98.62 345 LYS A C 1
ATOM 2609 O O . LYS A 1 345 ? -18.453 1.252 5.093 1.00 98.62 345 LYS A O 1
ATOM 2614 N N . ALA A 1 346 ? -19.245 3.333 5.431 1.00 98.62 346 ALA A N 1
ATOM 2615 C CA . ALA A 1 346 ? -20.246 3.268 4.373 1.00 98.62 346 ALA A CA 1
ATOM 2616 C C . ALA A 1 346 ? -19.596 3.192 2.983 1.00 98.62 346 ALA A C 1
ATOM 2618 O O . ALA A 1 346 ? -19.984 2.338 2.183 1.00 98.62 346 ALA A O 1
ATOM 2619 N N . GLU A 1 347 ? -18.594 4.032 2.712 1.00 98.81 347 GLU A N 1
ATOM 2620 C CA . GLU A 1 347 ? -17.893 4.003 1.427 1.00 98.81 347 GLU A CA 1
ATOM 2621 C C . GLU A 1 347 ? -17.058 2.730 1.256 1.00 98.81 347 GLU A C 1
ATOM 2623 O O . GLU A 1 347 ? -17.171 2.075 0.224 1.00 98.81 347 GLU A O 1
ATOM 2628 N N . ALA A 1 348 ? -16.290 2.323 2.269 1.00 98.81 348 ALA A N 1
ATOM 2629 C CA . ALA A 1 348 ? -15.500 1.096 2.232 1.00 98.81 348 ALA A CA 1
ATOM 2630 C C . ALA A 1 348 ? -16.384 -0.124 1.941 1.00 98.81 348 ALA A C 1
ATOM 2632 O O . ALA A 1 348 ? -16.066 -0.907 1.053 1.00 98.81 348 ALA A O 1
ATOM 2633 N N . THR A 1 349 ? -17.545 -0.245 2.602 1.00 98.75 349 THR A N 1
ATOM 2634 C CA . THR A 1 349 ? -18.511 -1.333 2.340 1.00 98.75 349 THR A CA 1
ATOM 2635 C C . THR A 1 349 ? -18.993 -1.322 0.886 1.00 98.75 349 THR A C 1
ATOM 2637 O O . THR A 1 349 ? -19.082 -2.368 0.244 1.00 98.75 349 THR A O 1
ATOM 2640 N N . LYS A 1 350 ? -19.307 -0.136 0.353 1.00 98.69 350 LYS A N 1
ATOM 2641 C CA . LYS A 1 350 ? -19.796 0.038 -1.019 1.00 98.69 350 LYS A CA 1
ATOM 2642 C C . LYS A 1 350 ? -18.728 -0.333 -2.051 1.00 98.69 350 LYS A C 1
ATOM 2644 O O . LYS A 1 350 ? -19.007 -1.117 -2.954 1.00 98.69 350 LYS A O 1
ATOM 2649 N N . VAL A 1 351 ? -17.519 0.202 -1.900 1.00 98.81 351 VAL A N 1
ATOM 2650 C CA . VAL A 1 351 ? -16.401 -0.017 -2.826 1.00 98.81 351 VAL A CA 1
ATOM 2651 C C . VAL A 1 351 ? -15.913 -1.464 -2.760 1.00 98.81 351 VAL A C 1
ATOM 2653 O O . VAL A 1 351 ? -15.740 -2.085 -3.804 1.00 98.81 351 VAL A O 1
ATOM 2656 N N . ALA A 1 352 ? -15.792 -2.041 -1.561 1.00 98.81 352 ALA A N 1
ATOM 2657 C CA . ALA A 1 352 ? -15.510 -3.465 -1.371 1.00 98.81 352 ALA A CA 1
ATOM 2658 C C . ALA A 1 352 ? -16.542 -4.346 -2.084 1.00 98.81 352 ALA A C 1
ATOM 2660 O O . ALA A 1 352 ? -16.195 -5.306 -2.768 1.00 98.81 352 ALA A O 1
ATOM 2661 N N . GLY A 1 353 ? -17.824 -3.987 -1.961 1.00 98.69 353 GLY A N 1
ATOM 2662 C CA . GLY A 1 353 ? -18.909 -4.630 -2.686 1.00 98.69 353 GLY A CA 1
ATOM 2663 C C . GLY A 1 353 ? -18.678 -4.614 -4.200 1.00 98.69 353 GLY A C 1
ATOM 2664 O O . GLY A 1 353 ? -18.682 -5.662 -4.841 1.00 98.69 353 GLY A O 1
ATOM 2665 N N . ALA A 1 354 ? -18.412 -3.437 -4.760 1.00 98.81 354 ALA A N 1
ATOM 2666 C CA . ALA A 1 354 ? -18.214 -3.269 -6.194 1.00 98.81 354 ALA A CA 1
ATOM 2667 C C . ALA A 1 354 ? -16.952 -3.981 -6.726 1.00 98.81 354 ALA A C 1
ATOM 2669 O O . ALA A 1 354 ? -16.988 -4.530 -7.826 1.00 98.81 354 ALA A O 1
ATOM 2670 N N . ILE A 1 355 ? -15.861 -4.022 -5.950 1.00 98.81 355 ILE A N 1
ATOM 2671 C CA . ILE A 1 355 ? -14.654 -4.793 -6.293 1.00 98.81 355 ILE A CA 1
ATOM 2672 C C . ILE A 1 355 ? -14.973 -6.288 -6.322 1.00 98.81 355 ILE A C 1
ATOM 2674 O O . ILE A 1 355 ? -14.698 -6.946 -7.321 1.00 98.81 355 ILE A O 1
ATOM 2678 N N . LEU A 1 356 ? -15.608 -6.823 -5.275 1.00 98.50 356 LEU A N 1
ATOM 2679 C CA . LEU A 1 356 ? -15.924 -8.255 -5.192 1.00 98.50 356 LEU A CA 1
ATOM 2680 C C . LEU A 1 356 ? -16.952 -8.721 -6.235 1.00 98.50 356 LEU A C 1
ATOM 2682 O O . LEU A 1 356 ? -17.036 -9.915 -6.516 1.00 98.50 356 LEU A O 1
ATOM 2686 N N . ASP A 1 357 ? -17.726 -7.805 -6.823 1.00 97.75 357 ASP A N 1
ATOM 2687 C CA . ASP A 1 357 ? -18.617 -8.122 -7.944 1.00 97.75 357 ASP A CA 1
ATOM 2688 C C . ASP A 1 357 ? -17.843 -8.383 -9.254 1.00 97.75 357 ASP A C 1
ATOM 2690 O O . ASP A 1 357 ? -18.346 -9.105 -10.118 1.00 97.75 357 ASP A O 1
ATOM 2694 N N . VAL A 1 358 ? -16.633 -7.824 -9.414 1.00 97.75 358 VAL A N 1
ATOM 2695 C CA . VAL A 1 358 ? -15.781 -8.009 -10.610 1.00 97.75 358 VAL A CA 1
ATOM 2696 C C . VAL A 1 358 ? -14.587 -8.938 -10.373 1.00 97.75 358 VAL A C 1
ATOM 2698 O O . VAL A 1 358 ? -14.181 -9.637 -11.300 1.00 97.75 358 VAL A O 1
ATOM 2701 N N . ASN A 1 359 ? -14.059 -8.983 -9.149 1.00 97.06 359 ASN A N 1
ATOM 2702 C CA . ASN A 1 359 ? -13.010 -9.893 -8.700 1.00 97.06 359 ASN A CA 1
ATOM 2703 C C . ASN A 1 359 ? -13.387 -10.480 -7.322 1.00 97.06 359 ASN A C 1
ATOM 2705 O O . ASN A 1 359 ? -13.076 -9.875 -6.295 1.00 97.06 359 ASN A O 1
ATOM 2709 N N . PRO A 1 360 ? -14.050 -11.650 -7.270 1.00 95.81 360 PRO A N 1
ATOM 2710 C CA . PRO A 1 360 ? -14.507 -12.252 -6.016 1.00 95.81 360 PRO A CA 1
ATOM 2711 C C . PRO A 1 360 ? -13.383 -12.861 -5.159 1.00 95.81 360 PRO A C 1
ATOM 2713 O O . PRO A 1 360 ? -13.665 -13.305 -4.046 1.00 95.81 360 PRO A O 1
ATOM 2716 N N . HIS A 1 361 ? -12.149 -12.915 -5.670 1.00 94.44 361 HIS A N 1
ATOM 2717 C CA . HIS A 1 361 ? -10.995 -13.539 -5.015 1.00 94.44 361 HIS A CA 1
ATOM 2718 C C . HIS A 1 361 ? -10.034 -12.536 -4.371 1.00 94.44 361 HIS A C 1
ATOM 2720 O O . HIS A 1 361 ? -9.079 -12.940 -3.715 1.00 94.44 361 HIS A O 1
ATOM 2726 N N . ALA A 1 362 ? -10.261 -11.238 -4.570 1.00 96.88 362 ALA A N 1
ATOM 2727 C CA . ALA A 1 362 ? -9.396 -10.215 -4.015 1.00 96.88 362 ALA A CA 1
ATOM 2728 C C . ALA A 1 362 ? -9.659 -9.994 -2.524 1.00 96.88 362 ALA A C 1
ATOM 2730 O O . ALA A 1 362 ? -10.798 -9.722 -2.127 1.00 96.88 362 ALA A O 1
ATOM 2731 N N . LEU A 1 363 ? -8.586 -9.957 -1.731 1.00 98.81 363 LEU A N 1
ATOM 2732 C CA . LEU A 1 363 ? -8.667 -9.440 -0.373 1.00 98.81 363 LEU A CA 1
ATOM 2733 C C . LEU A 1 363 ? -8.991 -7.940 -0.412 1.00 98.81 363 LEU A C 1
ATOM 2735 O O . LEU A 1 363 ? -8.361 -7.150 -1.121 1.00 98.81 363 LEU A O 1
ATOM 2739 N N . ILE A 1 364 ? -9.966 -7.540 0.393 1.00 98.88 364 ILE A N 1
ATOM 2740 C CA . ILE A 1 364 ? -10.356 -6.155 0.621 1.00 98.88 364 ILE A CA 1
ATOM 2741 C C . ILE A 1 364 ? -9.728 -5.708 1.932 1.00 98.88 364 ILE A C 1
ATOM 2743 O O . ILE A 1 364 ? -10.112 -6.174 3.007 1.00 98.88 364 ILE A O 1
ATOM 2747 N N . VAL A 1 365 ? -8.788 -4.776 1.835 1.00 98.94 365 VAL A N 1
ATOM 2748 C CA . VAL A 1 365 ? -8.059 -4.234 2.975 1.00 98.94 365 VAL A CA 1
ATOM 2749 C C . VAL A 1 365 ? -8.665 -2.881 3.350 1.00 98.94 365 VAL A C 1
ATOM 2751 O O . VAL A 1 365 ? -8.765 -1.974 2.523 1.00 98.94 365 VAL A O 1
ATOM 2754 N N . VAL A 1 366 ? -9.141 -2.763 4.592 1.00 98.94 366 VAL A N 1
ATOM 2755 C CA . VAL A 1 366 ? -9.833 -1.568 5.094 1.00 98.94 366 VAL A CA 1
ATOM 2756 C C . VAL A 1 366 ? -9.106 -1.005 6.305 1.00 98.94 366 VAL A C 1
ATOM 2758 O O . VAL A 1 366 ? -9.149 -1.585 7.391 1.00 98.94 366 VAL A O 1
ATOM 2761 N N . GLU A 1 367 ? -8.473 0.150 6.127 1.00 98.94 367 GLU A N 1
ATOM 2762 C CA . GLU A 1 367 ? -7.875 0.912 7.222 1.00 98.94 367 GLU A CA 1
ATOM 2763 C C . GLU A 1 367 ? -8.918 1.504 8.191 1.00 98.94 367 GLU A C 1
ATOM 2765 O O . GLU A 1 367 ? -10.109 1.620 7.879 1.00 98.94 367 GLU A O 1
ATOM 2770 N N . GLY A 1 368 ? -8.467 1.888 9.385 1.00 98.81 368 GLY A N 1
ATOM 2771 C CA . GLY A 1 368 ? -9.256 2.617 10.379 1.00 98.81 368 GLY A CA 1
ATOM 2772 C C . GLY A 1 368 ? -9.407 4.112 10.081 1.00 98.81 368 GLY A C 1
ATOM 2773 O O . GLY A 1 368 ? -9.122 4.588 8.989 1.00 98.81 368 GLY A O 1
ATOM 2774 N N . ILE A 1 369 ? -9.875 4.872 11.074 1.00 98.81 369 ILE A N 1
ATOM 2775 C CA . ILE A 1 369 ? -9.925 6.348 11.028 1.00 98.81 369 ILE A CA 1
ATOM 2776 C C . ILE A 1 369 ? -8.972 6.970 12.070 1.00 98.81 369 ILE A C 1
ATOM 2778 O O . ILE A 1 369 ? -8.209 6.248 12.700 1.00 98.81 369 ILE A O 1
ATOM 2782 N N . GLU A 1 370 ? -8.987 8.290 12.295 1.00 98.69 370 GLU A N 1
ATOM 2783 C CA . GLU A 1 370 ? -8.171 8.928 13.357 1.00 98.69 370 GLU A CA 1
ATOM 2784 C C . GLU A 1 370 ? -8.891 8.943 14.720 1.00 98.69 370 GLU A C 1
ATOM 2786 O O . GLU A 1 370 ? -8.306 8.638 15.766 1.00 98.69 370 GLU A O 1
ATOM 2791 N N . ILE A 1 371 ? -10.181 9.290 14.722 1.00 98.44 371 ILE A N 1
ATOM 2792 C CA . ILE A 1 371 ? -10.963 9.550 15.937 1.00 98.44 371 ILE A CA 1
ATOM 2793 C C . ILE A 1 371 ? -12.138 8.586 16.090 1.00 98.44 371 ILE A C 1
ATOM 2795 O O . ILE A 1 371 ? -12.812 8.258 15.124 1.00 98.44 371 ILE A O 1
ATOM 2799 N N . TYR A 1 372 ? -12.456 8.197 17.322 1.00 98.31 372 TYR A N 1
ATOM 2800 C CA . TYR A 1 372 ? -13.678 7.454 17.636 1.00 98.31 372 TYR A CA 1
ATOM 2801 C C . TYR A 1 372 ? -14.317 7.989 18.920 1.00 98.31 372 TYR A C 1
ATOM 2803 O O . TYR A 1 372 ? -13.582 8.289 19.863 1.00 98.31 372 TYR A O 1
ATOM 2811 N N . PRO A 1 373 ? -15.650 8.163 18.999 1.00 98.00 373 PRO A N 1
ATOM 2812 C CA . PRO A 1 373 ? -16.278 8.742 20.177 1.00 98.00 373 PRO A CA 1
ATOM 2813 C C . PRO A 1 373 ? -15.936 7.989 21.464 1.00 98.00 373 PRO A C 1
ATOM 2815 O O . PRO A 1 373 ? -16.025 6.765 21.532 1.00 98.00 373 PRO A O 1
ATOM 2818 N N . SER A 1 374 ? -15.598 8.734 22.518 1.00 96.56 374 SER A N 1
ATOM 2819 C CA . SER A 1 374 ? -15.336 8.150 23.840 1.00 96.56 374 SER A CA 1
ATOM 2820 C C . SER A 1 374 ? -16.591 7.528 24.463 1.00 96.56 374 SER A C 1
ATOM 2822 O O . SER A 1 374 ? -16.487 6.593 25.255 1.00 96.56 374 SER A O 1
ATOM 2824 N N . ASP A 1 375 ? -17.770 8.048 24.106 1.00 95.44 375 ASP A N 1
ATOM 2825 C CA . ASP A 1 375 ? -19.080 7.500 24.455 1.00 95.44 375 ASP A CA 1
ATOM 2826 C C . ASP A 1 375 ? -20.048 7.660 23.275 1.00 95.44 375 ASP A C 1
ATOM 2828 O O . ASP A 1 375 ? -20.653 8.713 23.062 1.00 95.44 375 ASP A O 1
ATOM 2832 N N . ILE A 1 376 ? -20.214 6.576 22.523 1.00 94.38 376 ILE A N 1
ATOM 2833 C CA . ILE A 1 376 ? -21.074 6.508 21.340 1.00 94.38 376 ILE A CA 1
ATOM 2834 C C . ILE A 1 376 ? -22.556 6.774 21.633 1.00 94.38 376 ILE A C 1
ATOM 2836 O O . ILE A 1 376 ? -23.301 7.208 20.753 1.00 94.38 376 ILE A O 1
ATOM 2840 N N . SER A 1 377 ? -23.001 6.523 22.871 1.00 92.69 377 SER A N 1
ATOM 2841 C CA . SER A 1 377 ? -24.406 6.683 23.256 1.00 92.69 377 SER A CA 1
ATOM 2842 C C . SER A 1 377 ? -24.813 8.150 23.385 1.00 92.69 377 SER A C 1
ATOM 2844 O O . SER A 1 377 ? -25.985 8.486 23.198 1.00 92.69 377 SER A O 1
ATOM 2846 N N . SER A 1 378 ? -23.848 9.024 23.679 1.00 93.75 378 SER A N 1
ATOM 2847 C CA . SER A 1 378 ? -24.050 10.464 23.824 1.00 93.75 378 SER A CA 1
ATOM 2848 C C . SER A 1 378 ? -23.459 11.273 22.669 1.00 93.75 378 SER A C 1
ATOM 2850 O O . SER A 1 378 ? -23.982 12.347 22.367 1.00 93.75 378 SER A O 1
ATOM 2852 N N . ASN A 1 379 ? -22.434 10.757 21.987 1.00 95.25 379 ASN A N 1
ATOM 2853 C CA . ASN A 1 379 ? -21.799 11.392 20.839 1.00 95.25 379 ASN A CA 1
ATOM 2854 C C . ASN A 1 379 ? -21.555 10.372 19.717 1.00 95.25 379 ASN A C 1
ATOM 2856 O O . ASN A 1 379 ? -20.612 9.597 19.781 1.00 95.25 379 ASN A O 1
ATOM 2860 N N . ASN A 1 380 ? -22.349 10.408 18.648 1.00 94.94 380 ASN A N 1
ATOM 2861 C CA . ASN A 1 380 ? -22.100 9.592 17.456 1.00 94.94 380 ASN A CA 1
ATOM 2862 C C . ASN A 1 380 ? -21.554 10.471 16.322 1.00 94.94 380 ASN A C 1
ATOM 2864 O O . ASN A 1 380 ? -22.241 10.704 15.331 1.00 94.94 380 ASN A O 1
ATOM 2868 N N . PHE A 1 381 ? -20.344 11.005 16.523 1.00 96.50 381 PHE A N 1
ATOM 2869 C CA . PHE A 1 381 ? -19.680 11.969 15.628 1.00 96.50 381 PHE A CA 1
ATOM 2870 C C . PHE A 1 381 ? -20.418 13.312 15.475 1.00 96.50 381 PHE A C 1
ATOM 2872 O O . PHE A 1 381 ? -20.417 13.940 14.422 1.00 96.50 381 PHE A O 1
ATOM 2879 N N . THR A 1 382 ? -21.088 13.763 16.537 1.00 94.69 382 THR A N 1
ATOM 2880 C CA . THR A 1 382 ? -21.845 15.030 16.546 1.00 94.69 382 THR A CA 1
ATOM 2881 C C . THR A 1 382 ? -21.116 16.173 17.252 1.00 94.69 382 THR A C 1
ATOM 2883 O O . THR A 1 382 ? -21.447 17.338 17.031 1.00 94.69 382 THR A O 1
ATOM 2886 N N . SER A 1 383 ? -20.153 15.859 18.124 1.00 96.38 383 SER A N 1
ATOM 2887 C CA . SER A 1 383 ? -19.344 16.856 18.827 1.00 96.38 383 SER A CA 1
ATOM 2888 C C . SER A 1 383 ? -18.196 17.357 17.955 1.00 96.38 383 SER A C 1
ATOM 2890 O O . SER A 1 383 ? -17.614 16.583 17.201 1.00 96.38 383 SER A O 1
ATOM 2892 N N . GLN A 1 384 ? -17.845 18.634 18.109 1.00 96.25 384 GLN A N 1
ATOM 2893 C CA . GLN A 1 384 ? -16.651 19.255 17.518 1.00 96.25 384 GLN A CA 1
ATOM 2894 C C . GLN A 1 384 ? -15.521 19.463 18.546 1.00 96.25 384 GLN A C 1
ATOM 2896 O O . GLN A 1 384 ? -14.517 20.100 18.232 1.00 96.25 384 GLN A O 1
ATOM 2901 N N . ASP A 1 385 ? -15.687 18.998 19.792 1.00 97.44 385 ASP A N 1
ATOM 2902 C CA . ASP A 1 385 ? -14.618 19.023 20.798 1.00 97.44 385 ASP A CA 1
ATOM 2903 C C . ASP A 1 385 ? -13.799 17.734 20.689 1.00 97.44 385 ASP A C 1
ATOM 2905 O O . ASP A 1 385 ? -14.305 16.643 20.952 1.00 97.44 385 ASP A O 1
ATOM 2909 N N . ASP A 1 386 ? -12.520 17.863 20.335 1.00 97.31 386 ASP A N 1
ATOM 2910 C CA . ASP A 1 386 ? -11.597 16.730 20.194 1.00 97.31 386 ASP A CA 1
ATOM 2911 C C . ASP A 1 386 ? -11.504 15.882 21.477 1.00 97.31 386 ASP A C 1
ATOM 2913 O O . ASP A 1 386 ? -11.198 14.695 21.414 1.00 97.31 386 ASP A O 1
ATOM 2917 N N . LYS A 1 387 ? -11.813 16.450 22.652 1.00 96.81 387 LYS A N 1
ATOM 2918 C CA . LYS A 1 387 ? -11.799 15.720 23.934 1.00 96.81 387 LYS A CA 1
ATOM 2919 C C . LYS A 1 387 ? -12.916 14.692 24.076 1.00 96.81 387 LYS A C 1
ATOM 2921 O O . LYS A 1 387 ? -12.822 13.830 24.948 1.00 96.81 387 LYS A O 1
ATOM 2926 N N . ASP A 1 388 ? -13.957 14.781 23.255 1.00 97.75 388 ASP A N 1
ATOM 2927 C CA . ASP A 1 388 ? -15.059 13.818 23.260 1.00 97.75 388 ASP A CA 1
ATOM 2928 C C . ASP A 1 388 ? -14.715 12.542 22.471 1.00 97.75 388 ASP A C 1
ATOM 2930 O O . ASP A 1 388 ? -15.535 11.623 22.378 1.00 97.75 388 ASP A O 1
ATOM 2934 N N . TYR A 1 389 ? -13.493 12.451 21.935 1.00 98.31 389 TYR A N 1
ATOM 2935 C CA . TYR A 1 389 ? -13.020 11.359 21.095 1.00 98.31 389 TYR A CA 1
ATOM 2936 C C . TYR A 1 389 ? -11.737 10.734 21.648 1.00 98.31 389 TYR A C 1
ATOM 2938 O O . TYR A 1 389 ? -10.894 11.394 22.254 1.00 98.31 389 TYR A O 1
ATOM 2946 N N . LYS A 1 390 ? -11.598 9.431 21.418 1.00 97.88 390 LYS A N 1
ATOM 2947 C CA . LYS A 1 390 ? -10.335 8.708 21.493 1.00 97.88 390 LYS A CA 1
ATOM 2948 C C . LYS A 1 390 ? -9.624 8.877 20.153 1.00 97.88 390 LYS A C 1
ATOM 2950 O O . LYS A 1 390 ? -10.204 8.568 19.113 1.00 97.88 390 LYS A O 1
ATOM 2955 N N . THR A 1 391 ? -8.391 9.361 20.189 1.00 97.50 391 THR A N 1
ATOM 2956 C CA . THR A 1 391 ? -7.596 9.697 19.003 1.00 97.50 391 THR A CA 1
ATOM 2957 C C . THR A 1 391 ? -6.351 8.827 18.961 1.00 97.50 391 THR A C 1
ATOM 2959 O O . THR A 1 391 ? -5.649 8.719 19.968 1.00 97.50 391 THR A O 1
ATOM 2962 N N . THR A 1 392 ? -6.066 8.247 17.798 1.00 98.00 392 THR A N 1
ATOM 2963 C CA . THR A 1 392 ? -4.821 7.514 17.537 1.00 98.00 392 THR A CA 1
ATOM 2964 C C . THR A 1 392 ? -4.203 7.953 16.202 1.00 98.00 392 THR A C 1
ATOM 2966 O O . THR A 1 392 ? -4.526 9.034 15.711 1.00 98.00 392 THR A O 1
ATOM 2969 N N . TRP A 1 393 ? -3.268 7.182 15.650 1.00 98.38 393 TRP A N 1
ATOM 2970 C CA . TRP A 1 393 ? -2.712 7.400 14.316 1.00 98.38 393 TRP A CA 1
ATOM 2971 C C . TRP A 1 393 ? -3.808 7.456 13.246 1.00 98.38 393 TRP A C 1
ATOM 2973 O O . TRP A 1 393 ? -4.879 6.857 13.384 1.00 98.38 393 TRP A O 1
ATOM 2983 N N . TRP A 1 394 ? -3.529 8.189 12.171 1.00 98.75 394 TRP A N 1
ATOM 2984 C CA . TRP A 1 394 ? -4.360 8.158 10.974 1.00 98.75 394 TRP A CA 1
ATOM 2985 C C . TRP A 1 394 ? -4.434 6.717 10.452 1.00 98.75 394 TRP A C 1
ATOM 2987 O O . TRP A 1 394 ? -3.448 5.992 10.528 1.00 98.75 394 TRP A O 1
ATOM 2997 N N . GLY A 1 395 ? -5.614 6.265 10.020 1.00 98.19 395 GLY A N 1
ATOM 2998 C CA . GLY A 1 395 ? -5.788 4.878 9.569 1.00 98.19 395 GLY A CA 1
ATOM 2999 C C . GLY A 1 395 ? -5.774 3.797 10.663 1.00 98.19 395 GLY A C 1
ATOM 3000 O O . GLY A 1 395 ? -5.936 2.624 10.346 1.00 98.19 395 GLY A O 1
ATOM 3001 N N . ALA A 1 396 ? -5.616 4.128 11.952 1.00 98.44 396 ALA A N 1
ATOM 3002 C CA . ALA A 1 396 ? -5.391 3.115 12.998 1.00 98.44 396 ALA A CA 1
ATOM 3003 C C . ALA A 1 396 ? -6.564 2.891 13.959 1.00 98.44 396 ALA A C 1
ATOM 3005 O O . ALA A 1 396 ? -6.587 1.911 14.709 1.00 98.44 396 ALA A O 1
ATOM 3006 N N . ASN A 1 397 ? -7.542 3.798 13.989 1.00 98.69 397 ASN A N 1
ATOM 3007 C CA . ASN A 1 397 ? -8.682 3.679 14.887 1.00 98.69 397 ASN A CA 1
ATOM 3008 C C . ASN A 1 397 ? -9.738 2.734 14.298 1.00 98.69 397 ASN A C 1
ATOM 3010 O O . ASN A 1 397 ? -10.581 3.149 13.500 1.00 98.69 397 ASN A O 1
ATOM 3014 N N . LEU A 1 398 ? -9.702 1.469 14.715 1.00 98.88 398 LEU A N 1
ATOM 3015 C CA . LEU A 1 398 ? -10.648 0.416 14.333 1.00 98.88 398 LEU A CA 1
ATOM 3016 C C . LEU A 1 398 ? -11.632 0.069 15.463 1.00 98.88 398 LEU A C 1
ATOM 3018 O O . LEU A 1 398 ? -12.281 -0.980 15.453 1.00 98.88 398 LEU A O 1
ATOM 3022 N N . MET A 1 399 ? -11.810 0.960 16.441 1.00 98.56 399 MET A N 1
ATOM 3023 C CA . MET A 1 399 ? -12.803 0.778 17.506 1.00 98.56 399 MET A CA 1
ATOM 3024 C C . MET A 1 399 ? -14.222 0.585 16.954 1.00 98.56 399 MET A C 1
ATOM 3026 O O . MET A 1 399 ? -15.008 -0.183 17.509 1.00 98.56 399 MET A O 1
ATOM 3030 N N . GLY A 1 400 ? -14.522 1.231 15.823 1.00 98.00 400 GLY A N 1
ATOM 3031 C CA . GLY A 1 400 ? -15.809 1.139 15.139 1.00 98.00 400 GLY A CA 1
ATOM 3032 C C . GLY A 1 400 ? -16.167 -0.254 14.625 1.00 98.00 400 GLY A C 1
ATOM 3033 O O . GLY A 1 400 ? -17.346 -0.510 14.404 1.00 98.00 400 GLY A O 1
ATOM 3034 N N . VAL A 1 401 ? -15.208 -1.176 14.487 1.00 98.56 401 VAL A N 1
ATOM 3035 C CA . VAL A 1 401 ? -15.475 -2.558 14.046 1.00 98.56 401 VAL A CA 1
ATOM 3036 C C . VAL A 1 401 ? -16.376 -3.302 15.036 1.00 98.56 401 VAL A C 1
ATOM 3038 O O . VAL A 1 401 ? -17.236 -4.075 14.620 1.00 98.56 401 VAL A O 1
ATOM 3041 N N . ARG A 1 402 ? -16.235 -3.040 16.342 1.00 96.69 402 ARG A N 1
ATOM 3042 C CA . ARG A 1 402 ? -17.040 -3.692 17.386 1.00 96.69 402 ARG A CA 1
ATOM 3043 C C . ARG A 1 402 ? -18.509 -3.270 17.350 1.00 96.69 402 ARG A C 1
ATOM 3045 O O . ARG A 1 402 ? -19.389 -4.098 17.578 1.00 96.69 402 ARG A O 1
ATOM 3052 N N . ASP A 1 403 ? -18.760 -1.991 17.087 1.00 96.44 403 ASP A N 1
ATOM 3053 C CA . ASP A 1 403 ? -20.101 -1.403 17.152 1.00 96.44 403 ASP A CA 1
ATOM 3054 C C . ASP A 1 403 ? -20.802 -1.401 15.784 1.00 96.44 403 ASP A C 1
ATOM 3056 O O . ASP A 1 403 ? -22.015 -1.600 15.700 1.00 96.44 403 ASP A O 1
ATOM 3060 N N . TYR A 1 404 ? -20.031 -1.199 14.714 1.00 97.81 404 TYR A N 1
ATOM 3061 C CA . TYR A 1 404 ? -20.488 -1.065 13.333 1.00 97.81 404 TYR A CA 1
ATOM 3062 C C . TYR A 1 404 ? -19.582 -1.872 12.387 1.00 97.81 404 TYR A C 1
ATOM 3064 O O . TYR A 1 404 ? -18.842 -1.281 11.586 1.00 97.81 404 TYR A O 1
ATOM 3072 N N . PRO A 1 405 ? -19.608 -3.216 12.459 1.00 97.44 405 PRO A N 1
ATOM 3073 C CA . PRO A 1 405 ? -18.798 -4.052 11.583 1.00 97.44 405 PRO A CA 1
ATOM 3074 C C . PRO A 1 405 ? -19.156 -3.819 10.110 1.00 97.44 405 PRO A C 1
ATOM 3076 O O . PRO A 1 405 ? -20.292 -3.468 9.763 1.00 97.44 405 PRO A O 1
ATOM 3079 N N . ILE A 1 406 ? -18.176 -4.025 9.232 1.00 98.38 406 ILE A N 1
ATOM 3080 C CA . ILE A 1 406 ? -18.426 -4.092 7.790 1.00 98.38 406 ILE A CA 1
ATOM 3081 C C . ILE A 1 406 ? -19.054 -5.453 7.491 1.00 98.38 406 ILE A C 1
ATOM 3083 O O . ILE A 1 406 ? -18.555 -6.483 7.934 1.00 98.38 406 ILE A O 1
ATOM 3087 N N . ASP A 1 407 ? -20.152 -5.444 6.739 1.00 96.81 407 ASP A N 1
ATOM 3088 C CA . ASP A 1 407 ? -20.826 -6.646 6.253 1.00 96.81 407 ASP A CA 1
ATOM 3089 C C . ASP A 1 407 ? -21.018 -6.527 4.740 1.00 96.81 407 ASP A C 1
ATOM 3091 O O . ASP A 1 407 ? -21.713 -5.636 4.249 1.00 96.81 407 ASP A O 1
ATOM 3095 N N . LEU A 1 408 ? -20.386 -7.438 4.005 1.00 97.44 408 LEU A N 1
ATOM 3096 C CA . LEU A 1 408 ? -20.403 -7.536 2.548 1.00 97.44 408 LEU A CA 1
ATOM 3097 C C . LEU A 1 408 ? -21.535 -8.454 2.052 1.00 97.44 408 LEU A C 1
ATOM 3099 O O . LEU A 1 408 ? -21.546 -8.878 0.896 1.00 97.44 408 LEU A O 1
ATOM 3103 N N . GLY A 1 409 ? -22.503 -8.769 2.920 1.00 96.62 409 GLY A N 1
ATOM 3104 C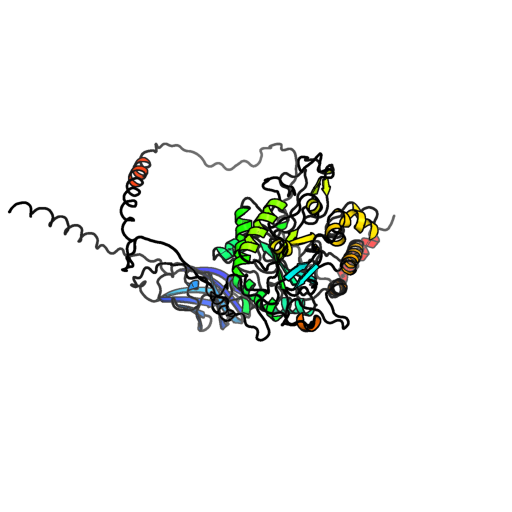 CA . GLY A 1 409 ? -23.790 -9.377 2.577 1.00 96.62 409 GLY A CA 1
ATOM 3105 C C . GLY A 1 409 ? -23.792 -10.904 2.491 1.00 96.62 409 GLY A C 1
ATOM 3106 O O . GLY A 1 409 ? -24.847 -11.497 2.262 1.00 96.62 409 GLY A O 1
ATOM 3107 N N . SER A 1 410 ? -22.644 -11.564 2.668 1.00 97.44 410 SER A N 1
ATOM 3108 C CA . SER A 1 410 ? -22.548 -13.028 2.758 1.00 97.44 410 SER A CA 1
ATOM 3109 C C . SER A 1 410 ? -21.271 -13.463 3.474 1.00 97.44 410 SER A C 1
ATOM 3111 O O . SER A 1 410 ? -20.270 -12.753 3.438 1.00 97.44 410 SER A O 1
ATOM 3113 N N . GLU A 1 411 ? -21.277 -14.666 4.057 1.00 95.88 411 GLU A N 1
ATOM 3114 C CA . GLU A 1 411 ? -20.094 -15.235 4.716 1.00 95.88 411 GLU A CA 1
ATOM 3115 C C . GLU A 1 411 ? -18.900 -15.347 3.757 1.00 95.88 411 GLU A C 1
ATOM 3117 O O . GLU A 1 411 ? -17.799 -14.94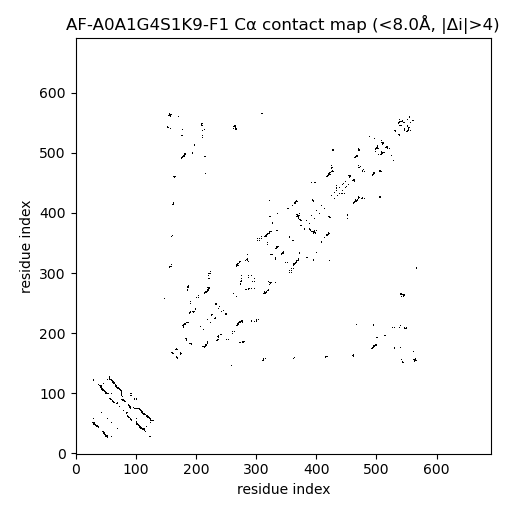5 4.110 1.00 95.88 411 GLU A O 1
ATOM 3122 N N . THR A 1 412 ? -19.117 -15.818 2.525 1.00 95.25 412 THR A N 1
ATOM 3123 C CA . THR A 1 412 ? -18.053 -15.944 1.515 1.00 95.25 412 THR A CA 1
ATOM 3124 C C . THR A 1 412 ? -17.405 -14.602 1.187 1.00 95.25 412 THR A C 1
ATOM 3126 O O . THR A 1 412 ? -16.186 -14.527 1.115 1.00 95.25 412 THR A O 1
ATOM 3129 N N . ARG A 1 413 ? -18.194 -13.529 1.038 1.00 97.75 413 ARG A N 1
ATOM 3130 C CA . ARG A 1 413 ? -17.649 -12.182 0.790 1.00 97.75 413 ARG A CA 1
ATOM 3131 C C . ARG A 1 413 ? -16.958 -11.617 2.027 1.00 97.75 413 ARG A C 1
ATOM 3133 O O . ARG A 1 413 ? -15.911 -11.000 1.903 1.00 97.75 413 ARG A O 1
ATOM 3140 N N . ASN A 1 414 ? -17.493 -11.872 3.220 1.00 98.19 414 ASN A N 1
ATOM 3141 C CA . ASN A 1 414 ? -16.868 -11.441 4.473 1.00 98.19 414 ASN A CA 1
ATOM 3142 C C . ASN A 1 414 ? -15.514 -12.129 4.718 1.00 98.19 414 ASN A C 1
ATOM 3144 O O . ASN A 1 414 ? -14.647 -11.530 5.345 1.00 98.19 414 ASN A O 1
ATOM 3148 N N . LYS A 1 415 ? -15.287 -13.324 4.154 1.00 97.81 415 LYS A N 1
ATOM 3149 C CA . LYS A 1 415 ? -13.973 -13.991 4.148 1.00 97.81 415 LYS A CA 1
ATOM 3150 C C . LYS A 1 415 ? -12.932 -13.339 3.232 1.00 97.81 415 LYS A C 1
ATOM 3152 O O . LYS A 1 415 ? -11.812 -13.819 3.158 1.00 97.81 415 LYS A O 1
ATOM 3157 N N . GLN A 1 416 ? -13.270 -12.249 2.551 1.00 98.56 416 GLN A N 1
ATOM 3158 C CA . GLN A 1 416 ? -12.307 -11.437 1.808 1.00 98.56 416 GLN A CA 1
ATOM 3159 C C . GLN A 1 416 ? -11.916 -10.161 2.563 1.00 98.56 416 GLN A C 1
ATOM 3161 O O . GLN A 1 416 ? -11.065 -9.415 2.099 1.00 98.56 416 GLN A O 1
ATOM 3166 N N . LEU A 1 417 ? -12.510 -9.886 3.729 1.00 98.75 417 LEU A N 1
ATOM 3167 C CA . LEU A 1 417 ? -12.228 -8.672 4.491 1.00 98.75 417 LEU A CA 1
ATOM 3168 C C . LEU A 1 417 ? -10.998 -8.839 5.392 1.00 98.75 417 LEU A C 1
ATOM 3170 O O . LEU A 1 417 ? -10.932 -9.755 6.215 1.00 98.75 417 LEU A O 1
ATOM 3174 N N . VAL A 1 418 ? -10.078 -7.885 5.291 1.00 98.94 418 VAL A N 1
ATOM 3175 C CA . VAL A 1 418 ? -8.923 -7.698 6.172 1.00 98.94 418 VAL A CA 1
ATOM 3176 C C . VAL A 1 418 ? -8.967 -6.266 6.702 1.00 98.94 418 VAL A C 1
ATOM 3178 O O . VAL A 1 418 ? -9.147 -5.322 5.935 1.00 98.94 418 VAL A O 1
ATOM 3181 N N . TYR A 1 419 ? -8.804 -6.077 8.010 1.00 98.94 419 TYR A N 1
ATOM 3182 C CA . TYR A 1 419 ? -8.634 -4.730 8.558 1.00 98.94 419 TYR A CA 1
ATOM 3183 C C . TYR A 1 419 ? -7.160 -4.333 8.533 1.00 98.94 419 TYR A C 1
ATOM 3185 O O . TYR A 1 419 ? -6.295 -5.187 8.713 1.00 98.94 419 TYR A O 1
ATOM 3193 N N . SER A 1 420 ? -6.865 -3.052 8.324 1.00 98.88 420 SER A N 1
ATOM 3194 C CA . SER A 1 420 ? -5.493 -2.542 8.285 1.00 98.88 420 SER A CA 1
ATOM 3195 C C . SER A 1 420 ? -5.260 -1.418 9.286 1.00 98.88 420 SER A C 1
ATOM 3197 O O . SER A 1 420 ? -6.179 -0.669 9.615 1.00 98.88 420 SER A O 1
ATOM 3199 N N . VAL A 1 421 ? -4.038 -1.334 9.809 1.00 98.62 421 VAL A N 1
ATOM 3200 C CA . VAL A 1 421 ? -3.609 -0.290 10.746 1.00 98.62 421 VAL A CA 1
ATOM 3201 C C . VAL A 1 421 ? -2.246 0.251 10.383 1.00 98.62 421 VAL A C 1
ATOM 3203 O O . VAL A 1 421 ? -1.367 -0.495 9.946 1.00 98.62 421 VAL A O 1
ATOM 3206 N N . HIS A 1 422 ? -2.055 1.540 10.636 1.00 98.56 422 HIS A N 1
ATOM 3207 C CA . HIS A 1 422 ? -0.753 2.191 10.599 1.00 98.56 422 HIS A CA 1
ATOM 3208 C C . HIS A 1 422 ? -0.331 2.553 12.022 1.00 98.56 422 HIS A C 1
ATOM 3210 O O . HIS A 1 422 ? -1.129 3.061 12.809 1.00 98.56 422 HIS A O 1
ATOM 3216 N N . ASP A 1 423 ? 0.919 2.290 12.386 1.00 98.12 423 ASP A N 1
ATOM 3217 C CA . ASP A 1 423 ? 1.447 2.707 13.686 1.00 98.12 423 ASP A CA 1
ATOM 3218 C C . ASP A 1 423 ? 2.902 3.131 13.534 1.00 98.12 423 ASP A C 1
ATOM 3220 O O . ASP A 1 423 ? 3.692 2.518 12.811 1.00 98.12 423 ASP A O 1
ATOM 3224 N N . TYR A 1 424 ? 3.259 4.200 14.233 1.00 98.56 424 TYR A N 1
ATOM 3225 C CA . TYR A 1 424 ? 4.544 4.856 14.090 1.00 98.56 424 TYR A CA 1
ATOM 3226 C C . TYR A 1 424 ? 5.156 5.228 15.438 1.00 98.56 424 TYR A C 1
ATOM 3228 O O . TYR A 1 424 ? 4.519 5.240 16.491 1.00 98.56 424 TYR A O 1
ATOM 3236 N N . GLY A 1 425 ? 6.450 5.534 15.407 1.00 98.19 425 GLY A N 1
ATOM 3237 C CA . GLY A 1 425 ? 7.194 5.966 16.579 1.00 98.19 425 GLY A CA 1
ATOM 3238 C C . GLY A 1 425 ? 7.220 7.488 16.775 1.00 98.19 425 GLY A C 1
ATOM 3239 O O . GLY A 1 425 ? 6.728 8.260 15.946 1.00 98.19 425 GLY A O 1
ATOM 3240 N N . PRO A 1 426 ? 7.862 7.956 17.863 1.00 97.50 426 PRO A N 1
ATOM 3241 C CA . PRO A 1 426 ? 7.907 9.368 18.253 1.00 97.50 426 PRO A CA 1
ATOM 3242 C C . PRO A 1 426 ? 8.581 10.315 17.244 1.00 97.50 426 PRO A C 1
ATOM 3244 O O . PRO A 1 426 ? 8.464 11.531 17.395 1.00 97.50 426 PRO A O 1
ATOM 3247 N N . LEU A 1 427 ? 9.304 9.807 16.235 1.00 96.38 427 LEU A N 1
ATOM 3248 C CA . LEU A 1 427 ? 9.904 10.657 15.194 1.00 96.38 427 LEU A CA 1
ATOM 3249 C C . LEU A 1 427 ? 8.952 11.024 14.056 1.00 96.38 427 LEU A C 1
ATOM 3251 O O . LEU A 1 427 ? 9.223 12.012 13.376 1.00 96.38 427 LEU A O 1
ATOM 3255 N N . VAL A 1 428 ? 7.851 10.290 13.891 1.00 96.75 428 VAL A N 1
ATOM 3256 C CA . VAL A 1 428 ? 6.755 10.695 13.002 1.00 96.75 428 VAL A CA 1
ATOM 3257 C C . VAL A 1 428 ? 5.877 11.707 13.736 1.00 96.75 428 VAL A C 1
ATOM 3259 O O . VAL A 1 428 ? 5.723 12.846 13.296 1.00 96.75 428 VAL A O 1
ATOM 3262 N N . TYR A 1 429 ? 5.387 11.342 14.927 1.00 96.75 429 TYR A N 1
ATOM 3263 C CA . TYR A 1 429 ? 4.675 12.268 15.807 1.00 96.75 429 TYR A CA 1
ATOM 3264 C C . TYR A 1 429 ? 4.820 11.900 17.288 1.00 96.75 429 TYR A C 1
ATOM 3266 O O . TYR A 1 429 ? 4.692 10.741 17.682 1.00 96.75 429 TYR A O 1
ATOM 3274 N N . GLN A 1 430 ? 5.031 12.908 18.140 1.00 96.81 430 GLN A N 1
ATOM 3275 C CA . GLN A 1 430 ? 5.116 12.728 19.591 1.00 96.81 430 GLN A CA 1
ATOM 3276 C C . GLN A 1 430 ? 3.711 12.588 20.201 1.00 96.81 430 GLN A C 1
ATOM 3278 O O . GLN A 1 430 ? 3.160 13.540 20.758 1.00 96.81 430 GLN A O 1
ATOM 3283 N N . GLN A 1 431 ? 3.137 11.392 20.091 1.00 97.69 431 GLN A N 1
ATOM 3284 C CA . GLN A 1 431 ? 1.841 11.059 20.679 1.00 97.69 431 GLN A CA 1
ATOM 3285 C C . GLN A 1 431 ? 1.861 11.104 22.222 1.00 97.69 431 GLN A C 1
ATOM 3287 O O . GLN A 1 431 ? 2.912 10.875 22.833 1.00 97.69 431 GLN A O 1
ATOM 3292 N N . PRO A 1 432 ? 0.714 11.360 22.888 1.00 96.31 432 PRO A N 1
ATOM 3293 C CA . PRO A 1 432 ? 0.653 11.498 24.347 1.00 96.31 432 PRO A CA 1
ATOM 3294 C C . PRO A 1 432 ? 1.154 10.276 25.128 1.00 96.31 432 PRO A C 1
ATOM 3296 O O . PRO A 1 432 ? 1.742 10.440 26.193 1.00 96.31 432 PRO A O 1
ATOM 3299 N N . TRP A 1 433 ? 0.971 9.062 24.603 1.00 97.19 433 TRP A N 1
ATOM 3300 C CA . TRP A 1 433 ? 1.422 7.818 25.247 1.00 97.19 433 TRP A CA 1
ATOM 3301 C C . TRP A 1 433 ? 2.945 7.613 25.213 1.00 97.19 433 TRP A C 1
ATOM 3303 O O . TRP A 1 433 ? 3.455 6.691 25.848 1.00 97.19 433 TRP A O 1
ATOM 3313 N N . PHE A 1 434 ? 3.692 8.468 24.508 1.00 97.88 434 PHE A N 1
ATOM 3314 C CA . PHE A 1 434 ? 5.153 8.490 24.584 1.00 97.88 434 PHE A CA 1
ATOM 3315 C C . PHE A 1 434 ? 5.684 9.413 25.692 1.00 97.88 434 PHE A C 1
ATOM 3317 O O . PHE A 1 434 ? 6.869 9.334 26.032 1.00 97.88 434 PHE A O 1
ATOM 3324 N N . ASP A 1 435 ? 4.851 10.303 26.247 1.00 95.19 435 ASP A N 1
ATOM 3325 C CA . ASP A 1 435 ? 5.281 11.256 27.273 1.00 95.19 435 ASP A CA 1
ATOM 3326 C C . ASP A 1 435 ? 5.681 10.549 28.578 1.00 95.19 435 ASP A C 1
ATOM 3328 O O . ASP A 1 435 ? 5.058 9.586 29.016 1.00 95.19 435 ASP A O 1
ATOM 3332 N N . GLY A 1 436 ? 6.761 11.016 29.208 1.00 93.31 436 GLY A N 1
ATOM 3333 C CA . GLY A 1 436 ? 7.328 10.384 30.407 1.00 93.31 436 GLY A CA 1
ATOM 3334 C C . GLY A 1 436 ? 8.032 9.037 30.173 1.00 93.31 436 GLY A C 1
ATOM 3335 O O . GLY A 1 436 ? 8.558 8.461 31.129 1.00 93.31 436 GLY A O 1
ATOM 3336 N N . GLY A 1 437 ? 8.111 8.575 28.922 1.00 96.25 437 GLY A N 1
ATOM 3337 C CA . GLY A 1 437 ? 8.682 7.290 28.532 1.00 96.25 437 GLY A CA 1
ATOM 3338 C C . GLY A 1 437 ? 7.658 6.154 28.555 1.00 96.25 437 GLY A C 1
ATOM 3339 O O . GLY A 1 437 ? 6.700 6.164 29.318 1.00 96.25 437 GLY A O 1
ATOM 3340 N N . PHE A 1 438 ? 7.895 5.142 27.722 1.00 98.50 438 PHE A N 1
ATOM 3341 C CA . PHE A 1 438 ? 6.958 4.041 27.483 1.00 98.50 438 PHE A CA 1
ATOM 3342 C C . PHE A 1 438 ? 7.617 2.663 27.643 1.00 98.50 438 PHE A C 1
ATOM 3344 O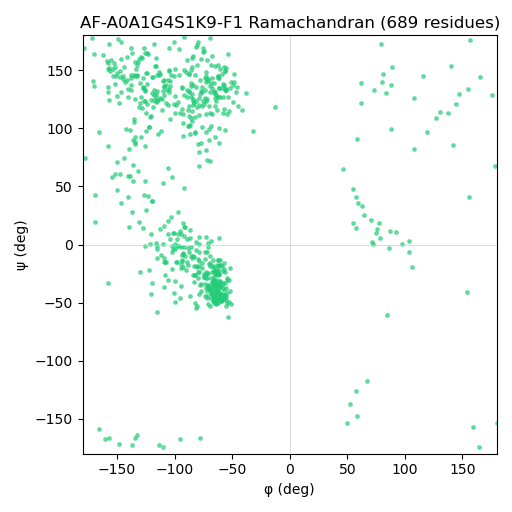 O . PHE A 1 438 ? 8.847 2.515 27.587 1.00 98.50 438 PHE A O 1
ATOM 3351 N N . THR A 1 439 ? 6.788 1.645 27.837 1.00 98.69 439 THR A N 1
ATOM 3352 C CA . THR A 1 439 ? 7.132 0.218 27.838 1.00 98.69 439 THR A CA 1
ATOM 3353 C C . THR A 1 439 ? 6.232 -0.519 26.851 1.00 98.69 439 THR A C 1
ATOM 3355 O O . THR A 1 439 ? 5.235 0.034 26.396 1.00 98.69 439 THR A O 1
ATOM 3358 N N . TYR A 1 440 ? 6.551 -1.778 26.553 1.00 98.75 440 TYR A N 1
ATOM 3359 C CA . TYR A 1 440 ? 5.656 -2.649 25.788 1.00 98.75 440 TYR A CA 1
ATOM 3360 C C . TYR A 1 440 ? 4.239 -2.662 26.388 1.00 98.75 440 TYR A C 1
ATOM 3362 O O . TYR A 1 440 ? 3.281 -2.329 25.704 1.00 98.75 440 TYR A O 1
ATOM 3370 N N . ASP A 1 441 ? 4.119 -2.911 27.698 1.00 98.56 441 ASP A N 1
ATOM 3371 C CA . ASP A 1 441 ? 2.823 -2.953 28.391 1.00 98.56 441 ASP A CA 1
ATOM 3372 C C . ASP A 1 441 ? 2.046 -1.628 28.327 1.00 98.56 441 ASP A C 1
ATOM 3374 O O . ASP A 1 441 ? 0.817 -1.639 28.237 1.00 98.56 441 ASP A O 1
ATOM 3378 N N . SER A 1 442 ? 2.733 -0.478 28.395 1.00 98.56 442 SER A N 1
ATOM 3379 C CA . SER A 1 442 ? 2.048 0.814 28.285 1.00 98.56 442 SER A CA 1
ATOM 3380 C C . SER A 1 442 ? 1.573 1.065 26.857 1.00 98.56 442 SER A C 1
ATOM 3382 O O . SER A 1 442 ? 0.459 1.532 26.684 1.00 98.56 442 SER A O 1
ATOM 3384 N N . LEU A 1 443 ? 2.366 0.714 25.837 1.00 98.69 443 LEU A N 1
ATOM 3385 C CA . LEU A 1 443 ? 1.947 0.827 24.434 1.00 98.69 443 LEU A CA 1
ATOM 3386 C C . LEU A 1 443 ? 0.789 -0.121 24.114 1.00 98.69 443 LEU A C 1
ATOM 3388 O O . LEU A 1 443 ? -0.204 0.306 23.533 1.00 98.69 443 LEU A O 1
ATOM 3392 N N . TYR A 1 444 ? 0.862 -1.370 24.576 1.00 98.69 444 TYR A N 1
ATOM 3393 C CA . TYR A 1 444 ? -0.226 -2.333 24.446 1.00 98.69 444 TYR A CA 1
ATOM 3394 C C . TYR A 1 444 ? -1.537 -1.760 24.980 1.00 98.69 444 TYR A C 1
ATOM 3396 O O . TYR A 1 444 ? -2.552 -1.768 24.290 1.00 98.69 444 TYR A O 1
ATOM 3404 N N . LYS A 1 445 ? -1.503 -1.197 26.189 1.00 98.25 445 LYS A N 1
ATOM 3405 C CA . LYS A 1 445 ? -2.688 -0.641 26.838 1.00 98.25 445 LYS A CA 1
ATOM 3406 C C . LYS A 1 445 ? -3.163 0.670 26.204 1.00 98.25 445 LYS A C 1
ATOM 3408 O O . LYS A 1 445 ? -4.364 0.855 26.033 1.00 98.25 445 LYS A O 1
ATOM 3413 N N . ASP A 1 446 ? -2.245 1.591 25.938 1.00 97.75 446 ASP A N 1
ATOM 3414 C CA . ASP A 1 446 ? -2.580 2.986 25.650 1.00 97.75 446 ASP A CA 1
ATOM 3415 C C . ASP A 1 446 ? -2.612 3.296 24.136 1.00 97.75 446 ASP A C 1
ATOM 3417 O O . ASP A 1 446 ? -3.177 4.321 23.759 1.00 97.75 446 ASP A O 1
ATOM 3421 N N . ALA A 1 447 ? -2.053 2.429 23.277 1.00 97.94 447 ALA A N 1
ATOM 3422 C CA . ALA A 1 447 ? -1.926 2.652 21.829 1.00 97.94 447 ALA A CA 1
ATOM 3423 C C . ALA A 1 447 ? -2.425 1.496 20.932 1.00 97.94 447 ALA A C 1
ATOM 3425 O O . ALA A 1 447 ? -2.794 1.763 19.791 1.00 97.94 447 ALA A O 1
ATOM 3426 N N . TRP A 1 448 ? -2.488 0.242 21.408 1.00 98.62 448 TRP A N 1
ATOM 3427 C CA . TRP A 1 448 ? -2.784 -0.910 20.530 1.00 98.62 448 TRP A CA 1
ATOM 3428 C C . TRP A 1 448 ? -4.103 -1.631 20.832 1.00 98.62 448 TRP A C 1
ATOM 3430 O O . TRP A 1 448 ? -4.966 -1.717 19.957 1.00 98.62 448 TRP A O 1
ATOM 3440 N N . HIS A 1 449 ? -4.279 -2.142 22.059 1.00 98.56 449 HIS A N 1
ATOM 3441 C CA . HIS A 1 449 ? -5.369 -3.059 22.427 1.00 98.56 449 HIS A CA 1
ATOM 3442 C C . HIS A 1 449 ? -6.752 -2.519 22.069 1.00 98.56 449 HIS A C 1
ATOM 3444 O O . HIS A 1 449 ? -7.447 -3.102 21.240 1.00 98.56 449 HIS A O 1
ATOM 3450 N N . ASP A 1 450 ? -7.138 -1.391 22.670 1.00 97.56 450 ASP A N 1
ATOM 3451 C CA . ASP A 1 450 ? -8.483 -0.840 22.502 1.00 97.56 450 ASP A CA 1
ATOM 3452 C C . ASP A 1 450 ? -8.734 -0.347 21.075 1.00 97.56 450 ASP A C 1
ATOM 3454 O O . ASP A 1 450 ? -9.872 -0.405 20.618 1.00 97.56 450 ASP A O 1
ATOM 3458 N N . TYR A 1 451 ? -7.699 0.146 20.386 1.00 98.62 451 TYR A N 1
ATOM 3459 C CA . TYR A 1 451 ? -7.848 0.745 19.062 1.00 98.62 451 TYR A CA 1
ATOM 3460 C C . TYR A 1 451 ? -8.022 -0.295 17.962 1.00 98.62 451 TYR A C 1
ATOM 3462 O O . TYR A 1 451 ? -8.837 -0.077 17.068 1.00 98.62 451 TYR A O 1
ATOM 3470 N N . TRP A 1 452 ? -7.294 -1.411 18.022 1.00 98.69 452 TRP A N 1
ATOM 3471 C CA . TRP A 1 452 ? -7.298 -2.375 16.922 1.00 98.69 452 TRP A CA 1
ATOM 3472 C C . TRP A 1 452 ? -6.889 -3.799 17.304 1.00 98.69 452 TRP A C 1
ATOM 3474 O O . TRP A 1 452 ? -7.428 -4.745 16.734 1.00 98.69 452 TRP A O 1
ATOM 3484 N N . LEU A 1 453 ? -5.975 -3.998 18.261 1.00 98.69 453 LEU A N 1
ATOM 3485 C CA . LEU A 1 453 ? -5.410 -5.331 18.518 1.00 98.69 453 LEU A CA 1
ATOM 3486 C C . LEU A 1 453 ? -6.444 -6.313 19.097 1.00 98.69 453 LEU A C 1
ATOM 3488 O O . LEU A 1 453 ? -6.345 -7.516 18.848 1.00 98.69 453 LEU A O 1
ATOM 3492 N N . TYR A 1 454 ? -7.503 -5.813 19.746 1.00 98.69 454 TYR A N 1
ATOM 3493 C CA . TYR A 1 454 ? -8.642 -6.638 20.166 1.00 98.69 454 TYR A CA 1
ATOM 3494 C C . TYR A 1 454 ? -9.273 -7.437 19.009 1.00 98.69 454 TYR A C 1
ATOM 3496 O O . TYR A 1 454 ? -9.826 -8.506 19.244 1.00 98.69 454 TYR A O 1
ATOM 3504 N N . ILE A 1 455 ? -9.197 -6.947 17.763 1.00 98.81 455 ILE A N 1
ATOM 3505 C CA . ILE A 1 455 ? -9.744 -7.630 16.578 1.00 98.81 455 ILE A CA 1
ATOM 3506 C C . ILE A 1 455 ? -9.027 -8.964 16.360 1.00 98.81 455 ILE A C 1
ATOM 3508 O O . ILE A 1 455 ? -9.670 -9.982 16.089 1.00 98.81 455 ILE A O 1
ATOM 3512 N N . VAL A 1 456 ? -7.704 -8.966 16.542 1.00 98.31 456 VAL A N 1
ATOM 3513 C CA . VAL A 1 456 ? -6.872 -10.167 16.451 1.00 98.31 456 VAL A CA 1
ATOM 3514 C C . VAL A 1 456 ? -7.141 -11.075 17.646 1.00 98.31 456 VAL A C 1
ATOM 3516 O O . VAL A 1 456 ? -7.436 -12.253 17.460 1.00 98.31 456 VAL A O 1
ATOM 3519 N N . GLU A 1 457 ? -7.083 -10.545 18.868 1.00 98.25 457 GLU A N 1
ATOM 3520 C CA . GLU A 1 457 ? -7.185 -11.344 20.099 1.00 98.25 457 GLU A CA 1
ATOM 3521 C C . GLU A 1 457 ? -8.569 -11.982 20.305 1.00 98.25 457 GLU A C 1
ATOM 3523 O O . GLU A 1 457 ? -8.674 -13.082 20.850 1.00 98.25 457 GLU A O 1
ATOM 3528 N N . GLU A 1 458 ? -9.633 -11.329 19.834 1.00 98.31 458 GLU A N 1
ATOM 3529 C CA . GLU A 1 458 ? -11.008 -11.841 19.886 1.00 98.31 458 GLU A CA 1
ATOM 3530 C C . GLU A 1 458 ? -11.383 -12.690 18.657 1.00 98.31 458 GLU A C 1
ATOM 3532 O O . GLU A 1 458 ? -12.522 -13.149 18.556 1.00 98.31 458 GLU A O 1
ATOM 3537 N N . ASN A 1 459 ? -10.434 -12.947 17.748 1.00 97.81 459 ASN A N 1
ATOM 3538 C CA . ASN A 1 459 ? -10.631 -13.735 16.529 1.00 97.81 459 ASN A CA 1
ATOM 3539 C C . ASN A 1 459 ? -11.750 -13.183 15.616 1.00 97.81 459 ASN A C 1
ATOM 3541 O O . ASN A 1 459 ? -12.558 -13.950 15.088 1.00 97.81 459 ASN A O 1
ATOM 3545 N N . ILE A 1 460 ? -11.821 -11.854 15.466 1.00 98.06 460 ILE A N 1
ATOM 3546 C CA . ILE A 1 460 ? -12.855 -11.164 14.676 1.00 98.06 460 ILE A CA 1
ATOM 3547 C C . ILE A 1 460 ? -12.513 -11.193 13.183 1.00 98.06 460 ILE A C 1
ATOM 3549 O O . ILE A 1 460 ? -13.347 -11.589 12.374 1.00 98.06 460 ILE A O 1
ATOM 3553 N N . ALA A 1 461 ? -11.307 -10.752 12.829 1.00 98.31 461 ALA A N 1
ATOM 3554 C CA . ALA A 1 461 ? -10.803 -10.678 11.458 1.00 98.31 461 ALA A CA 1
ATOM 3555 C C . ALA A 1 461 ? -9.270 -10.547 11.480 1.00 98.31 461 ALA A C 1
ATOM 3557 O O . ALA A 1 461 ? -8.705 -10.222 12.532 1.00 98.31 461 ALA A O 1
ATOM 3558 N N . PRO A 1 462 ? -8.562 -10.798 10.366 1.00 98.50 462 PRO A N 1
ATOM 3559 C CA . PRO A 1 462 ? -7.135 -10.525 10.306 1.00 98.50 462 PRO A CA 1
ATOM 3560 C C . PRO A 1 462 ? -6.879 -9.021 10.374 1.00 98.50 462 PRO A C 1
ATOM 3562 O O . PRO A 1 462 ? -7.632 -8.230 9.798 1.00 98.50 462 PRO A O 1
ATOM 3565 N N . VAL A 1 463 ? -5.794 -8.645 11.051 1.00 98.69 463 VAL A N 1
ATOM 3566 C CA . VAL A 1 463 ? -5.249 -7.286 11.001 1.00 98.69 463 VAL A CA 1
ATOM 3567 C C . VAL A 1 463 ? -3.931 -7.308 10.234 1.00 98.69 463 VAL A C 1
ATOM 3569 O O . VAL A 1 463 ? -3.041 -8.111 10.526 1.00 98.69 463 VAL A O 1
ATOM 3572 N N . PHE A 1 464 ? -3.829 -6.428 9.245 1.00 98.88 464 PHE A N 1
ATOM 3573 C CA . PHE A 1 464 ? -2.634 -6.159 8.461 1.00 98.88 464 PHE A CA 1
ATOM 3574 C C . PHE A 1 464 ? -2.023 -4.830 8.917 1.00 98.88 464 PHE A C 1
ATOM 3576 O O . PHE A 1 464 ? -2.717 -3.830 9.048 1.00 98.88 464 PHE A O 1
ATOM 3583 N N . ILE A 1 465 ? -0.724 -4.788 9.181 1.00 98.94 465 ILE A N 1
ATOM 3584 C CA . ILE A 1 465 ? -0.030 -3.532 9.467 1.00 98.94 465 ILE A CA 1
ATOM 3585 C C . ILE A 1 465 ? 0.389 -2.931 8.124 1.00 98.94 465 ILE A C 1
ATOM 3587 O O . ILE A 1 465 ? 1.424 -3.311 7.571 1.00 98.94 465 ILE A O 1
ATOM 3591 N N . GLY A 1 466 ? -0.430 -2.027 7.586 1.00 98.75 466 GLY A N 1
ATOM 3592 C CA . GLY A 1 466 ? -0.197 -1.379 6.290 1.00 98.75 466 GLY A CA 1
ATOM 3593 C C . GLY A 1 466 ? 1.091 -0.563 6.269 1.00 98.75 466 GLY A C 1
ATOM 3594 O O . GLY A 1 466 ? 1.836 -0.581 5.284 1.00 98.75 466 GLY A O 1
ATOM 3595 N N . GLU A 1 467 ? 1.401 0.089 7.389 1.00 98.81 467 GLU A N 1
ATOM 3596 C CA . GLU A 1 467 ? 2.613 0.876 7.543 1.00 98.81 467 GLU A CA 1
ATOM 3597 C C . GLU A 1 467 ? 3.144 0.835 8.974 1.00 98.81 467 GLU A C 1
ATOM 3599 O O . GLU A 1 467 ? 2.433 1.065 9.955 1.00 98.81 467 GLU A O 1
ATOM 3604 N N . TRP A 1 468 ? 4.442 0.565 9.075 1.00 98.75 468 TRP A N 1
ATOM 3605 C CA . TRP A 1 468 ? 5.237 0.791 10.272 1.00 98.75 468 TRP A CA 1
ATOM 3606 C C . TRP A 1 468 ? 6.692 1.017 9.874 1.00 98.75 468 TRP A C 1
ATOM 3608 O O . TRP A 1 468 ? 7.196 0.410 8.926 1.00 98.75 468 TRP A O 1
ATOM 3618 N N . GLY A 1 469 ? 7.398 1.878 10.597 1.00 97.81 469 GLY A N 1
ATOM 3619 C CA . GLY A 1 469 ? 8.789 2.166 10.278 1.00 97.81 469 GLY A CA 1
ATOM 3620 C C . GLY A 1 469 ? 9.317 3.421 10.945 1.00 97.81 469 GLY A C 1
ATOM 3621 O O . GLY A 1 469 ? 8.676 4.028 11.803 1.00 97.81 469 GLY A O 1
ATOM 3622 N N . GLY A 1 470 ? 10.542 3.795 10.586 1.00 97.25 470 GLY A N 1
ATOM 3623 C CA . GLY A 1 470 ? 11.176 4.981 11.142 1.00 97.25 470 GLY A CA 1
ATOM 3624 C C . GLY A 1 470 ? 12.698 4.976 11.091 1.00 97.25 470 GLY A C 1
ATOM 3625 O O . GLY A 1 470 ? 13.353 3.988 10.741 1.00 97.25 470 GLY A O 1
ATOM 3626 N N . PHE A 1 471 ? 13.282 6.097 11.514 1.00 97.31 471 PHE A N 1
ATOM 3627 C CA . PHE A 1 471 ? 14.715 6.170 11.783 1.00 97.31 471 PHE A CA 1
ATOM 3628 C C . PHE A 1 471 ? 15.073 5.344 13.029 1.00 97.31 471 PHE A C 1
ATOM 3630 O O . PHE A 1 471 ? 14.479 5.505 14.096 1.00 97.31 471 PHE A O 1
ATOM 3637 N N . MET A 1 472 ? 16.100 4.499 12.924 1.00 97.12 472 MET A N 1
ATOM 3638 C CA . MET A 1 472 ? 16.565 3.628 14.012 1.00 97.12 472 MET A CA 1
ATOM 3639 C C . MET A 1 472 ? 17.426 4.382 15.038 1.00 97.12 472 MET A C 1
ATOM 3641 O O . MET A 1 472 ? 18.633 4.162 15.151 1.00 97.12 472 MET A O 1
ATOM 3645 N N . GLN A 1 473 ? 16.820 5.301 15.790 1.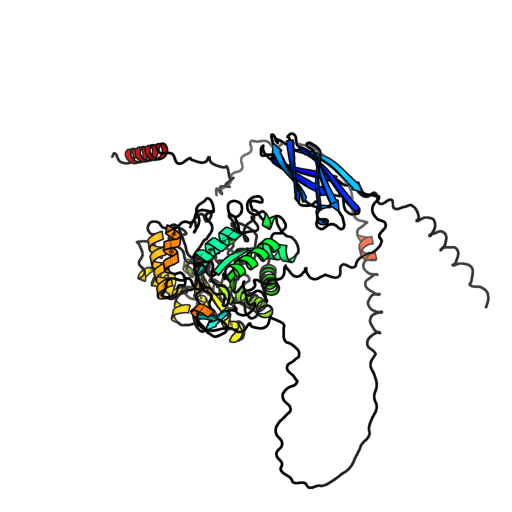00 95.94 473 GLN A N 1
ATOM 3646 C CA . GLN A 1 473 ? 17.528 6.113 16.781 1.00 95.94 473 GLN A CA 1
ATOM 3647 C C . GLN A 1 473 ? 16.690 6.411 18.029 1.00 95.94 473 GLN A C 1
ATOM 3649 O O . GLN A 1 473 ? 15.486 6.643 17.943 1.00 95.94 473 GLN A O 1
ATOM 3654 N N . GLY A 1 474 ? 17.355 6.474 19.189 1.00 96.75 474 GLY A N 1
ATOM 3655 C CA . GLY A 1 474 ? 16.757 6.909 20.456 1.00 96.75 474 GLY A CA 1
ATOM 3656 C C . GLY A 1 474 ? 15.470 6.162 20.813 1.00 96.75 474 GLY A C 1
ATOM 3657 O O . GLY A 1 474 ? 15.375 4.950 20.628 1.00 96.75 474 GLY A O 1
ATOM 3658 N N . ASP A 1 475 ? 14.472 6.904 21.291 1.00 97.69 475 ASP A N 1
ATOM 3659 C CA . ASP A 1 475 ? 13.162 6.345 21.637 1.00 97.69 475 ASP A CA 1
ATOM 3660 C C . ASP A 1 475 ? 12.426 5.770 20.418 1.00 97.69 475 ASP A C 1
ATOM 3662 O O . ASP A 1 475 ? 11.641 4.843 20.568 1.00 97.69 475 ASP A O 1
ATOM 3666 N N . ASN A 1 476 ? 12.716 6.227 19.196 1.00 98.19 476 ASN A N 1
ATOM 3667 C CA . ASN A 1 476 ? 12.094 5.646 18.007 1.00 98.19 476 ASN A CA 1
ATOM 3668 C C . ASN A 1 476 ? 12.527 4.200 17.783 1.00 98.19 476 ASN A C 1
ATOM 3670 O O . ASN A 1 476 ? 11.681 3.349 17.546 1.00 98.19 476 ASN A O 1
ATOM 3674 N N . LEU A 1 477 ? 13.822 3.902 17.940 1.00 98.50 477 LEU A N 1
ATOM 3675 C CA . LEU A 1 477 ? 14.311 2.523 17.879 1.00 98.50 477 LEU A CA 1
ATOM 3676 C C . LEU A 1 477 ? 13.667 1.660 18.969 1.00 98.50 477 LEU A C 1
ATOM 3678 O O . LEU A 1 477 ? 13.246 0.547 18.687 1.00 98.50 477 LEU A O 1
ATOM 3682 N N . LYS A 1 478 ? 13.526 2.193 20.187 1.00 98.62 478 LYS A N 1
ATOM 3683 C CA . LYS A 1 478 ? 12.865 1.482 21.288 1.00 98.62 478 LYS A CA 1
ATOM 3684 C C . LYS A 1 478 ? 11.397 1.163 20.975 1.00 98.62 478 LYS A C 1
ATOM 3686 O O . LYS A 1 478 ? 10.938 0.065 21.271 1.00 98.62 478 LYS A O 1
ATOM 3691 N N . TRP A 1 479 ? 10.656 2.106 20.387 1.00 98.75 479 TRP A N 1
ATOM 3692 C CA . TRP A 1 479 ? 9.293 1.845 19.912 1.00 98.75 479 TRP A CA 1
ATOM 3693 C C . TRP A 1 479 ? 9.293 0.787 18.801 1.00 98.75 479 TRP A C 1
ATOM 3695 O O . TRP A 1 479 ? 8.548 -0.181 18.910 1.00 98.75 479 TRP A O 1
ATOM 3705 N N . MET A 1 480 ? 10.176 0.911 17.801 1.00 98.81 480 MET A N 1
ATOM 3706 C CA . MET A 1 480 ? 10.285 -0.062 16.708 1.00 98.81 480 MET A CA 1
ATOM 3707 C C . MET A 1 480 ? 10.565 -1.469 17.251 1.00 98.81 480 MET A C 1
ATOM 3709 O O . MET A 1 480 ? 9.950 -2.425 16.796 1.00 98.81 480 MET A O 1
ATOM 3713 N N . GLU A 1 481 ? 11.462 -1.615 18.232 1.00 98.88 481 GLU A N 1
ATOM 3714 C CA . GLU A 1 481 ? 11.772 -2.896 18.882 1.00 98.88 481 GLU A CA 1
ATOM 3715 C C . GLU A 1 481 ? 10.537 -3.520 19.547 1.00 98.88 481 GLU A C 1
ATOM 3717 O O . GLU A 1 481 ? 10.302 -4.716 19.379 1.00 98.88 481 GLU A O 1
ATOM 3722 N N . TYR A 1 482 ? 9.727 -2.726 20.255 1.00 98.88 482 TYR A N 1
ATOM 3723 C CA . TYR A 1 482 ? 8.478 -3.204 20.856 1.00 98.88 482 TYR A CA 1
ATOM 3724 C C . TYR A 1 482 ? 7.407 -3.531 19.819 1.00 98.88 482 TYR A C 1
ATOM 3726 O O . TYR A 1 482 ? 6.701 -4.522 19.973 1.00 98.88 482 TYR A O 1
ATOM 3734 N N . PHE A 1 483 ? 7.295 -2.743 18.755 1.00 98.88 483 PHE A N 1
ATOM 3735 C CA . PHE A 1 483 ? 6.331 -3.016 17.697 1.00 98.88 483 PHE A CA 1
ATOM 3736 C C . PHE A 1 483 ? 6.719 -4.270 16.897 1.00 98.88 483 PHE A C 1
ATOM 3738 O O . PHE A 1 483 ? 5.887 -5.127 16.624 1.00 98.88 483 PHE A O 1
ATOM 3745 N N . ARG A 1 484 ? 8.015 -4.469 16.639 1.00 98.81 484 ARG A N 1
ATOM 3746 C CA . ARG A 1 484 ? 8.549 -5.716 16.078 1.00 98.81 484 ARG A CA 1
ATOM 3747 C C . ARG A 1 484 ? 8.314 -6.912 17.005 1.00 98.81 484 ARG A C 1
ATOM 3749 O O . ARG A 1 484 ? 7.988 -7.992 16.524 1.00 98.81 484 ARG A O 1
ATOM 3756 N N . GLN A 1 485 ? 8.465 -6.731 18.320 1.00 98.75 485 GLN A N 1
ATOM 3757 C CA . GLN A 1 485 ? 8.111 -7.760 19.302 1.00 98.75 485 GLN A CA 1
ATOM 3758 C C . GLN A 1 485 ? 6.621 -8.119 19.204 1.00 98.75 485 GLN A C 1
ATOM 3760 O O . GLN A 1 485 ? 6.300 -9.302 19.175 1.00 98.75 485 GLN A O 1
ATOM 3765 N N . LEU A 1 486 ? 5.731 -7.129 19.086 1.00 98.81 486 LEU A N 1
ATOM 3766 C CA . LEU A 1 486 ? 4.295 -7.354 18.907 1.00 98.81 486 LEU A CA 1
ATOM 3767 C C . LEU A 1 486 ? 4.001 -8.149 17.627 1.00 98.81 486 LEU A C 1
ATOM 3769 O O . LEU A 1 486 ? 3.270 -9.136 17.683 1.00 98.81 486 LEU A O 1
ATOM 3773 N N . ILE A 1 487 ? 4.608 -7.763 16.498 1.00 98.81 487 ILE A N 1
ATOM 3774 C CA . ILE A 1 487 ? 4.495 -8.484 15.219 1.00 98.81 487 ILE A CA 1
ATOM 3775 C C . ILE A 1 487 ? 4.901 -9.950 15.392 1.00 98.81 487 ILE A C 1
ATOM 3777 O O . ILE A 1 487 ? 4.169 -10.841 14.965 1.00 98.81 487 ILE A O 1
ATOM 3781 N N . ALA A 1 488 ? 6.037 -10.202 16.049 1.00 98.25 488 ALA A N 1
ATOM 3782 C CA . ALA A 1 488 ? 6.539 -11.551 16.283 1.00 98.25 488 ALA A CA 1
ATOM 3783 C C . ALA A 1 488 ? 5.620 -12.372 17.203 1.00 98.25 488 ALA A C 1
ATOM 3785 O O . ALA A 1 488 ? 5.364 -13.537 16.926 1.00 98.25 488 ALA A O 1
ATOM 3786 N N . GLU A 1 489 ? 5.123 -11.784 18.295 1.00 97.44 489 GLU A N 1
ATOM 3787 C CA . GLU A 1 489 ? 4.280 -12.482 19.276 1.00 97.44 489 GLU A CA 1
ATOM 3788 C C . GLU A 1 489 ? 2.883 -12.805 18.735 1.00 97.44 489 GLU A C 1
ATOM 3790 O O . GLU A 1 489 ? 2.329 -13.853 19.062 1.00 97.44 489 GLU A O 1
ATOM 3795 N N . GLN A 1 490 ? 2.325 -11.920 17.907 1.00 97.00 490 GLN A N 1
ATOM 3796 C CA . GLN A 1 490 ? 0.965 -12.037 17.374 1.00 97.00 490 GLN A CA 1
ATOM 3797 C C . GLN A 1 490 ? 0.919 -12.594 15.943 1.00 97.00 490 GLN A C 1
ATOM 3799 O O . GLN A 1 490 ? -0.168 -12.835 15.423 1.00 97.00 490 GLN A O 1
ATOM 3804 N N . HIS A 1 491 ? 2.079 -12.828 15.316 1.00 94.94 491 HIS A N 1
ATOM 3805 C CA . HIS A 1 491 ? 2.207 -13.320 13.939 1.00 94.94 491 HIS A CA 1
ATOM 3806 C C . HIS A 1 491 ? 1.441 -12.433 12.939 1.00 94.94 491 HIS A C 1
ATOM 3808 O O . HIS A 1 491 ? 0.657 -12.916 12.119 1.00 94.94 491 HIS A O 1
ATOM 3814 N N . LEU A 1 492 ? 1.634 -11.117 13.056 1.00 98.19 492 LEU A N 1
ATOM 3815 C CA . LEU A 1 492 ? 0.901 -10.128 12.265 1.00 98.19 492 LEU A CA 1
ATOM 3816 C C . LEU A 1 492 ? 1.463 -10.020 10.847 1.00 98.19 492 LEU A C 1
ATOM 3818 O O . LEU A 1 492 ? 2.676 -10.025 10.639 1.00 98.19 492 LEU A O 1
ATOM 3822 N N . ASN A 1 493 ? 0.557 -9.852 9.887 1.00 98.69 493 ASN A N 1
ATOM 3823 C CA . ASN A 1 493 ? 0.899 -9.484 8.518 1.00 98.69 493 ASN A CA 1
ATOM 3824 C C . ASN A 1 493 ? 1.310 -8.008 8.478 1.00 98.69 493 ASN A C 1
ATOM 3826 O O . ASN A 1 493 ? 0.723 -7.200 9.200 1.00 98.69 493 ASN A O 1
ATOM 3830 N N . PHE A 1 494 ? 2.289 -7.639 7.652 1.00 98.88 494 PHE A N 1
ATOM 3831 C CA . PHE A 1 494 ? 2.748 -6.254 7.578 1.00 98.88 494 PHE A CA 1
ATOM 3832 C C . PHE A 1 494 ? 3.400 -5.883 6.249 1.00 98.88 494 PHE A C 1
ATOM 3834 O O . PHE A 1 494 ? 3.999 -6.722 5.573 1.00 98.88 494 PHE A O 1
ATOM 3841 N N . THR A 1 495 ? 3.429 -4.582 5.968 1.00 98.88 495 THR A N 1
ATOM 3842 C CA . THR A 1 495 ? 4.408 -3.952 5.079 1.00 98.88 495 THR A CA 1
ATOM 3843 C C . THR A 1 495 ? 5.216 -2.893 5.830 1.00 98.88 495 THR A C 1
ATOM 3845 O O . THR A 1 495 ? 4.683 -2.070 6.570 1.00 98.88 495 THR A O 1
ATOM 3848 N N . PHE A 1 496 ? 6.544 -2.963 5.707 1.00 98.88 496 PHE A N 1
ATOM 3849 C CA . PHE A 1 496 ? 7.449 -1.982 6.303 1.00 98.88 496 PHE A CA 1
ATOM 3850 C C . PHE A 1 496 ? 7.488 -0.707 5.458 1.00 98.88 496 PHE A C 1
ATOM 3852 O O . PHE A 1 496 ? 7.833 -0.760 4.270 1.00 98.88 496 PHE A O 1
ATOM 3859 N N . TRP A 1 497 ? 7.233 0.437 6.092 1.00 98.81 497 TRP A N 1
ATOM 3860 C CA . TRP A 1 497 ? 7.372 1.751 5.483 1.00 98.81 497 TRP A CA 1
ATOM 3861 C C . TRP A 1 497 ? 8.813 2.266 5.657 1.00 98.81 497 TRP A C 1
ATOM 3863 O O . TRP A 1 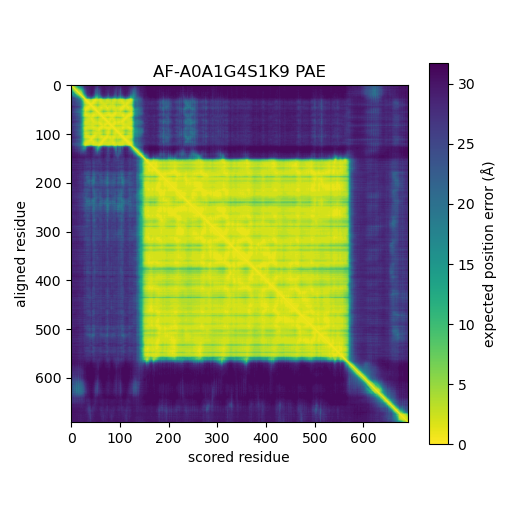497 ? 9.264 2.579 6.761 1.00 98.81 497 TRP A O 1
ATOM 3873 N N . CYS A 1 498 ? 9.613 2.359 4.597 1.00 98.69 498 CYS A N 1
ATOM 3874 C CA . CYS A 1 498 ? 9.341 1.984 3.203 1.00 98.69 498 CYS A CA 1
ATOM 3875 C C . CYS A 1 498 ? 10.615 1.469 2.516 1.00 98.69 498 CYS A C 1
ATOM 3877 O O . CYS A 1 498 ? 11.710 1.518 3.085 1.00 98.69 498 CYS A O 1
ATOM 3879 N N . TYR A 1 499 ? 10.495 0.983 1.279 1.00 98.81 499 TYR A N 1
ATOM 3880 C CA . TYR A 1 499 ? 11.643 0.747 0.405 1.00 98.81 499 TYR A CA 1
ATOM 3881 C C . TYR A 1 499 ? 12.399 2.053 0.137 1.00 98.81 499 TYR A C 1
ATOM 3883 O O . TYR A 1 499 ? 13.621 2.092 0.261 1.00 98.81 499 TYR A O 1
ATOM 3891 N N . ASN A 1 500 ? 11.667 3.122 -0.182 1.00 98.62 500 ASN A N 1
ATOM 3892 C CA . ASN A 1 500 ? 12.182 4.406 -0.647 1.00 98.62 500 ASN A CA 1
ATOM 3893 C C . ASN A 1 500 ? 13.143 5.094 0.336 1.00 98.62 500 ASN A C 1
ATOM 3895 O O . ASN A 1 500 ? 12.923 5.102 1.539 1.00 98.62 500 ASN A O 1
ATOM 3899 N N . ALA A 1 501 ? 14.143 5.821 -0.169 1.00 96.19 501 ALA A N 1
ATOM 3900 C CA . ALA A 1 501 ? 14.980 6.669 0.689 1.00 96.19 501 ALA A CA 1
ATOM 3901 C C . ALA A 1 501 ? 14.324 8.013 1.060 1.00 96.19 501 ALA A C 1
ATOM 3903 O O . ALA A 1 501 ? 14.698 8.641 2.047 1.00 96.19 501 ALA A O 1
ATOM 3904 N N . ASN A 1 502 ? 13.370 8.491 0.254 1.00 94.62 502 ASN A N 1
ATOM 3905 C CA . ASN A 1 502 ? 12.864 9.865 0.308 1.00 94.62 502 ASN A CA 1
ATOM 3906 C C . ASN A 1 502 ? 11.626 10.073 1.200 1.00 94.62 502 ASN A C 1
ATOM 3908 O O . ASN A 1 502 ? 10.972 11.108 1.067 1.00 94.62 502 ASN A O 1
ATOM 3912 N N . SER A 1 503 ? 11.316 9.160 2.127 1.00 95.19 503 SER A N 1
ATOM 3913 C CA . SER A 1 503 ? 10.382 9.466 3.220 1.00 95.19 503 SER A CA 1
ATOM 3914 C C . SER A 1 503 ? 11.083 10.333 4.276 1.00 95.19 503 SER A C 1
ATOM 3916 O O . SER A 1 503 ? 12.105 9.951 4.847 1.00 95.19 503 SER A O 1
ATOM 3918 N N . GLY A 1 504 ? 10.569 11.544 4.502 1.00 91.12 504 GLY A N 1
ATOM 3919 C CA . GLY A 1 504 ? 11.270 12.585 5.267 1.00 91.12 504 GLY A CA 1
ATOM 3920 C C . GLY A 1 504 ? 11.351 12.357 6.781 1.00 91.12 504 GLY A C 1
ATOM 3921 O O . GLY A 1 504 ? 12.249 12.892 7.431 1.00 91.12 504 GLY A O 1
ATOM 3922 N N . ASP A 1 505 ? 10.434 11.580 7.339 1.00 90.50 505 ASP A N 1
ATOM 3923 C CA . ASP A 1 505 ? 10.266 11.292 8.768 1.00 90.50 505 ASP A CA 1
ATOM 3924 C C . ASP A 1 505 ? 10.661 9.857 9.150 1.00 90.50 505 ASP A C 1
ATOM 3926 O O . ASP A 1 505 ? 10.920 9.589 10.328 1.00 90.50 505 ASP A O 1
ATOM 3930 N N . THR A 1 506 ? 10.809 8.960 8.168 1.00 95.00 506 THR A N 1
ATOM 3931 C CA . THR A 1 506 ? 11.190 7.559 8.412 1.00 95.00 506 THR A CA 1
ATOM 3932 C C . THR A 1 506 ? 12.464 7.094 7.691 1.00 95.00 506 THR A C 1
ATOM 3934 O O . THR A 1 506 ? 13.119 6.136 8.136 1.00 95.00 506 THR A O 1
ATOM 3937 N N . GLY A 1 507 ? 12.868 7.769 6.608 1.00 95.50 507 GLY A N 1
ATOM 3938 C CA . GLY A 1 507 ? 13.814 7.219 5.631 1.00 95.50 507 GLY A CA 1
ATOM 3939 C C . GLY A 1 507 ? 13.270 5.918 5.026 1.00 95.50 507 GLY A C 1
ATOM 3940 O O . GLY A 1 507 ? 12.066 5.724 4.952 1.00 95.50 507 GLY A O 1
ATOM 3941 N N . GLY A 1 508 ? 14.137 4.970 4.668 1.00 97.75 508 GLY A N 1
ATOM 3942 C CA . GLY A 1 508 ? 13.664 3.641 4.264 1.00 97.75 508 GLY A CA 1
ATOM 3943 C C . GLY A 1 508 ? 14.755 2.593 4.216 1.00 97.75 508 GLY A C 1
ATOM 3944 O O . GLY A 1 508 ? 15.764 2.732 4.913 1.00 97.75 508 GLY A O 1
ATOM 3945 N N . LEU A 1 509 ? 14.507 1.524 3.463 1.00 98.75 509 LEU A N 1
ATOM 3946 C CA . LEU A 1 509 ? 15.373 0.350 3.335 1.00 98.75 509 LEU A CA 1
ATOM 3947 C C . LEU A 1 509 ? 16.546 0.569 2.372 1.00 98.75 509 LEU A C 1
ATOM 3949 O O . LEU A 1 509 ? 17.491 -0.221 2.382 1.00 98.75 509 LEU A O 1
ATOM 3953 N N . VAL A 1 510 ? 16.525 1.643 1.582 1.00 98.50 510 VAL A N 1
ATOM 3954 C CA . VAL A 1 510 ? 17.661 2.085 0.764 1.00 98.50 510 VAL A CA 1
ATOM 3955 C C . VAL A 1 510 ? 18.162 3.460 1.200 1.00 98.50 510 VAL A C 1
ATOM 3957 O O . VAL A 1 510 ? 17.433 4.271 1.769 1.00 98.50 510 VAL A O 1
ATOM 3960 N N . GLN A 1 511 ? 19.441 3.710 0.945 1.00 95.38 511 GLN A N 1
ATOM 3961 C CA . GLN A 1 511 ? 20.107 4.991 1.163 1.00 95.38 511 GLN A CA 1
ATOM 3962 C C . GLN A 1 511 ? 19.707 6.004 0.080 1.00 95.38 511 GLN A C 1
ATOM 3964 O O . GLN A 1 511 ? 19.156 5.636 -0.956 1.00 95.38 511 GLN A O 1
ATOM 3969 N N . ASP A 1 512 ? 20.064 7.278 0.270 1.00 91.88 512 ASP A N 1
ATOM 3970 C CA . ASP A 1 512 ? 19.722 8.404 -0.624 1.00 91.88 512 ASP A CA 1
ATOM 3971 C C . ASP A 1 512 ? 20.076 8.198 -2.115 1.00 91.88 512 ASP A C 1
ATOM 3973 O O . ASP A 1 512 ? 19.541 8.885 -2.989 1.00 91.88 512 ASP A O 1
ATOM 3977 N N . ASP A 1 513 ? 20.988 7.274 -2.434 1.00 90.38 513 ASP A N 1
ATOM 3978 C CA . ASP A 1 513 ? 21.349 6.926 -3.811 1.00 90.38 513 ASP A CA 1
ATOM 3979 C C . ASP A 1 513 ? 20.335 5.997 -4.507 1.00 90.38 513 ASP A C 1
ATOM 3981 O O . ASP A 1 513 ? 20.478 5.764 -5.709 1.00 90.38 513 ASP A O 1
ATOM 3985 N N . PHE A 1 514 ? 19.325 5.496 -3.780 1.00 94.81 514 PHE A N 1
ATOM 3986 C CA . PHE A 1 514 ? 18.329 4.499 -4.200 1.00 94.81 514 PHE A CA 1
ATOM 3987 C C . PHE A 1 514 ? 18.911 3.159 -4.679 1.00 94.81 514 PHE A C 1
ATOM 3989 O O . PHE A 1 514 ? 18.215 2.352 -5.286 1.00 94.81 514 PHE A O 1
ATOM 3996 N N . LYS A 1 515 ? 20.192 2.897 -4.407 1.00 91.38 515 LYS A N 1
ATOM 3997 C CA . LYS A 1 515 ? 20.903 1.685 -4.848 1.00 91.38 515 LYS A CA 1
ATOM 3998 C C . LYS A 1 515 ? 21.433 0.883 -3.676 1.00 91.38 515 LYS A C 1
ATOM 4000 O O . LYS A 1 515 ? 21.382 -0.344 -3.674 1.00 91.38 515 LYS A O 1
ATOM 4005 N N . THR A 1 516 ? 22.000 1.578 -2.700 1.00 95.69 516 THR A N 1
ATOM 4006 C CA . THR A 1 516 ? 22.639 0.966 -1.546 1.00 95.69 516 THR A CA 1
ATOM 4007 C C . THR A 1 516 ? 21.575 0.654 -0.507 1.00 95.69 516 THR A C 1
ATOM 4009 O O . THR A 1 516 ? 20.870 1.549 -0.056 1.00 95.69 516 THR A O 1
ATOM 4012 N N . TRP A 1 517 ? 21.473 -0.604 -0.092 1.00 98.44 517 TRP A N 1
ATOM 4013 C CA . TRP A 1 517 ? 20.580 -0.999 0.993 1.00 98.44 517 TRP A CA 1
ATOM 4014 C C . TRP A 1 517 ? 21.092 -0.504 2.351 1.00 98.44 517 TRP A C 1
ATOM 4016 O O . TRP A 1 517 ? 22.295 -0.518 2.628 1.00 98.44 517 TRP A O 1
ATOM 4026 N N . ASP A 1 518 ? 20.176 -0.094 3.225 1.00 98.25 518 ASP A N 1
ATOM 4027 C CA . ASP A 1 518 ? 20.439 0.043 4.654 1.00 98.25 518 ASP A CA 1
ATOM 4028 C C . ASP A 1 518 ? 20.428 -1.345 5.304 1.00 98.25 518 ASP A C 1
ATOM 4030 O O . ASP A 1 518 ? 19.405 -1.827 5.785 1.00 98.25 518 ASP A O 1
ATOM 4034 N N . GLU A 1 519 ? 21.583 -2.009 5.304 1.00 98.12 519 GLU A N 1
ATOM 4035 C CA . GLU A 1 519 ? 21.709 -3.368 5.843 1.00 98.12 519 GLU A CA 1
ATOM 4036 C C . GLU A 1 519 ? 21.398 -3.455 7.347 1.00 98.12 519 GLU A C 1
ATOM 4038 O O . GLU A 1 519 ? 20.984 -4.511 7.819 1.00 98.12 519 GLU A O 1
ATOM 4043 N N . ALA A 1 520 ? 21.553 -2.367 8.114 1.00 98.00 520 ALA A N 1
ATOM 4044 C CA . ALA A 1 520 ? 21.195 -2.363 9.532 1.00 98.00 520 ALA A CA 1
ATOM 4045 C C . ALA A 1 520 ? 19.672 -2.340 9.715 1.00 98.00 520 ALA A C 1
ATOM 4047 O O . ALA A 1 520 ? 19.136 -3.121 10.505 1.00 98.00 520 ALA A O 1
ATOM 4048 N N . LYS A 1 521 ? 18.973 -1.493 8.949 1.00 98.56 521 LYS A N 1
ATOM 4049 C CA . LYS A 1 521 ? 17.507 -1.441 8.958 1.00 98.56 521 LYS A CA 1
ATOM 4050 C C . LYS A 1 521 ? 16.885 -2.699 8.370 1.00 98.56 521 LYS A C 1
ATOM 4052 O O . LYS A 1 521 ? 15.972 -3.258 8.968 1.00 98.56 521 LYS A O 1
ATOM 4057 N N . TYR A 1 522 ? 17.426 -3.208 7.269 1.00 98.75 522 TYR A N 1
ATOM 4058 C CA . TYR A 1 522 ? 16.998 -4.491 6.724 1.00 98.75 522 TYR A CA 1
ATOM 4059 C C . TYR A 1 522 ? 17.192 -5.630 7.736 1.00 98.75 522 TYR A C 1
ATOM 4061 O O . TYR A 1 522 ? 16.251 -6.379 7.974 1.00 98.75 522 TYR A O 1
ATOM 4069 N N . ALA A 1 523 ? 18.357 -5.741 8.389 1.00 98.75 523 ALA A N 1
ATOM 4070 C CA . ALA A 1 523 ? 18.583 -6.776 9.402 1.00 98.75 523 ALA A CA 1
ATOM 4071 C C . ALA A 1 523 ? 17.589 -6.688 10.571 1.00 98.75 523 ALA A C 1
ATOM 4073 O O . ALA A 1 523 ? 17.172 -7.720 11.091 1.00 98.75 523 ALA A O 1
ATOM 4074 N N . PHE A 1 524 ? 17.184 -5.474 10.951 1.00 98.75 524 PHE A N 1
ATOM 4075 C CA . PHE A 1 524 ? 16.160 -5.260 11.967 1.00 98.75 524 PHE A CA 1
ATOM 4076 C C . PHE A 1 524 ? 14.787 -5.802 11.541 1.00 98.75 524 PHE A C 1
ATOM 4078 O O . PHE A 1 524 ? 14.146 -6.495 12.332 1.00 98.75 524 PHE A O 1
ATOM 4085 N N . VAL A 1 525 ? 14.351 -5.517 10.309 1.00 98.62 525 VAL A N 1
ATOM 4086 C CA . VAL A 1 525 ? 13.059 -5.985 9.769 1.00 98.62 525 VAL A CA 1
ATOM 4087 C C . VAL A 1 525 ? 13.083 -7.488 9.487 1.00 98.62 525 VAL A C 1
ATOM 4089 O O . VAL A 1 525 ? 12.102 -8.178 9.744 1.00 98.62 525 VAL A O 1
ATOM 4092 N N . LYS A 1 526 ? 14.226 -8.019 9.037 1.00 98.69 526 LYS A N 1
ATOM 4093 C CA . LYS A 1 526 ? 14.419 -9.440 8.723 1.00 98.69 526 LYS A CA 1
ATOM 4094 C C . LYS A 1 526 ? 14.024 -10.375 9.870 1.00 98.69 526 LYS A C 1
ATOM 4096 O O . LYS A 1 526 ? 13.596 -11.491 9.603 1.00 98.69 526 LYS A O 1
ATOM 4101 N N . GLU A 1 527 ? 14.148 -9.940 11.124 1.00 98.31 527 GLU A N 1
ATOM 4102 C CA . GLU A 1 527 ? 13.775 -10.746 12.297 1.00 98.31 527 GLU A CA 1
ATOM 4103 C C . GLU A 1 527 ? 12.293 -11.148 12.340 1.00 98.31 527 GLU A C 1
ATOM 4105 O O . GLU A 1 527 ? 11.957 -12.085 13.060 1.00 98.31 527 GLU A O 1
ATOM 4110 N N . VAL A 1 528 ? 11.427 -10.474 11.580 1.00 98.44 528 VAL A N 1
ATOM 4111 C CA . VAL A 1 528 ? 9.989 -10.779 11.493 1.00 98.44 528 VAL A CA 1
ATOM 4112 C C . VAL A 1 528 ? 9.520 -11.120 10.075 1.00 98.44 528 VAL A C 1
ATOM 4114 O O . VAL A 1 528 ? 8.324 -11.251 9.852 1.00 98.44 528 VAL A O 1
ATOM 4117 N N . LEU A 1 529 ? 10.433 -11.295 9.113 1.00 98.69 529 LEU A N 1
ATOM 4118 C CA . LEU A 1 529 ? 10.072 -11.811 7.786 1.00 98.69 529 LEU A CA 1
ATOM 4119 C C . LEU A 1 529 ? 9.754 -13.308 7.850 1.00 98.69 529 LEU A C 1
ATOM 4121 O O . LEU A 1 529 ? 10.348 -14.043 8.644 1.00 98.69 529 LEU A O 1
ATOM 4125 N N . TRP A 1 530 ? 8.847 -13.767 6.986 1.00 98.38 530 TRP A N 1
ATOM 4126 C CA . TRP A 1 530 ? 8.419 -15.161 6.983 1.00 98.38 530 TRP A CA 1
ATOM 4127 C C . TRP A 1 530 ? 9.534 -16.093 6.494 1.00 98.38 530 TRP A C 1
ATOM 4129 O O . TRP A 1 530 ? 9.960 -16.052 5.337 1.00 98.38 530 TRP A O 1
ATOM 4139 N N . MET A 1 531 ? 10.027 -16.932 7.405 1.00 97.38 531 MET A N 1
ATOM 4140 C CA . MET A 1 531 ? 11.095 -17.893 7.153 1.00 97.38 531 MET A CA 1
ATOM 4141 C C . MET A 1 531 ? 10.740 -19.266 7.714 1.00 97.38 531 MET A C 1
ATOM 4143 O O . MET A 1 531 ? 10.048 -19.376 8.727 1.00 97.38 531 MET A O 1
ATOM 4147 N N . ASP A 1 532 ? 11.263 -20.311 7.080 1.00 95.31 532 ASP A N 1
ATOM 4148 C CA . ASP A 1 532 ? 11.231 -21.661 7.631 1.00 95.31 532 ASP A CA 1
ATOM 4149 C C . ASP A 1 532 ? 12.323 -21.878 8.700 1.00 95.31 532 ASP A C 1
ATOM 4151 O O . ASP A 1 532 ? 13.213 -21.048 8.913 1.00 95.31 532 ASP A O 1
ATOM 4155 N N . ASP A 1 533 ? 12.303 -23.046 9.347 1.00 94.06 533 ASP A N 1
ATOM 4156 C CA . ASP A 1 533 ? 13.290 -23.433 10.369 1.00 94.06 533 ASP A CA 1
ATOM 4157 C C . ASP A 1 533 ? 14.742 -23.492 9.843 1.00 94.06 533 ASP A C 1
ATOM 4159 O O . ASP A 1 533 ? 15.693 -23.599 10.624 1.00 94.06 533 ASP A O 1
ATOM 4163 N N . GLN A 1 534 ? 14.936 -23.466 8.522 1.00 93.69 534 GLN A N 1
ATOM 4164 C CA . GLN A 1 534 ? 16.243 -23.490 7.859 1.00 93.69 534 GLN A CA 1
ATOM 4165 C C . GLN A 1 534 ? 16.706 -22.082 7.450 1.00 93.69 534 GLN A C 1
ATOM 4167 O O . GLN A 1 534 ? 17.822 -21.934 6.943 1.00 93.69 534 GLN A O 1
ATOM 4172 N N . GLY A 1 535 ? 15.894 -21.053 7.708 1.00 94.50 535 GLY A N 1
ATOM 4173 C CA . GLY A 1 535 ? 16.175 -19.658 7.383 1.00 94.50 535 GLY A CA 1
ATOM 4174 C C . GLY A 1 535 ? 15.970 -19.307 5.909 1.00 94.50 535 GLY A C 1
ATOM 4175 O O . GLY A 1 535 ? 16.533 -18.308 5.455 1.00 94.50 535 GLY A O 1
ATOM 4176 N N . ARG A 1 536 ? 15.218 -20.122 5.157 1.00 96.94 536 ARG A N 1
ATOM 4177 C CA . ARG A 1 536 ? 14.780 -19.801 3.790 1.00 96.94 536 ARG A CA 1
ATOM 4178 C C . ARG A 1 536 ? 13.519 -18.952 3.869 1.00 96.94 536 ARG A C 1
ATOM 4180 O O . ARG A 1 536 ? 12.642 -19.247 4.678 1.00 96.94 536 ARG A O 1
ATOM 4187 N N . PHE A 1 537 ? 13.432 -17.914 3.044 1.00 98.50 537 PHE A N 1
ATOM 4188 C CA . PHE A 1 537 ? 12.235 -17.075 2.990 1.00 98.50 537 PHE A CA 1
ATOM 4189 C C . PHE A 1 537 ? 11.081 -17.806 2.307 1.00 98.50 537 PHE A C 1
ATOM 4191 O O . PHE A 1 537 ? 11.311 -18.568 1.370 1.00 98.50 537 PHE A O 1
ATOM 4198 N N . ILE A 1 538 ? 9.856 -17.570 2.761 1.00 98.44 538 ILE A N 1
ATOM 4199 C CA . ILE A 1 538 ? 8.665 -18.232 2.222 1.00 98.44 538 ILE A CA 1
ATOM 4200 C C . ILE A 1 538 ? 7.887 -17.227 1.364 1.00 98.44 538 ILE A C 1
ATOM 4202 O O . ILE A 1 538 ? 7.494 -16.155 1.838 1.00 98.44 538 ILE A O 1
ATOM 4206 N N . GLY A 1 539 ? 7.718 -17.564 0.083 1.00 97.19 539 GLY A N 1
ATOM 4207 C CA . GLY A 1 539 ? 6.887 -16.817 -0.858 1.00 97.19 539 GLY A CA 1
ATOM 4208 C C . GLY A 1 539 ? 5.395 -17.029 -0.625 1.00 97.19 539 GLY A C 1
ATOM 4209 O O . GLY A 1 539 ? 4.988 -17.923 0.113 1.00 97.19 539 GLY A O 1
ATOM 4210 N N . LEU A 1 540 ? 4.591 -16.179 -1.260 1.00 97.06 540 LEU A N 1
ATOM 4211 C CA . LEU A 1 540 ? 3.136 -16.354 -1.329 1.00 97.06 540 LEU A CA 1
ATOM 4212 C C . LEU A 1 540 ? 2.704 -17.078 -2.609 1.00 97.06 540 LEU A C 1
ATOM 4214 O O . LEU A 1 540 ? 1.589 -17.571 -2.653 1.00 97.06 540 LEU A O 1
ATOM 4218 N N . ASP A 1 541 ? 3.583 -17.132 -3.610 1.00 96.69 541 ASP A N 1
ATOM 4219 C CA . ASP A 1 541 ? 3.364 -17.852 -4.861 1.00 96.69 541 ASP A CA 1
ATOM 4220 C C . ASP A 1 541 ? 3.579 -19.359 -4.665 1.00 96.69 541 ASP A C 1
ATOM 4222 O O . ASP A 1 541 ? 4.593 -19.775 -4.087 1.00 96.69 541 ASP A O 1
ATOM 4226 N N . HIS A 1 542 ? 2.632 -20.183 -5.103 1.00 95.94 542 HIS A N 1
ATOM 4227 C CA . HIS A 1 542 ? 2.665 -21.633 -4.928 1.00 95.94 542 HIS A CA 1
ATOM 4228 C C . HIS A 1 542 ? 3.708 -22.314 -5.806 1.00 95.94 542 HIS A C 1
ATOM 4230 O O . HIS A 1 542 ? 4.261 -23.337 -5.386 1.00 95.94 542 HIS A O 1
ATOM 4236 N N . ALA A 1 543 ? 4.038 -21.748 -6.965 1.00 93.50 543 ALA A N 1
ATOM 4237 C CA . ALA A 1 543 ? 4.915 -22.384 -7.940 1.00 93.50 543 ALA A CA 1
ATOM 4238 C C . ALA A 1 543 ? 6.294 -21.714 -8.042 1.00 93.50 543 ALA A C 1
ATOM 4240 O O . ALA A 1 543 ? 7.311 -22.404 -8.190 1.00 93.50 543 ALA A O 1
ATOM 4241 N N . VAL A 1 544 ? 6.356 -20.389 -7.916 1.00 95.38 544 VAL A N 1
ATOM 4242 C CA . VAL A 1 544 ? 7.567 -19.587 -8.094 1.00 95.38 544 VAL A CA 1
ATOM 4243 C C . VAL A 1 544 ? 8.230 -19.286 -6.741 1.00 95.38 544 VAL A C 1
ATOM 4245 O O . VAL A 1 544 ? 7.629 -18.678 -5.855 1.00 95.38 544 VAL A O 1
ATOM 4248 N N . PRO A 1 545 ? 9.507 -19.662 -6.541 1.00 96.25 545 PRO A N 1
ATOM 4249 C CA . PRO A 1 545 ? 10.239 -19.301 -5.333 1.00 96.25 545 PRO A CA 1
ATOM 4250 C C . PR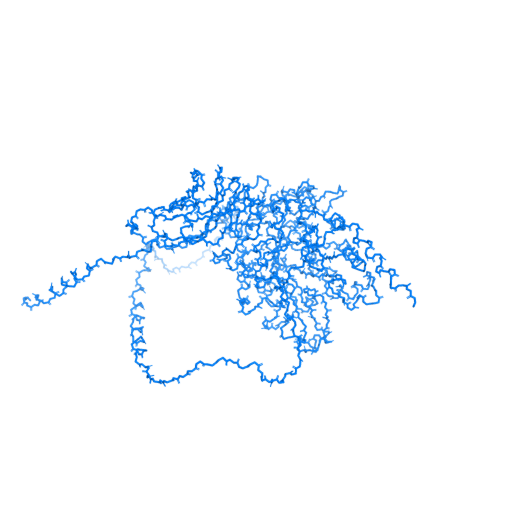O A 1 545 ? 10.417 -17.790 -5.157 1.00 96.25 545 PRO A C 1
ATOM 4252 O O . PRO A 1 545 ? 10.719 -17.076 -6.111 1.00 96.25 545 PRO A O 1
ATOM 4255 N N . LEU A 1 546 ? 10.345 -17.317 -3.907 1.00 98.12 546 LEU A N 1
ATOM 4256 C CA . LEU A 1 546 ? 10.589 -15.910 -3.586 1.00 98.12 546 LEU A CA 1
ATOM 4257 C C . LEU A 1 546 ? 12.059 -15.513 -3.791 1.00 98.12 546 LEU A C 1
ATOM 4259 O O . LEU A 1 546 ? 12.930 -15.781 -2.950 1.00 98.12 546 LEU A O 1
ATOM 4263 N N . GLY A 1 547 ? 12.330 -14.830 -4.900 1.00 96.94 547 GLY A N 1
ATOM 4264 C CA . GLY A 1 547 ? 13.675 -14.464 -5.326 1.00 96.94 547 GLY A CA 1
ATOM 4265 C C . GLY A 1 547 ? 14.653 -15.650 -5.313 1.00 96.94 547 GLY A C 1
ATOM 4266 O O . GLY A 1 547 ? 14.298 -16.819 -5.420 1.00 96.94 547 GLY A O 1
ATOM 4267 N N . SER A 1 548 ? 15.939 -15.352 -5.147 1.00 95.56 548 SER A N 1
ATOM 4268 C CA . SER A 1 548 ? 17.016 -16.356 -5.150 1.00 95.56 548 SER A CA 1
ATOM 4269 C C . SER A 1 548 ? 17.265 -17.039 -3.799 1.00 95.56 548 SER A C 1
ATOM 4271 O O . SER A 1 548 ? 18.010 -18.019 -3.742 1.00 95.56 548 SER A O 1
ATOM 4273 N N . ASN A 1 549 ? 16.679 -16.526 -2.711 1.00 93.19 549 ASN A N 1
ATOM 4274 C CA . ASN A 1 549 ? 16.925 -16.991 -1.338 1.00 93.19 549 ASN A CA 1
ATOM 4275 C C . ASN A 1 549 ? 15.683 -17.599 -0.664 1.00 93.19 549 ASN A C 1
ATOM 4277 O O . ASN A 1 549 ? 15.751 -17.967 0.515 1.00 93.19 549 ASN A O 1
ATOM 4281 N N . GLY A 1 550 ? 14.557 -17.661 -1.373 1.00 97.25 550 GLY A N 1
ATOM 4282 C CA . GLY A 1 550 ? 13.302 -18.186 -0.863 1.00 97.25 550 GLY A CA 1
ATOM 4283 C C . GLY A 1 550 ? 12.890 -19.516 -1.481 1.00 97.25 550 GLY A C 1
ATOM 4284 O O . GLY A 1 550 ? 13.638 -20.151 -2.227 1.00 97.25 550 GLY A O 1
ATOM 4285 N N . ILE A 1 551 ? 11.688 -19.941 -1.115 1.00 96.81 551 ILE A N 1
ATOM 4286 C CA . ILE A 1 551 ? 10.983 -21.116 -1.627 1.00 96.81 551 ILE A CA 1
ATOM 4287 C C . ILE A 1 551 ? 9.555 -20.732 -2.002 1.00 96.81 551 ILE A C 1
ATOM 4289 O O . ILE A 1 551 ? 9.035 -19.735 -1.494 1.00 96.81 551 ILE A O 1
ATOM 4293 N N . ALA A 1 552 ? 8.948 -21.521 -2.886 1.00 96.31 552 ALA A N 1
ATOM 4294 C CA . ALA A 1 552 ? 7.540 -21.379 -3.227 1.00 96.31 552 ALA A CA 1
ATOM 4295 C C . ALA A 1 552 ? 6.661 -21.858 -2.058 1.00 96.31 552 ALA A C 1
ATOM 4297 O O . ALA A 1 552 ? 7.107 -22.640 -1.205 1.00 96.31 552 ALA A O 1
ATOM 4298 N N . LEU A 1 553 ? 5.410 -21.413 -2.015 1.00 96.00 553 LEU A N 1
ATOM 4299 C CA . LEU A 1 553 ? 4.480 -21.745 -0.943 1.00 96.00 553 LEU A CA 1
ATOM 4300 C C . LEU A 1 553 ? 4.184 -23.253 -0.904 1.00 96.00 553 LEU A C 1
ATOM 4302 O O . LEU A 1 553 ? 4.210 -23.839 0.180 1.00 96.00 553 LEU A O 1
ATOM 4306 N N . SER A 1 554 ? 4.040 -23.919 -2.057 1.00 94.94 554 SER A N 1
ATOM 4307 C CA . SER A 1 554 ? 3.851 -25.379 -2.122 1.00 94.94 554 SER A CA 1
ATOM 4308 C C . SER A 1 554 ? 5.058 -26.181 -1.632 1.00 94.94 554 SER A C 1
ATOM 4310 O O . SER A 1 554 ? 4.889 -27.254 -1.049 1.00 94.94 554 SER A O 1
ATOM 4312 N N . ASP A 1 555 ? 6.280 -25.674 -1.814 1.00 93.88 555 ASP A N 1
ATOM 4313 C CA . ASP A 1 555 ? 7.491 -26.318 -1.286 1.00 93.88 555 ASP A CA 1
ATOM 4314 C C . ASP A 1 555 ? 7.552 -26.253 0.246 1.00 93.88 555 ASP A C 1
ATOM 4316 O O . ASP A 1 555 ? 8.153 -27.121 0.891 1.00 93.88 555 ASP A O 1
ATOM 4320 N N . TRP A 1 556 ? 6.952 -25.216 0.835 1.00 95.56 556 TRP A N 1
ATOM 4321 C CA . TRP A 1 556 ? 6.853 -25.049 2.280 1.00 95.56 556 TRP A CA 1
ATOM 4322 C C . TRP A 1 556 ? 5.692 -25.850 2.881 1.00 95.56 556 TRP A C 1
ATOM 4324 O O . TRP A 1 556 ? 5.900 -26.594 3.843 1.00 95.56 556 TRP A O 1
ATOM 4334 N N . SER A 1 557 ? 4.486 -25.720 2.318 1.00 92.88 557 SER A N 1
ATOM 4335 C CA . SER A 1 557 ? 3.265 -26.358 2.830 1.00 92.88 557 SER A CA 1
ATOM 4336 C C . SER A 1 557 ? 3.217 -27.860 2.532 1.00 92.88 557 SER A C 1
ATOM 4338 O O . SER A 1 557 ? 2.627 -28.632 3.290 1.00 92.88 557 SER A O 1
ATOM 4340 N N . GLY A 1 558 ? 3.864 -28.295 1.445 1.00 89.88 558 GLY A N 1
ATOM 4341 C CA . GLY A 1 558 ? 3.732 -29.644 0.896 1.00 89.88 558 GLY A CA 1
ATOM 4342 C C . GLY A 1 558 ? 2.408 -29.875 0.160 1.00 89.88 558 GLY A C 1
ATOM 4343 O O . GLY A 1 558 ? 2.095 -31.022 -0.174 1.00 89.88 558 GLY A O 1
ATOM 4344 N N . GLU A 1 559 ? 1.633 -28.815 -0.082 1.00 85.62 559 GLU A N 1
ATOM 4345 C CA . GLU A 1 559 ? 0.345 -28.855 -0.767 1.00 85.62 559 GLU A CA 1
ATOM 4346 C C . GLU A 1 559 ? 0.447 -28.259 -2.168 1.00 85.62 559 GLU A C 1
ATOM 4348 O O . GLU A 1 559 ? 1.056 -27.214 -2.369 1.00 85.62 559 GLU A O 1
ATOM 4353 N N . ILE A 1 560 ? -0.180 -28.920 -3.140 1.00 80.94 560 ILE A N 1
ATOM 4354 C CA . ILE A 1 560 ? -0.343 -28.388 -4.496 1.00 80.94 560 ILE A CA 1
ATOM 4355 C C . ILE A 1 560 ? -1.751 -27.807 -4.576 1.00 80.94 560 ILE A C 1
ATOM 4357 O O . ILE A 1 560 ? -2.729 -28.540 -4.384 1.00 80.94 560 ILE A O 1
ATOM 4361 N N . VAL A 1 561 ? -1.848 -26.510 -4.853 1.00 82.50 561 VAL A N 1
ATOM 4362 C CA . VAL A 1 561 ? -3.126 -25.821 -5.040 1.00 82.50 561 VAL A CA 1
ATOM 4363 C C . VAL A 1 561 ? -3.567 -25.976 -6.492 1.00 82.50 561 VAL A C 1
ATOM 4365 O O . VAL A 1 561 ? -2.758 -25.975 -7.416 1.00 82.50 561 VAL A O 1
ATOM 4368 N N . ASN A 1 562 ? -4.863 -26.212 -6.698 1.00 81.94 562 ASN A N 1
ATOM 4369 C CA . ASN A 1 562 ? -5.422 -26.215 -8.045 1.00 81.94 562 ASN A CA 1
ATOM 4370 C C . ASN A 1 562 ? -5.863 -24.789 -8.382 1.00 81.94 562 ASN A C 1
ATOM 4372 O O . ASN A 1 562 ? -6.602 -24.216 -7.577 1.00 81.94 562 ASN A O 1
ATOM 4376 N N . PRO A 1 563 ? -5.513 -24.264 -9.566 1.00 84.31 563 PRO A N 1
ATOM 4377 C CA . PRO A 1 563 ? -5.929 -22.932 -9.973 1.00 84.31 563 PRO A CA 1
ATOM 4378 C C . PRO A 1 563 ? -7.442 -22.760 -9.925 1.00 84.31 563 PRO A C 1
ATOM 4380 O O . PRO A 1 563 ? -8.203 -23.599 -10.430 1.00 84.31 563 PRO A O 1
ATOM 4383 N N . VAL A 1 564 ? -7.884 -21.656 -9.336 1.00 78.75 564 VAL A N 1
ATOM 4384 C CA . VAL A 1 564 ? -9.280 -21.241 -9.374 1.00 78.75 564 VAL A CA 1
ATOM 4385 C C . VAL A 1 564 ? -9.590 -20.717 -10.782 1.00 78.75 564 VAL A C 1
ATOM 4387 O O . VAL A 1 564 ? -8.811 -19.935 -11.329 1.00 78.75 564 VAL A O 1
ATOM 4390 N N . PRO A 1 565 ? -10.705 -21.132 -11.416 1.00 64.19 565 PRO A N 1
ATOM 4391 C CA . PRO A 1 565 ? -11.056 -20.651 -12.747 1.00 64.19 565 PRO A CA 1
ATOM 4392 C C . PRO A 1 565 ? -11.174 -19.124 -12.787 1.00 64.19 565 PRO A C 1
ATOM 4394 O O . PRO A 1 565 ? -11.811 -18.529 -11.920 1.00 64.19 565 PRO A O 1
ATOM 4397 N N . ALA A 1 566 ? -10.632 -18.510 -13.842 1.00 61.12 566 ALA A N 1
ATOM 4398 C CA . ALA A 1 566 ? -10.727 -17.075 -14.108 1.00 61.12 566 ALA A CA 1
ATOM 4399 C C . ALA A 1 566 ? -12.162 -16.546 -13.912 1.00 61.12 566 ALA A C 1
ATOM 4401 O O . ALA A 1 566 ? -13.130 -17.157 -14.394 1.00 61.12 566 ALA A O 1
ATOM 4402 N N . ALA A 1 567 ? -12.306 -15.395 -13.248 1.00 55.47 567 ALA A N 1
ATOM 4403 C CA . ALA A 1 567 ? -13.602 -14.798 -12.937 1.00 55.47 567 ALA A CA 1
ATOM 4404 C C . ALA A 1 567 ? -14.407 -14.538 -14.229 1.00 55.47 567 ALA A C 1
ATOM 4406 O O . ALA A 1 567 ? -14.037 -13.715 -15.071 1.00 55.47 567 ALA A O 1
ATOM 4407 N N . GLY A 1 568 ? -15.521 -15.264 -14.397 1.00 50.47 568 GLY A N 1
ATOM 4408 C CA . GLY A 1 568 ? -16.370 -15.228 -15.598 1.00 50.47 568 GLY A CA 1
ATOM 4409 C C . GLY A 1 568 ? -16.215 -16.418 -16.555 1.00 50.47 568 GLY A C 1
ATOM 4410 O O . GLY A 1 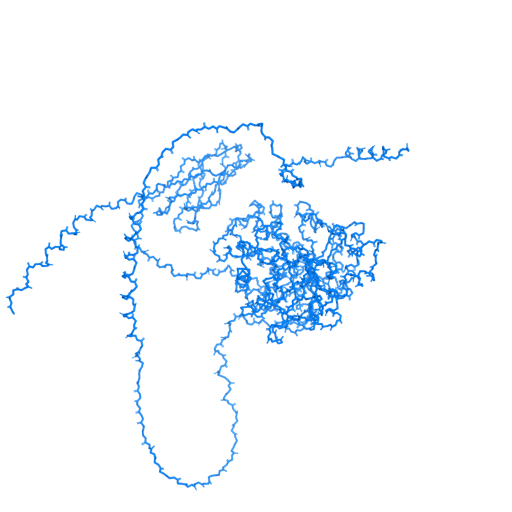568 ? -16.878 -16.442 -17.591 1.00 50.47 568 GLY A O 1
ATOM 4411 N N . SER A 1 569 ? -15.397 -17.418 -16.214 1.00 39.47 569 SER A N 1
ATOM 4412 C CA . SER A 1 569 ? -15.269 -18.684 -16.950 1.00 39.47 569 SER A CA 1
ATOM 4413 C C . SER A 1 569 ? -16.212 -19.780 -16.428 1.00 39.47 569 SER A C 1
ATOM 4415 O O . SER A 1 569 ? -15.814 -20.924 -16.226 1.00 39.47 569 SER A O 1
ATOM 4417 N N . GLU A 1 570 ? -17.501 -19.478 -16.235 1.00 39.00 570 GLU A N 1
ATOM 4418 C CA . GLU A 1 570 ? -18.481 -20.569 -16.186 1.00 39.00 570 GLU A CA 1
ATOM 4419 C C . GLU A 1 570 ? -18.607 -21.157 -17.599 1.00 39.00 570 GLU A C 1
ATOM 4421 O O . GLU A 1 570 ? -19.271 -20.611 -18.482 1.00 39.00 570 GLU A O 1
ATOM 4426 N N . SER A 1 571 ? -17.915 -22.271 -17.833 1.00 33.28 571 SER A N 1
ATOM 4427 C CA . SER A 1 571 ? -18.123 -23.110 -19.005 1.00 33.28 571 SER A CA 1
ATOM 4428 C C . SER A 1 571 ? -19.542 -23.681 -18.969 1.00 33.28 571 SER A C 1
ATOM 4430 O O . SER A 1 571 ? -19.914 -24.350 -18.006 1.00 33.28 571 SER A O 1
ATOM 4432 N N . GLU A 1 572 ? -20.294 -23.517 -20.056 1.00 39.31 572 GLU A N 1
ATOM 4433 C CA . GLU A 1 572 ? -21.592 -24.169 -20.311 1.00 39.31 572 GLU A CA 1
ATOM 4434 C C . GLU A 1 572 ? -21.523 -25.719 -20.372 1.00 39.31 572 GLU A C 1
ATOM 4436 O O . GLU A 1 572 ? -22.528 -26.380 -20.629 1.00 39.31 572 GLU A O 1
ATOM 4441 N N . ASP A 1 573 ? -20.372 -26.328 -20.081 1.00 35.94 573 ASP A N 1
ATOM 4442 C CA . ASP A 1 573 ? -20.133 -27.769 -20.150 1.00 35.94 573 ASP A CA 1
ATOM 4443 C C . ASP A 1 573 ? -20.147 -28.432 -18.760 1.00 35.94 573 ASP A C 1
ATOM 4445 O O . ASP A 1 573 ? -19.201 -29.088 -18.335 1.00 35.94 573 ASP A O 1
ATOM 4449 N N . ALA A 1 574 ? -21.263 -28.299 -18.042 1.00 34.88 574 ALA A N 1
ATOM 4450 C CA . ALA A 1 574 ? -21.569 -29.147 -16.884 1.00 34.88 574 ALA A CA 1
ATOM 4451 C C . ALA A 1 574 ? -23.056 -29.536 -16.825 1.00 34.88 574 ALA A C 1
ATOM 4453 O O . ALA A 1 574 ? -23.672 -29.565 -15.765 1.00 34.88 574 ALA A O 1
ATOM 4454 N N . VAL A 1 575 ? -23.662 -29.864 -17.974 1.00 36.66 575 VAL A N 1
ATOM 4455 C CA . VAL A 1 575 ? -24.976 -30.537 -18.021 1.00 36.66 575 VAL A CA 1
ATOM 4456 C C . VAL A 1 575 ? -24.981 -31.664 -19.057 1.00 36.66 575 VAL A C 1
ATOM 4458 O O . VAL A 1 575 ? -25.832 -31.700 -19.933 1.00 36.66 575 VAL A O 1
ATOM 4461 N N . THR A 1 576 ? -24.049 -32.619 -18.987 1.00 33.62 576 THR A N 1
ATOM 4462 C CA . THR A 1 576 ? -24.219 -33.922 -19.669 1.00 33.62 576 THR A CA 1
ATOM 4463 C C . THR A 1 576 ? -23.510 -35.083 -18.963 1.00 33.62 576 THR A C 1
ATOM 4465 O O . THR A 1 576 ? -22.899 -35.913 -19.614 1.00 33.62 576 THR A O 1
ATOM 4468 N N . GLU A 1 577 ? -23.635 -35.234 -17.640 1.00 37.00 577 GLU A N 1
ATOM 4469 C CA . GLU A 1 577 ? -23.312 -36.536 -17.020 1.00 37.00 577 GLU A CA 1
ATOM 4470 C C . GLU A 1 577 ? -24.054 -36.787 -15.696 1.00 37.00 577 GLU A C 1
ATOM 4472 O O . GLU A 1 577 ? -23.481 -37.021 -14.642 1.00 37.00 577 GLU A O 1
ATOM 4477 N N . ALA A 1 578 ? -25.387 -36.752 -15.746 1.00 33.00 578 ALA A N 1
ATOM 4478 C CA . ALA A 1 578 ? -26.231 -37.271 -14.667 1.00 33.00 578 ALA A CA 1
ATOM 4479 C C . ALA A 1 578 ? -27.538 -37.851 -15.228 1.00 33.00 578 ALA A C 1
ATOM 4481 O O . ALA A 1 578 ? -28.634 -37.378 -14.944 1.00 33.00 578 ALA A O 1
ATOM 4482 N N . ALA A 1 579 ? -27.430 -38.869 -16.085 1.00 33.91 579 ALA A N 1
ATOM 4483 C CA . ALA A 1 579 ? -28.582 -39.662 -16.515 1.00 33.91 579 ALA A CA 1
ATOM 4484 C C . ALA A 1 579 ? -28.172 -41.098 -16.877 1.00 33.91 579 ALA A C 1
ATOM 4486 O O . ALA A 1 579 ? -28.348 -41.535 -18.011 1.00 33.91 579 ALA A O 1
ATOM 4487 N N . ALA A 1 580 ? -27.620 -41.847 -15.918 1.00 33.91 580 ALA A N 1
ATOM 4488 C CA . ALA A 1 580 ? -27.507 -43.303 -16.026 1.00 33.91 580 ALA A CA 1
ATOM 4489 C C . ALA A 1 580 ? -27.356 -43.977 -14.648 1.00 33.91 580 ALA A C 1
ATOM 4491 O O . ALA A 1 580 ? -26.254 -44.252 -14.189 1.00 33.91 580 ALA A O 1
ATOM 4492 N N . SER A 1 581 ? -28.496 -44.232 -14.006 1.00 30.41 581 SER A N 1
ATOM 4493 C CA . SER A 1 581 ? -28.815 -45.226 -12.955 1.00 30.41 581 SER A CA 1
ATOM 4494 C C . SER A 1 581 ? -29.820 -44.542 -12.024 1.00 30.41 581 SER A C 1
ATOM 4496 O O . SER A 1 581 ? -29.605 -43.420 -11.603 1.00 30.41 581 SER A O 1
ATOM 4498 N N . GLU A 1 582 ? -31.027 -45.041 -11.806 1.00 33.03 582 GLU A N 1
ATOM 4499 C CA . GLU A 1 582 ? -31.374 -46.394 -11.408 1.00 33.03 582 GLU A CA 1
ATOM 4500 C C . GLU A 1 582 ? -32.693 -46.837 -12.057 1.00 33.03 582 GLU A C 1
ATOM 4502 O O . GLU A 1 582 ? -33.654 -46.076 -12.171 1.00 33.03 582 GLU A O 1
ATOM 4507 N N . ALA A 1 583 ? -32.747 -48.107 -12.449 1.00 29.17 583 ALA A N 1
ATOM 4508 C CA . ALA A 1 583 ? -33.986 -48.815 -12.724 1.00 29.17 583 ALA A CA 1
ATOM 4509 C C . ALA A 1 583 ? -34.226 -49.808 -11.582 1.00 29.17 583 ALA A C 1
ATOM 4511 O O . ALA A 1 583 ? -33.405 -50.700 -11.369 1.00 29.17 583 ALA A O 1
ATOM 4512 N N . ALA A 1 584 ? -35.361 -49.690 -10.893 1.00 31.36 584 ALA A N 1
ATOM 4513 C CA . ALA A 1 584 ? -35.969 -50.790 -10.153 1.00 31.36 584 ALA A CA 1
ATOM 4514 C C . ALA A 1 584 ? -37.498 -50.620 -10.108 1.00 31.36 584 ALA A C 1
ATOM 4516 O O . ALA A 1 584 ? -38.026 -49.562 -9.775 1.00 31.36 584 ALA A O 1
ATOM 4517 N N . GLU A 1 585 ? -38.177 -51.692 -10.512 1.00 31.44 585 GLU A N 1
ATOM 4518 C CA . GLU A 1 585 ? -39.625 -51.891 -10.611 1.00 31.44 585 GLU A CA 1
ATOM 4519 C C . GLU A 1 585 ? -40.375 -51.672 -9.287 1.00 31.44 585 GLU A C 1
ATOM 4521 O O . GLU A 1 585 ? -39.845 -52.009 -8.237 1.00 31.44 585 GLU A O 1
ATOM 4526 N N . VAL A 1 586 ? -41.658 -51.279 -9.351 1.00 28.30 586 VAL A N 1
ATOM 4527 C CA . VAL A 1 586 ? -42.788 -52.123 -8.900 1.00 28.30 586 VAL A CA 1
ATOM 4528 C C . VAL A 1 586 ? -44.095 -51.679 -9.584 1.00 28.30 586 VAL A C 1
ATOM 4530 O O . VAL A 1 586 ? -44.433 -50.508 -9.716 1.00 28.30 586 VAL A O 1
ATOM 4533 N N . THR A 1 587 ? -44.810 -52.707 -10.021 1.00 30.47 587 THR A N 1
ATOM 4534 C CA . THR A 1 587 ? -46.084 -52.840 -10.730 1.00 30.47 587 THR A CA 1
ATOM 4535 C C . THR A 1 587 ? -47.340 -52.314 -10.013 1.00 30.47 587 THR A C 1
ATOM 4537 O O . THR A 1 587 ? -47.441 -52.452 -8.797 1.00 30.47 587 THR A O 1
ATOM 4540 N N . GLY A 1 588 ? -48.384 -51.943 -10.779 1.00 28.48 588 GLY A N 1
ATOM 4541 C CA . GLY A 1 588 ? -49.781 -52.212 -10.371 1.00 28.48 588 GLY A CA 1
ATOM 4542 C C . GLY A 1 588 ? -50.853 -51.149 -10.669 1.00 28.48 588 GLY A C 1
ATOM 4543 O O . GLY A 1 588 ? -51.223 -50.377 -9.797 1.00 28.48 588 GLY A O 1
ATOM 4544 N N . VAL A 1 589 ? -51.412 -51.190 -11.881 1.00 28.59 589 VAL A N 1
ATOM 4545 C CA . VAL A 1 589 ? -52.674 -50.567 -12.380 1.00 28.59 589 VAL A CA 1
ATOM 4546 C C . VAL A 1 589 ? -53.873 -51.294 -11.685 1.00 28.59 589 VAL A C 1
ATOM 4548 O O . VAL A 1 589 ? -53.664 -52.467 -11.359 1.00 28.59 589 VAL A O 1
ATOM 4551 N N . PRO A 1 590 ? -55.112 -50.745 -11.467 1.00 44.22 590 PRO A N 1
ATOM 4552 C CA . PRO A 1 590 ? -55.926 -50.199 -12.562 1.00 44.22 590 PRO A CA 1
ATOM 4553 C C . PRO A 1 590 ? -57.025 -49.119 -12.332 1.00 44.22 590 PRO A C 1
ATOM 4555 O O . PRO A 1 590 ? -57.740 -49.109 -11.342 1.00 44.22 590 PRO A O 1
ATOM 4558 N N . VAL A 1 591 ? -57.198 -48.299 -13.390 1.00 30.11 591 VAL A N 1
ATOM 4559 C CA . VAL A 1 591 ? -58.442 -47.995 -14.158 1.00 30.11 591 VAL A CA 1
ATOM 4560 C C . VAL A 1 591 ? -59.639 -47.331 -13.448 1.00 30.11 591 VAL A C 1
ATOM 4562 O O . VAL A 1 591 ? -60.283 -47.955 -12.615 1.00 30.11 591 VAL A O 1
ATOM 4565 N N . ALA A 1 592 ? -60.071 -46.158 -13.950 1.00 29.56 592 ALA A N 1
ATOM 4566 C CA . ALA A 1 592 ? -61.328 -46.007 -14.722 1.00 29.56 592 ALA A CA 1
ATOM 4567 C C . ALA A 1 592 ? -61.667 -44.549 -15.113 1.00 29.56 592 ALA A C 1
ATOM 4569 O O . ALA A 1 592 ? -61.806 -43.704 -14.239 1.00 29.56 592 ALA A O 1
ATOM 4570 N N . GLY A 1 593 ? -61.932 -44.353 -16.419 1.00 26.72 593 GLY A N 1
ATOM 4571 C CA . GLY A 1 593 ? -62.864 -43.373 -17.019 1.00 26.72 593 GLY A CA 1
ATOM 4572 C C . GLY A 1 593 ? -62.452 -41.893 -17.006 1.00 26.72 593 GLY A C 1
ATOM 4573 O O . GLY A 1 593 ? -62.073 -41.363 -15.977 1.00 26.72 593 GLY A O 1
ATOM 4574 N N . GLY A 1 594 ? -62.540 -41.120 -18.085 1.00 26.16 594 GLY A N 1
ATOM 4575 C CA . GLY A 1 594 ? -63.107 -41.322 -19.417 1.00 26.16 594 GLY A CA 1
ATOM 4576 C C . GLY A 1 594 ? -63.475 -39.941 -19.980 1.00 26.16 594 GLY A C 1
ATOM 4577 O O . GLY A 1 594 ? -64.083 -39.167 -19.248 1.00 26.16 594 GLY A O 1
ATOM 4578 N N . ASP A 1 595 ? -63.099 -39.701 -21.245 1.00 28.33 595 ASP A N 1
ATOM 4579 C CA . ASP A 1 595 ? -63.499 -38.611 -22.167 1.00 28.33 595 ASP A CA 1
ATOM 4580 C C . ASP A 1 595 ? -63.151 -37.165 -21.740 1.00 28.33 595 ASP A C 1
ATOM 4582 O O . ASP A 1 595 ? -63.293 -36.798 -20.584 1.00 28.33 595 ASP A O 1
ATOM 4586 N N . SER A 1 596 ? -62.692 -36.214 -22.558 1.00 31.34 596 SER A N 1
ATOM 4587 C CA . SER A 1 596 ? -62.441 -35.980 -23.995 1.00 31.34 596 SER A CA 1
ATOM 4588 C C . SER A 1 596 ? -61.644 -34.645 -24.001 1.00 31.34 596 SER A C 1
ATOM 4590 O O . SER A 1 596 ? -61.928 -33.784 -23.175 1.00 31.34 596 SER A O 1
ATOM 4592 N N . ASP A 1 597 ? -60.561 -34.386 -24.732 1.00 31.12 597 ASP A N 1
ATOM 4593 C CA . ASP A 1 597 ? -60.449 -34.234 -26.180 1.00 31.12 597 ASP A CA 1
ATOM 4594 C C . ASP A 1 597 ? -58.962 -34.162 -26.562 1.00 31.12 597 ASP A C 1
ATOM 4596 O O . ASP A 1 597 ? -58.149 -33.522 -25.889 1.00 31.12 597 ASP A O 1
ATOM 4600 N N . GLY A 1 598 ? -58.622 -34.800 -27.680 1.00 27.48 598 GLY A N 1
ATOM 4601 C CA . GLY A 1 598 ? -57.315 -34.733 -28.316 1.00 27.48 598 GLY A CA 1
ATOM 4602 C C . GLY A 1 598 ? -57.366 -34.034 -29.675 1.00 27.48 598 GLY A C 1
ATOM 4603 O O . GLY A 1 598 ? -58.334 -34.162 -30.419 1.00 27.48 598 GLY A O 1
ATOM 4604 N N . SER A 1 599 ? -56.281 -33.325 -29.986 1.00 30.38 599 SER A N 1
ATOM 4605 C CA . SER A 1 599 ? -55.590 -33.137 -31.282 1.00 30.38 599 SER A CA 1
ATOM 4606 C C . SER A 1 599 ? -55.000 -31.717 -31.312 1.00 30.38 599 SER A C 1
ATOM 4608 O O . SER A 1 599 ? -55.672 -30.754 -30.982 1.00 30.38 599 SER A O 1
ATOM 4610 N N . GLY A 1 600 ? -53.735 -31.470 -31.632 1.00 25.78 600 GLY A N 1
ATOM 4611 C CA . GLY A 1 600 ? -52.749 -32.312 -32.286 1.00 25.78 600 GLY A CA 1
ATOM 4612 C C . GLY A 1 600 ? -52.163 -31.570 -33.486 1.00 25.78 600 GLY A C 1
ATOM 4613 O O . GLY A 1 600 ? -52.801 -31.492 -34.529 1.00 25.78 600 GLY A O 1
ATOM 4614 N N . SER A 1 601 ? -50.901 -31.160 -33.329 1.00 25.70 601 SER A N 1
ATOM 4615 C CA . SER A 1 601 ? -49.864 -30.968 -34.359 1.00 25.70 601 SER A CA 1
ATOM 4616 C C . SER A 1 601 ? -49.722 -29.629 -35.109 1.00 25.70 601 SER A C 1
ATOM 4618 O O . SER A 1 601 ? -50.678 -29.062 -35.623 1.00 25.70 601 SER A O 1
ATOM 4620 N N . GLY A 1 602 ? -48.446 -29.233 -35.260 1.00 24.42 602 GLY A N 1
ATOM 4621 C CA . GLY A 1 602 ? -47.909 -28.557 -36.451 1.00 24.42 602 GLY A CA 1
ATOM 4622 C C . GLY A 1 602 ? -47.594 -27.071 -36.274 1.00 24.42 602 GLY A C 1
ATOM 4623 O O . GLY A 1 602 ? -48.440 -26.238 -36.548 1.00 24.42 602 GLY A O 1
ATOM 4624 N N . SER A 1 603 ? -46.438 -26.697 -35.719 1.00 25.81 603 SER A N 1
ATOM 4625 C CA . SER A 1 603 ? -45.153 -26.468 -36.418 1.00 25.81 603 SER A CA 1
ATOM 4626 C C . SER A 1 603 ? -45.011 -25.110 -37.107 1.00 25.81 603 SER A C 1
ATOM 4628 O O . SER A 1 603 ? -45.939 -24.627 -37.749 1.00 25.81 603 SER A O 1
ATOM 4630 N N . SER A 1 604 ? -43.762 -24.634 -37.110 1.00 27.16 604 SER A N 1
ATOM 4631 C CA . SER A 1 604 ? -43.237 -23.406 -37.724 1.00 27.16 604 SER A CA 1
ATOM 4632 C C . SER A 1 604 ? -43.513 -22.159 -36.879 1.00 27.16 604 SER A C 1
ATOM 4634 O O . SER A 1 604 ? -44.557 -22.031 -36.265 1.00 27.16 604 SER A O 1
ATOM 4636 N N . GLY A 1 605 ? -42.611 -21.208 -36.732 1.00 27.98 605 GLY A N 1
ATOM 4637 C CA . GLY A 1 605 ? -41.389 -20.945 -37.460 1.00 27.98 605 GLY A CA 1
ATOM 4638 C C . GLY A 1 605 ? -40.964 -19.528 -37.095 1.00 27.98 605 GLY A C 1
ATOM 4639 O O . GLY A 1 605 ? -41.793 -18.655 -36.847 1.00 27.98 605 GLY A O 1
ATOM 4640 N N . SER A 1 606 ? -39.661 -19.353 -36.998 1.00 32.75 606 SER A N 1
ATOM 4641 C CA . SER A 1 606 ? -38.938 -18.123 -36.720 1.00 32.75 606 SER A CA 1
ATOM 4642 C C . SER A 1 606 ? -39.379 -16.924 -37.573 1.00 32.75 606 SER A C 1
ATOM 4644 O O . SER A 1 606 ? -39.550 -17.026 -38.785 1.00 32.75 606 SER A O 1
ATOM 4646 N N . GLY A 1 607 ? -39.449 -15.755 -36.924 1.00 31.34 607 GLY A N 1
ATOM 4647 C CA . GLY A 1 607 ? -39.353 -14.445 -37.574 1.00 31.34 607 GLY A CA 1
ATOM 4648 C C . GLY A 1 607 ? -40.571 -13.539 -37.412 1.00 31.34 607 GLY A C 1
ATOM 4649 O O . GLY A 1 607 ? -41.486 -13.614 -38.221 1.00 31.34 607 GLY A O 1
ATOM 4650 N N . ALA A 1 608 ? -40.535 -12.618 -36.435 1.00 27.72 608 ALA A N 1
ATOM 4651 C CA . ALA A 1 608 ? -41.221 -11.316 -36.503 1.00 27.72 608 ALA A CA 1
ATOM 4652 C C . ALA A 1 608 ? -40.953 -10.433 -35.262 1.00 27.72 608 ALA A C 1
ATOM 4654 O O . ALA A 1 608 ? -41.853 -10.218 -34.464 1.00 27.72 608 ALA A O 1
ATOM 4655 N N . TRP A 1 609 ? -39.758 -9.846 -35.130 1.00 28.89 609 TRP A N 1
ATOM 4656 C CA . TRP A 1 609 ? -39.571 -8.625 -34.321 1.00 28.89 609 TRP A CA 1
ATOM 4657 C C . TRP A 1 609 ? -38.588 -7.673 -35.010 1.00 28.89 609 TRP A C 1
ATOM 4659 O O . TRP A 1 609 ? -37.543 -7.315 -34.49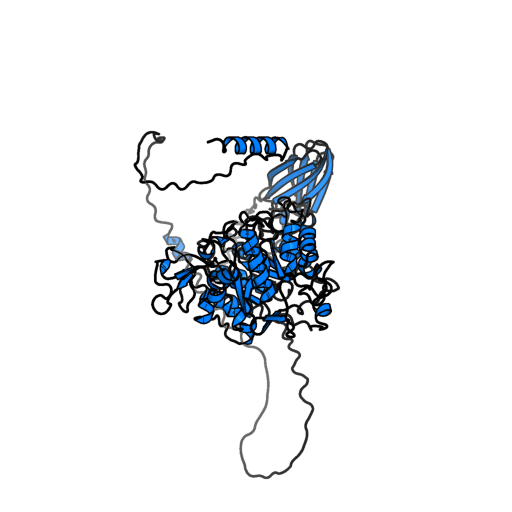0 1.00 28.89 609 TRP A O 1
ATOM 4669 N N . LEU A 1 610 ? -38.924 -7.269 -36.236 1.00 33.41 610 LEU A N 1
ATOM 4670 C CA . LEU A 1 610 ? -38.261 -6.158 -36.917 1.00 33.41 610 LEU A CA 1
ATOM 4671 C C . LEU A 1 610 ? -39.300 -5.395 -37.737 1.00 33.41 610 LEU A C 1
ATOM 4673 O O . LEU A 1 610 ? -39.383 -5.579 -38.948 1.00 33.41 610 LEU A O 1
ATOM 4677 N N . LYS A 1 611 ? -40.162 -4.613 -37.064 1.00 34.97 611 LYS A N 1
ATOM 4678 C CA . LYS A 1 611 ? -41.069 -3.644 -37.717 1.00 34.97 611 LYS A CA 1
ATOM 4679 C C . LYS A 1 611 ? -41.791 -2.667 -36.765 1.00 34.97 611 LYS A C 1
ATOM 4681 O O . LYS A 1 611 ? -42.959 -2.399 -36.988 1.00 34.97 611 LYS A O 1
ATOM 4686 N N . VAL A 1 612 ? -41.135 -2.080 -35.748 1.00 37.16 612 VAL A N 1
ATOM 4687 C CA . VAL A 1 612 ? -41.684 -0.889 -35.028 1.00 37.16 612 VAL A CA 1
ATOM 4688 C C . VAL A 1 612 ? -40.600 0.102 -34.525 1.00 37.16 612 VAL A C 1
ATOM 4690 O O . VAL A 1 612 ? -40.762 0.722 -33.485 1.00 37.16 612 VAL A O 1
ATOM 4693 N N . VAL A 1 613 ? -39.491 0.327 -35.249 1.00 36.78 613 VAL A N 1
ATOM 4694 C CA . VAL A 1 613 ? -38.486 1.368 -34.869 1.00 36.78 613 VAL A CA 1
ATOM 4695 C C . VAL A 1 613 ? -38.252 2.396 -35.987 1.00 36.78 613 VAL A C 1
ATOM 4697 O O . VAL A 1 613 ? -37.138 2.812 -36.262 1.00 36.78 613 VAL A O 1
ATOM 4700 N N . LEU A 1 614 ? -39.318 2.840 -36.662 1.00 34.44 614 LEU A N 1
ATOM 4701 C CA . LEU A 1 614 ? -39.222 3.902 -37.684 1.00 34.44 614 LEU A CA 1
ATOM 4702 C C . LEU A 1 614 ? -40.241 5.044 -37.532 1.00 34.44 614 LEU A C 1
ATOM 4704 O O . LEU A 1 614 ? -40.463 5.796 -38.474 1.00 34.44 614 LEU A O 1
ATOM 4708 N N . VAL A 1 615 ? -40.842 5.226 -36.350 1.00 37.72 615 VAL A N 1
ATOM 4709 C CA . VAL A 1 615 ? -41.838 6.304 -36.134 1.00 37.72 615 VAL A CA 1
ATOM 4710 C C . VAL A 1 615 ? -41.524 7.236 -34.948 1.00 37.72 615 VAL A C 1
ATOM 4712 O O . VAL A 1 615 ? -42.204 8.240 -34.782 1.00 37.72 615 VAL A O 1
ATOM 4715 N N . VAL A 1 616 ? -40.439 7.034 -34.186 1.00 39.06 616 VAL A N 1
ATOM 4716 C CA . VAL A 1 616 ? -40.097 7.940 -33.055 1.00 39.06 616 VAL A CA 1
ATOM 4717 C C . VAL A 1 616 ? -38.857 8.822 -33.298 1.00 39.06 616 VAL A C 1
ATOM 4719 O O . VAL A 1 616 ? -38.690 9.842 -32.638 1.00 39.06 616 VAL A O 1
ATOM 4722 N N . ILE A 1 617 ? -38.058 8.572 -34.343 1.00 38.31 617 ILE A N 1
ATOM 4723 C CA . ILE A 1 617 ? -36.910 9.439 -34.709 1.00 38.31 617 ILE A CA 1
ATOM 4724 C C . ILE A 1 617 ? -37.348 10.687 -35.521 1.00 38.31 617 ILE A C 1
ATOM 4726 O O . ILE A 1 617 ? -36.573 11.608 -35.760 1.00 38.31 617 ILE A O 1
ATOM 4730 N N . GLY A 1 618 ? -38.634 10.793 -35.876 1.00 39.00 618 GLY A N 1
ATOM 4731 C CA . GLY A 1 618 ? -39.193 11.909 -36.654 1.00 39.00 618 GLY A CA 1
ATOM 4732 C C . GLY A 1 618 ? -39.630 13.154 -35.866 1.00 39.00 618 GLY A C 1
ATOM 4733 O O . GLY A 1 618 ? -40.076 14.112 -36.490 1.00 39.00 618 GLY A O 1
ATOM 4734 N N . VAL A 1 619 ? -39.529 13.177 -34.528 1.00 40.47 619 VAL A N 1
ATOM 4735 C CA . VAL A 1 619 ? -40.059 14.292 -33.702 1.00 40.47 619 VAL A CA 1
ATOM 4736 C C . VAL A 1 619 ? -38.976 15.082 -32.945 1.00 40.47 619 VAL A C 1
ATOM 4738 O O . VAL A 1 619 ? -39.230 16.206 -32.522 1.00 40.47 619 VAL A O 1
ATOM 4741 N N . ALA A 1 620 ? -37.728 14.609 -32.869 1.00 39.34 620 ALA A N 1
ATOM 4742 C CA . ALA A 1 620 ? -36.655 15.338 -32.172 1.00 39.34 620 ALA A CA 1
ATOM 4743 C C . ALA A 1 620 ? -35.882 16.352 -33.051 1.00 39.34 620 ALA A C 1
ATOM 4745 O O . ALA A 1 620 ? -35.260 17.275 -32.529 1.00 39.34 620 ALA A O 1
ATOM 4746 N N . ALA A 1 621 ? -35.961 16.258 -34.384 1.00 38.50 621 ALA A N 1
ATOM 4747 C CA . ALA A 1 621 ? -35.191 17.119 -35.296 1.00 38.50 621 ALA A CA 1
ATOM 4748 C C . ALA A 1 621 ? -35.849 18.483 -35.614 1.00 38.50 621 ALA A C 1
ATOM 4750 O O . ALA A 1 621 ? -35.206 19.363 -36.182 1.00 38.50 621 ALA A O 1
ATOM 4751 N N . ALA A 1 622 ? -37.110 18.701 -35.222 1.00 38.59 622 ALA A N 1
ATOM 4752 C CA . ALA A 1 622 ? -37.817 19.969 -35.449 1.00 38.59 622 ALA A CA 1
ATOM 4753 C C . ALA A 1 622 ? -37.715 20.964 -34.269 1.00 38.59 622 ALA A C 1
ATOM 4755 O O . ALA A 1 622 ? -38.019 22.143 -34.437 1.00 38.59 622 ALA A O 1
ATOM 4756 N N . GLY A 1 623 ? -37.254 20.522 -33.089 1.00 42.06 623 GLY A N 1
ATOM 4757 C CA . GLY A 1 623 ? -37.138 21.364 -31.888 1.00 42.06 623 GLY A CA 1
ATOM 4758 C C . GLY A 1 623 ? -35.855 22.203 -31.807 1.00 42.06 623 GLY A C 1
ATOM 4759 O O . GLY A 1 623 ? -35.854 23.280 -31.217 1.00 42.06 623 GLY A O 1
ATOM 4760 N N . VAL A 1 624 ? -34.767 21.762 -32.444 1.00 42.62 624 VAL A N 1
ATOM 4761 C CA . VAL A 1 624 ? -33.437 22.394 -32.307 1.00 42.62 624 VAL A CA 1
ATOM 4762 C C . VAL A 1 624 ? -33.269 23.621 -33.220 1.00 42.62 624 VAL A C 1
ATOM 4764 O O . VAL A 1 624 ? -32.567 24.571 -32.876 1.00 42.62 624 VAL A O 1
ATOM 4767 N N . ILE A 1 625 ? -33.993 23.681 -34.342 1.00 41.62 625 ILE A N 1
ATOM 4768 C CA . ILE A 1 625 ? -33.874 24.775 -35.326 1.00 41.62 625 ILE A CA 1
ATOM 4769 C C . ILE A 1 625 ? -34.619 26.051 -34.878 1.00 41.62 625 ILE A C 1
ATOM 4771 O O . ILE A 1 625 ? -34.240 27.158 -35.258 1.00 41.62 625 ILE A O 1
ATOM 4775 N N . VAL A 1 626 ? -35.623 25.938 -34.000 1.00 39.31 626 VAL A N 1
ATOM 4776 C CA . VAL A 1 626 ? -36.370 27.100 -33.476 1.00 39.31 626 VAL A CA 1
ATOM 4777 C C . VAL A 1 626 ? -35.637 27.777 -32.306 1.00 39.31 626 VAL A C 1
ATOM 4779 O O . VAL A 1 626 ? -35.760 28.988 -32.126 1.00 39.31 626 VAL A O 1
ATOM 4782 N N . PHE A 1 627 ? -34.796 27.049 -31.562 1.00 36.88 627 PHE A N 1
ATOM 4783 C CA . PHE A 1 627 ? -34.058 27.599 -30.415 1.00 36.88 627 PHE A CA 1
ATOM 4784 C C . PHE A 1 627 ? -32.801 28.396 -30.826 1.00 36.88 627 PHE A C 1
ATOM 4786 O O . PHE A 1 627 ? -32.447 29.377 -30.171 1.00 36.88 627 PHE A O 1
ATOM 4793 N N . MET A 1 628 ? -32.164 28.061 -31.958 1.00 38.00 628 MET A N 1
ATOM 4794 C CA . MET A 1 628 ? -30.997 28.804 -32.471 1.00 38.00 628 MET A CA 1
ATOM 4795 C C . MET A 1 628 ? -31.341 30.145 -33.145 1.00 38.00 628 MET A C 1
ATOM 4797 O O . MET A 1 628 ? -30.489 31.030 -33.208 1.00 38.00 628 MET A O 1
ATOM 4801 N N . LEU A 1 629 ? -32.583 30.356 -33.594 1.00 36.09 629 LEU A N 1
ATOM 4802 C CA . LEU A 1 629 ? -32.991 31.608 -34.253 1.00 36.09 629 LEU A CA 1
ATOM 4803 C C . LEU A 1 629 ? -33.374 32.738 -33.277 1.00 36.09 629 LEU A C 1
ATOM 4805 O O . LEU A 1 629 ? -33.487 33.889 -33.698 1.00 36.09 629 LEU A O 1
ATOM 4809 N N . ILE A 1 630 ? -33.515 32.449 -31.977 1.00 38.25 630 ILE A N 1
ATOM 4810 C CA . ILE A 1 630 ? -33.888 33.446 -30.955 1.00 38.25 630 ILE A CA 1
ATOM 4811 C C . ILE A 1 630 ? -32.658 34.086 -30.278 1.00 38.25 630 ILE A C 1
ATOM 4813 O O . ILE A 1 630 ? -32.754 35.209 -29.790 1.00 38.25 630 ILE A O 1
ATOM 4817 N N . LYS A 1 631 ? -31.464 33.473 -30.331 1.00 35.75 631 LYS A N 1
ATOM 4818 C CA . LYS A 1 631 ? -30.241 34.038 -29.714 1.00 35.75 631 LYS A CA 1
ATOM 4819 C C . LYS A 1 631 ? -29.413 34.993 -30.590 1.00 35.75 631 LYS A C 1
ATOM 4821 O O . LYS A 1 631 ? -28.454 35.570 -30.091 1.00 35.75 631 LYS A O 1
ATOM 4826 N N . ILE A 1 632 ? -29.785 35.225 -31.853 1.00 35.97 632 ILE A N 1
ATOM 4827 C CA . ILE A 1 632 ? -29.043 36.123 -32.770 1.00 35.97 632 ILE A CA 1
ATOM 4828 C C . ILE A 1 632 ? -29.570 37.579 -32.750 1.00 35.97 632 ILE A C 1
ATOM 4830 O O . ILE A 1 632 ? -28.998 38.466 -33.377 1.00 35.97 632 ILE A O 1
ATOM 4834 N N . LYS A 1 633 ? -30.619 37.896 -31.980 1.00 34.47 633 LYS A N 1
ATOM 4835 C CA . LYS A 1 633 ? -31.127 39.276 -31.845 1.00 34.47 633 LYS A CA 1
ATOM 4836 C C . LYS A 1 633 ? -31.195 39.714 -30.385 1.00 34.47 633 LYS A C 1
ATOM 4838 O O . LYS A 1 633 ? -32.249 39.636 -29.766 1.00 34.47 633 LYS A O 1
ATOM 4843 N N . GLY A 1 634 ? -30.081 40.208 -29.848 1.00 30.58 634 GLY A N 1
ATOM 4844 C CA . GLY A 1 634 ? -30.073 40.810 -28.515 1.00 30.58 634 GLY A CA 1
ATOM 4845 C C . GLY A 1 634 ? -28.707 41.287 -28.034 1.00 30.58 634 GLY A C 1
ATOM 4846 O O . GLY A 1 634 ? -28.186 40.735 -27.075 1.00 30.58 634 GLY A O 1
ATOM 4847 N N . LEU A 1 635 ? -28.150 42.322 -28.663 1.00 30.22 635 LEU A N 1
ATOM 4848 C CA . LEU A 1 635 ? -27.116 43.174 -28.062 1.00 30.22 635 LEU A CA 1
ATOM 4849 C C . LEU A 1 635 ? -27.418 44.641 -28.405 1.00 30.22 635 LEU A C 1
ATOM 4851 O O . LEU A 1 635 ? -27.672 44.931 -29.577 1.00 30.22 635 LEU A O 1
ATOM 4855 N N . PRO A 1 636 ? -27.368 45.566 -27.432 1.00 34.06 636 PRO A N 1
ATOM 4856 C CA . PRO A 1 636 ? -27.120 46.976 -27.690 1.00 34.06 636 PRO A CA 1
ATOM 4857 C C . PRO A 1 636 ? -25.679 47.378 -27.326 1.00 34.06 636 PRO A C 1
ATOM 4859 O O . PRO A 1 636 ? -25.122 46.937 -26.323 1.00 34.06 636 PRO A O 1
ATOM 4862 N N . GLU A 1 637 ? -25.113 48.238 -28.174 1.00 35.22 637 GLU A N 1
ATOM 4863 C CA . GLU A 1 637 ? -23.802 48.890 -28.071 1.00 35.22 637 GLU A CA 1
ATOM 4864 C C . GLU A 1 637 ? -23.786 50.139 -27.162 1.00 35.22 637 GLU A C 1
ATOM 4866 O O . GLU A 1 637 ? -24.830 50.720 -26.859 1.00 35.22 637 GLU A O 1
ATOM 4871 N N . ASN A 1 638 ? -22.546 50.595 -26.908 1.00 31.50 638 ASN A N 1
ATOM 4872 C CA . ASN A 1 638 ? -22.038 51.894 -26.415 1.00 31.50 638 ASN A CA 1
ATOM 4873 C C . ASN A 1 638 ? -21.525 51.827 -24.967 1.00 31.50 638 ASN A C 1
ATOM 4875 O O . ASN A 1 638 ? -22.258 51.429 -24.075 1.00 31.50 638 ASN A O 1
ATOM 4879 N N . GLY A 1 639 ? -20.299 52.225 -24.613 1.00 27.62 639 GLY A N 1
ATOM 4880 C CA . GLY A 1 639 ? -19.256 53.003 -25.290 1.00 27.62 639 GLY A CA 1
ATOM 4881 C C . GLY A 1 639 ? -18.592 53.955 -24.271 1.00 27.62 639 GLY A C 1
ATOM 4882 O O . GLY A 1 639 ? -19.250 54.362 -23.316 1.00 27.62 639 GLY A O 1
ATOM 4883 N N . SER A 1 640 ? -17.323 54.339 -24.513 1.00 28.62 640 SER A N 1
ATOM 4884 C CA . SER A 1 640 ? -16.412 55.184 -23.686 1.00 28.62 640 SER A CA 1
ATOM 4885 C C . SER A 1 640 ? -15.659 54.423 -22.579 1.00 28.62 640 SER A C 1
ATOM 4887 O O . SER A 1 640 ? -16.255 53.658 -21.840 1.00 28.62 640 SER A O 1
ATOM 4889 N N . GLY A 1 641 ? -14.340 54.515 -22.399 1.00 25.83 641 GLY A N 1
ATOM 4890 C CA . GLY A 1 641 ? -13.329 55.452 -22.888 1.00 25.83 641 GLY A CA 1
ATOM 4891 C C . GLY A 1 641 ? -12.491 55.916 -21.691 1.00 25.83 641 GLY A C 1
ATOM 4892 O O . GLY A 1 641 ? -13.023 56.616 -20.840 1.00 25.83 641 GLY A O 1
ATOM 4893 N N . GLY A 1 642 ? -11.198 55.566 -21.635 1.00 25.42 642 GLY A N 1
ATOM 4894 C CA . GLY A 1 642 ? -10.220 56.275 -20.794 1.00 25.42 642 GLY A CA 1
ATOM 4895 C C . GLY A 1 642 ? -9.217 55.421 -20.008 1.00 25.42 642 GLY A C 1
ATOM 4896 O O . GLY A 1 642 ? -9.572 54.804 -19.017 1.00 25.42 642 GLY A O 1
ATOM 4897 N N . GLY A 1 643 ? -7.939 55.534 -20.390 1.00 26.14 643 GLY A N 1
ATOM 4898 C CA . GLY A 1 643 ? -6.862 55.877 -19.451 1.00 26.14 643 GLY A CA 1
ATOM 4899 C C . GLY A 1 643 ? -6.156 54.751 -18.692 1.00 26.14 643 GLY A C 1
ATOM 4900 O O . GLY A 1 643 ? -6.571 54.360 -17.609 1.00 26.14 643 GLY A O 1
ATOM 4901 N N . SER A 1 644 ? -4.984 54.368 -19.198 1.00 34.78 644 SER A N 1
ATOM 4902 C CA . SER A 1 644 ? -3.904 53.723 -18.448 1.00 34.78 644 SER A CA 1
ATOM 4903 C C . SER A 1 644 ? -3.435 54.589 -17.270 1.00 34.78 644 SER A C 1
ATOM 4905 O O . SER A 1 644 ? -3.030 55.737 -17.481 1.00 34.78 644 SER A O 1
ATOM 4907 N N . LYS A 1 645 ? -3.412 54.027 -16.058 1.00 28.92 645 LYS A N 1
ATOM 4908 C CA . LYS A 1 645 ? -2.585 54.504 -14.941 1.00 28.92 645 LYS A CA 1
ATOM 4909 C C . LYS A 1 645 ? -2.020 53.313 -14.167 1.00 28.92 645 LYS A C 1
ATOM 4911 O O . LYS A 1 645 ? -2.769 52.427 -13.769 1.00 28.92 645 LYS A O 1
ATOM 4916 N N . GLU A 1 646 ? -0.700 53.321 -14.002 1.00 35.69 646 GLU A N 1
ATOM 4917 C CA . GLU A 1 646 ? 0.052 52.483 -13.062 1.00 35.69 646 GLU A CA 1
ATOM 4918 C C . GLU A 1 646 ? -0.454 52.680 -11.622 1.00 35.69 646 GLU A C 1
ATOM 4920 O O . GLU A 1 646 ? -0.887 53.789 -11.286 1.00 35.69 646 GLU A O 1
ATOM 4925 N N . PRO A 1 647 ? -0.390 51.652 -10.757 1.00 34.06 647 PRO A N 1
ATOM 4926 C CA . PRO A 1 647 ? -0.685 51.818 -9.344 1.00 34.06 647 PRO A CA 1
ATOM 4927 C C . PRO A 1 647 ? 0.516 52.382 -8.564 1.00 34.06 647 PRO A C 1
ATOM 4929 O O . PRO A 1 647 ? 1.660 51.965 -8.731 1.00 34.06 647 PRO A O 1
ATOM 4932 N N . ASP A 1 648 ? 0.185 53.349 -7.713 1.00 34.53 648 ASP A N 1
ATOM 4933 C CA . ASP A 1 648 ? 1.009 54.086 -6.751 1.00 34.53 648 ASP A CA 1
ATOM 4934 C C . ASP A 1 648 ? 1.545 53.165 -5.625 1.00 34.53 648 ASP A C 1
ATOM 4936 O O . ASP A 1 648 ? 0.750 52.414 -5.050 1.00 34.53 648 ASP A O 1
ATOM 4940 N N . PRO A 1 649 ? 2.856 53.182 -5.302 1.00 31.78 649 PRO A N 1
ATOM 4941 C CA . PRO A 1 649 ? 3.457 52.278 -4.319 1.00 31.78 649 PRO A CA 1
ATOM 4942 C C . PRO A 1 649 ? 3.256 52.642 -2.832 1.00 31.78 649 PRO A C 1
ATOM 4944 O O . PRO A 1 649 ? 3.729 51.875 -1.998 1.00 31.78 649 PRO A O 1
ATOM 4947 N N . ASP A 1 650 ? 2.554 53.721 -2.457 1.00 37.56 650 ASP A N 1
ATOM 4948 C CA . ASP A 1 650 ? 2.513 54.177 -1.049 1.00 37.56 650 ASP A CA 1
ATOM 4949 C C . ASP A 1 650 ? 1.104 54.480 -0.478 1.00 37.56 650 ASP A C 1
ATOM 4951 O O . ASP A 1 650 ? 0.819 55.589 -0.018 1.00 37.56 650 ASP A O 1
ATOM 4955 N N . ALA A 1 651 ? 0.217 53.477 -0.393 1.00 30.42 651 ALA A N 1
ATOM 4956 C CA . ALA A 1 651 ? -1.022 53.576 0.400 1.00 30.42 651 ALA A CA 1
ATOM 4957 C C . ALA A 1 651 ? -1.163 52.424 1.427 1.00 30.42 651 ALA A C 1
ATOM 4959 O O . ALA A 1 651 ? -1.155 51.257 1.033 1.00 30.42 651 ALA A O 1
ATOM 4960 N N . PRO A 1 652 ? -1.322 52.704 2.741 1.00 26.33 652 PRO A N 1
ATOM 4961 C CA . PRO A 1 652 ? -1.372 51.674 3.776 1.00 26.33 652 PRO A CA 1
ATOM 4962 C C . PRO A 1 652 ? -2.796 51.138 3.990 1.00 26.33 652 PRO A C 1
ATOM 4964 O O . PRO A 1 652 ? -3.736 51.907 4.196 1.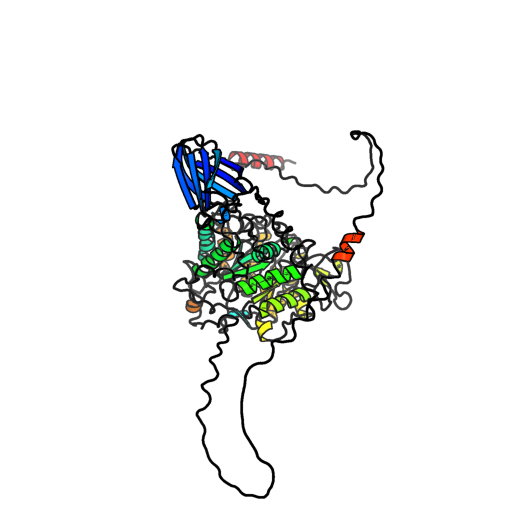00 26.33 652 PRO A O 1
ATOM 4967 N N . VAL A 1 653 ? -2.942 49.811 4.035 1.00 26.50 653 VAL A N 1
ATOM 4968 C CA . VAL A 1 653 ? -4.142 49.126 4.543 1.00 26.50 653 VAL A CA 1
ATOM 4969 C C . VAL A 1 653 ? -3.739 48.225 5.708 1.00 26.50 653 VAL A C 1
ATOM 4971 O O . VAL A 1 653 ? -2.845 47.391 5.601 1.00 26.50 653 VAL A O 1
ATOM 4974 N N . VAL A 1 654 ? -4.399 48.446 6.842 1.00 29.59 654 VAL A N 1
ATOM 4975 C CA . VAL A 1 654 ? -4.251 47.713 8.102 1.00 29.59 654 VAL A CA 1
ATOM 4976 C C . VAL A 1 654 ? -4.892 46.330 7.970 1.00 29.59 654 VAL A C 1
ATOM 4978 O O . VAL A 1 654 ? -6.077 46.242 7.655 1.00 29.59 654 VAL A O 1
ATOM 4981 N N . VAL A 1 655 ? -4.137 45.265 8.261 1.00 28.12 655 VAL A N 1
ATOM 4982 C CA . VAL A 1 655 ? -4.645 43.886 8.370 1.00 28.12 655 VAL A CA 1
ATOM 4983 C C . VAL A 1 655 ? -4.071 43.225 9.627 1.00 28.12 655 VAL A C 1
ATOM 4985 O O . VAL A 1 655 ? -2.858 43.205 9.836 1.00 28.12 655 VAL A O 1
ATOM 4988 N N . ASN A 1 656 ? -4.976 42.713 10.468 1.00 29.41 656 ASN A N 1
ATOM 4989 C CA . ASN A 1 656 ? -4.692 41.859 11.621 1.00 29.41 656 ASN A CA 1
ATOM 4990 C C . ASN A 1 656 ? -4.011 40.562 11.168 1.00 29.41 656 ASN A C 1
ATOM 4992 O O . ASN A 1 656 ? -4.422 39.943 10.191 1.00 29.41 656 ASN A O 1
ATOM 4996 N N . GLY A 1 657 ? -2.957 40.181 11.884 1.00 28.30 657 GLY A N 1
ATOM 4997 C CA . GLY A 1 657 ? -2.021 39.151 11.463 1.00 28.30 657 GLY A CA 1
ATOM 4998 C C . GLY A 1 657 ? -2.552 37.723 11.522 1.00 28.30 657 GLY A C 1
ATOM 4999 O O . GLY A 1 657 ? -3.159 37.333 12.507 1.00 28.30 657 GLY A O 1
ATOM 5000 N N . TYR A 1 658 ? -2.189 36.954 10.497 1.00 24.89 658 TYR A N 1
ATOM 5001 C CA . TYR A 1 658 ? -1.720 35.570 10.568 1.00 24.89 658 TYR A CA 1
ATOM 5002 C C . TYR A 1 658 ? -0.715 35.394 9.415 1.00 24.89 658 TYR A C 1
ATOM 5004 O O . TYR A 1 658 ? -1.028 35.675 8.261 1.00 24.89 658 TYR A O 1
ATOM 5012 N N . LEU A 1 659 ? 0.527 35.015 9.730 1.00 24.95 659 LEU A N 1
ATOM 5013 C CA . LEU A 1 659 ? 1.580 34.752 8.744 1.00 24.95 659 LEU A CA 1
ATOM 5014 C C . LEU A 1 659 ? 1.509 33.281 8.311 1.00 24.95 659 LEU A C 1
ATOM 5016 O O . LEU A 1 659 ? 2.015 32.413 9.015 1.00 24.95 659 LEU A O 1
ATOM 5020 N N . GLN A 1 660 ? 0.946 33.018 7.131 1.00 24.91 660 GLN A N 1
ATOM 5021 C CA . GLN A 1 660 ? 1.330 31.865 6.313 1.00 24.91 660 GLN A CA 1
ATOM 5022 C C . GLN A 1 660 ? 2.680 32.182 5.654 1.00 24.91 660 GLN A C 1
ATOM 5024 O O . GLN A 1 660 ? 2.817 33.192 4.963 1.00 24.91 660 GLN A O 1
ATOM 5029 N N . LYS A 1 661 ? 3.695 31.338 5.866 1.00 26.56 661 LYS A N 1
ATOM 5030 C CA . LYS A 1 661 ? 4.930 31.375 5.071 1.00 26.56 661 LYS A CA 1
ATOM 5031 C C . LYS A 1 661 ? 4.797 30.401 3.907 1.00 26.56 661 LYS A C 1
ATOM 5033 O O . LYS A 1 661 ? 4.792 29.194 4.106 1.00 26.56 661 LYS A O 1
ATOM 5038 N N . SER A 1 662 ? 4.745 30.951 2.700 1.00 25.81 662 SER A N 1
ATOM 5039 C CA . SER A 1 662 ? 5.008 30.245 1.449 1.00 25.81 662 SER A CA 1
ATOM 5040 C C . SER A 1 662 ? 6.476 29.801 1.405 1.00 25.81 662 SER A C 1
ATOM 5042 O O . SER A 1 662 ? 7.368 30.654 1.431 1.00 25.81 662 SER A O 1
ATOM 5044 N N . ASN A 1 663 ? 6.745 28.499 1.316 1.00 27.44 663 ASN A N 1
ATOM 5045 C CA . ASN A 1 663 ? 8.084 27.998 1.009 1.00 27.44 663 ASN A CA 1
ATOM 5046 C C . ASN A 1 663 ? 8.248 27.909 -0.511 1.00 27.44 663 ASN A C 1
ATOM 5048 O O . ASN A 1 663 ? 7.771 26.980 -1.153 1.00 27.44 663 ASN A O 1
ATOM 5052 N N . THR A 1 664 ? 8.950 28.881 -1.085 1.00 27.41 664 THR A N 1
ATOM 5053 C CA . THR A 1 664 ? 9.577 28.741 -2.397 1.00 27.41 664 THR A CA 1
ATOM 5054 C C . THR A 1 664 ? 10.869 27.939 -2.237 1.00 27.41 664 THR A C 1
ATOM 5056 O O . THR A 1 664 ? 11.777 28.317 -1.493 1.00 27.41 664 THR A O 1
ATOM 5059 N N . TYR A 1 665 ? 10.943 26.802 -2.926 1.00 24.47 665 TYR A N 1
ATOM 5060 C CA . TYR A 1 665 ? 12.124 25.947 -2.981 1.00 24.47 665 TYR A CA 1
ATOM 5061 C C . TYR A 1 665 ? 13.293 26.703 -3.630 1.00 24.47 665 TYR A C 1
ATOM 5063 O O . TYR A 1 665 ? 13.243 27.083 -4.798 1.00 24.47 665 TYR A O 1
ATOM 5071 N N . THR A 1 666 ? 14.353 26.940 -2.858 1.00 23.20 666 THR A N 1
ATOM 5072 C CA . THR A 1 666 ? 15.673 27.340 -3.365 1.00 23.20 666 THR A CA 1
ATOM 5073 C C . THR A 1 666 ? 16.649 26.209 -3.036 1.00 23.20 666 THR A C 1
ATOM 5075 O O . THR A 1 666 ? 16.771 25.868 -1.856 1.00 23.20 666 THR A O 1
ATOM 5078 N N . PRO A 1 667 ? 17.355 25.616 -4.018 1.00 26.78 667 PRO A N 1
ATOM 5079 C CA . PRO A 1 667 ? 18.306 24.544 -3.741 1.00 26.78 667 PRO A CA 1
ATOM 5080 C C . PRO A 1 667 ? 19.449 25.079 -2.871 1.00 26.78 667 PRO A C 1
ATOM 5082 O O . PRO A 1 667 ? 20.115 26.051 -3.241 1.00 26.78 667 PRO A O 1
ATOM 5085 N N . ARG A 1 668 ? 19.689 24.467 -1.705 1.00 25.62 668 ARG A N 1
ATOM 5086 C CA . ARG A 1 668 ? 20.900 24.732 -0.910 1.00 25.62 668 ARG A CA 1
ATOM 5087 C C . ARG A 1 668 ? 22.056 23.847 -1.388 1.00 25.62 668 ARG A C 1
ATOM 5089 O O . ARG A 1 668 ? 21.808 22.745 -1.868 1.00 25.62 668 ARG A O 1
ATOM 5096 N N . PRO A 1 669 ? 23.316 24.306 -1.262 1.00 24.97 669 PRO A N 1
ATOM 5097 C CA . PRO A 1 669 ? 24.460 23.612 -1.834 1.00 24.97 669 PRO A CA 1
ATOM 5098 C C . PRO A 1 669 ? 24.772 22.322 -1.076 1.00 24.97 669 PRO A C 1
ATOM 5100 O O . PRO A 1 669 ? 24.726 22.281 0.154 1.00 24.97 669 PRO A O 1
ATOM 5103 N N . VAL A 1 670 ? 25.160 21.307 -1.843 1.00 27.42 670 VAL A N 1
ATOM 5104 C CA . VAL A 1 670 ? 25.702 20.019 -1.404 1.00 27.42 670 VAL A CA 1
ATOM 5105 C C . VAL A 1 670 ? 26.889 20.244 -0.458 1.00 27.42 670 VAL A C 1
ATOM 5107 O O . VAL A 1 670 ? 27.926 20.769 -0.868 1.00 27.42 670 VAL A O 1
ATOM 5110 N N . TYR A 1 671 ? 26.761 19.843 0.809 1.00 28.09 671 TYR A N 1
ATOM 5111 C CA . TYR A 1 671 ? 27.896 19.790 1.731 1.00 28.09 671 TYR A CA 1
ATOM 5112 C C . TYR A 1 671 ? 28.625 18.457 1.553 1.00 28.09 671 TYR A C 1
ATOM 5114 O O . TYR A 1 671 ? 28.158 17.408 1.986 1.00 28.09 671 TYR A O 1
ATOM 5122 N N . SER A 1 672 ? 29.798 18.503 0.919 1.00 34.41 672 SER A N 1
ATOM 5123 C CA . SER A 1 672 ? 30.731 17.378 0.869 1.00 34.41 672 SER A CA 1
ATOM 5124 C C . SER A 1 672 ? 31.215 17.025 2.280 1.00 34.41 672 SER A C 1
ATOM 5126 O O . SER A 1 672 ? 31.738 17.883 2.995 1.00 34.41 672 SER A O 1
ATOM 5128 N N . ASN A 1 673 ? 31.075 15.758 2.660 1.00 40.44 673 ASN A N 1
ATOM 5129 C CA . ASN A 1 673 ? 31.460 15.211 3.958 1.00 40.44 673 ASN A CA 1
ATOM 5130 C C . ASN A 1 673 ? 32.998 15.109 4.076 1.00 40.44 673 ASN A C 1
ATOM 5132 O O . ASN A 1 673 ? 33.587 14.061 3.821 1.00 40.44 673 ASN A O 1
ATOM 5136 N N . THR A 1 674 ? 33.679 16.210 4.410 1.00 49.53 674 THR A N 1
ATOM 5137 C CA . THR A 1 674 ? 35.131 16.221 4.658 1.00 49.53 674 THR A CA 1
ATOM 5138 C C . THR A 1 674 ? 35.444 16.329 6.150 1.00 49.53 674 THR A C 1
ATOM 5140 O O . THR A 1 674 ? 34.709 16.931 6.933 1.00 49.53 674 THR A O 1
ATOM 5143 N N . ALA A 1 675 ? 36.580 15.755 6.561 1.00 41.00 675 ALA A N 1
ATOM 5144 C CA . ALA A 1 675 ? 37.052 15.717 7.950 1.00 41.00 675 ALA A CA 1
ATOM 5145 C C . ALA A 1 675 ? 37.216 17.107 8.610 1.00 41.00 675 ALA A C 1
ATOM 5147 O O . ALA A 1 675 ? 37.270 17.211 9.836 1.00 41.00 675 ALA A O 1
ATOM 5148 N N . GLU A 1 676 ? 37.247 18.186 7.824 1.00 41.72 676 GLU A N 1
ATOM 5149 C CA . GLU A 1 676 ? 37.261 19.564 8.327 1.00 41.72 676 GLU A CA 1
ATOM 5150 C C . GLU A 1 676 ? 35.900 20.005 8.897 1.00 41.72 676 GLU A C 1
ATOM 5152 O O . GLU A 1 676 ? 35.868 20.780 9.856 1.00 41.72 676 GLU A O 1
ATOM 5157 N N . ALA A 1 677 ? 34.785 19.450 8.403 1.00 42.78 677 ALA A N 1
ATOM 5158 C CA . ALA A 1 677 ? 33.442 19.741 8.911 1.00 42.78 677 ALA A CA 1
ATOM 5159 C C . ALA A 1 677 ? 33.221 19.179 10.328 1.00 42.78 677 ALA A C 1
ATOM 5161 O O . ALA A 1 677 ? 32.654 19.868 11.179 1.00 42.78 677 ALA A O 1
ATOM 5162 N N . ARG A 1 678 ? 33.772 17.992 10.637 1.00 54.09 678 ARG A N 1
ATOM 5163 C CA . ARG A 1 678 ? 33.735 17.418 12.000 1.00 54.09 678 ARG A CA 1
ATOM 5164 C C . ARG A 1 678 ? 34.500 18.281 13.003 1.00 54.09 678 ARG A C 1
ATOM 5166 O O . ARG A 1 678 ? 34.012 18.538 14.100 1.00 54.09 678 ARG A O 1
ATOM 5173 N N . LYS A 1 679 ? 35.645 18.833 12.590 1.00 49.31 679 LYS A N 1
ATOM 5174 C CA . LYS A 1 679 ? 36.453 19.735 13.425 1.00 49.31 679 LYS A CA 1
ATOM 5175 C C . LYS A 1 679 ? 35.743 21.060 13.727 1.00 49.31 679 LYS A C 1
ATOM 5177 O O . LYS A 1 679 ? 35.937 21.626 14.800 1.00 49.31 679 LYS A O 1
ATOM 5182 N N . ALA A 1 680 ? 34.909 21.551 12.808 1.00 48.25 680 ALA A N 1
ATOM 5183 C CA . ALA A 1 680 ? 34.110 22.760 13.012 1.00 48.25 680 ALA A CA 1
ATOM 5184 C C . ALA A 1 680 ? 32.915 22.536 13.961 1.00 48.25 680 ALA A C 1
ATOM 5186 O O . ALA A 1 680 ? 32.498 23.470 14.652 1.00 48.25 680 ALA A O 1
ATOM 5187 N N . GLN A 1 681 ? 32.390 21.310 14.022 1.00 44.75 681 GLN A N 1
ATOM 5188 C CA . GLN A 1 681 ? 31.292 20.927 14.910 1.00 44.75 681 GLN A CA 1
ATOM 5189 C C . GLN A 1 681 ? 31.788 20.691 16.349 1.00 44.75 681 GLN A C 1
ATOM 5191 O O . GLN A 1 681 ? 31.236 21.280 17.279 1.00 44.75 681 GLN A O 1
ATOM 5196 N N . GLU A 1 682 ? 32.928 20.013 16.528 1.00 52.16 682 GLU A N 1
ATOM 5197 C CA . GLU A 1 682 ? 33.587 19.856 17.841 1.00 52.16 682 GLU A CA 1
ATOM 5198 C C . GLU A 1 682 ? 34.006 21.205 18.465 1.00 52.16 682 GLU A C 1
ATOM 5200 O O . GLU A 1 682 ? 33.944 21.391 19.684 1.00 52.16 682 GLU A O 1
ATOM 5205 N N . LEU A 1 683 ? 34.394 22.193 17.644 1.00 50.81 683 LEU A N 1
ATOM 5206 C CA . LEU A 1 683 ? 34.740 23.535 18.132 1.00 50.81 683 LEU A CA 1
ATOM 5207 C C . LEU A 1 683 ? 33.511 24.364 18.548 1.00 50.81 683 LEU A C 1
ATOM 5209 O O . LEU A 1 683 ? 33.636 25.278 19.368 1.00 50.81 683 LEU A O 1
ATOM 5213 N N . LYS A 1 684 ? 32.334 24.073 17.978 1.00 50.91 684 LYS A N 1
ATOM 5214 C CA . LYS A 1 684 ? 31.062 24.712 18.350 1.00 50.91 684 LYS A CA 1
ATOM 5215 C C . LYS A 1 684 ? 30.499 24.134 19.645 1.00 50.91 684 LYS A C 1
ATOM 5217 O O . LYS A 1 684 ? 29.956 24.896 20.441 1.00 50.91 684 LYS A O 1
ATOM 5222 N N . GLU A 1 685 ? 30.681 22.841 19.886 1.00 50.25 685 GLU A N 1
ATOM 5223 C CA . GLU A 1 685 ? 30.245 22.190 21.126 1.00 50.25 685 GLU A CA 1
ATOM 5224 C C . GLU A 1 685 ? 31.124 22.581 22.320 1.00 50.25 685 GLU A C 1
ATOM 5226 O O . GLU A 1 685 ? 30.591 22.909 23.379 1.00 50.25 685 GLU A O 1
ATOM 5231 N N . LYS A 1 686 ? 32.443 22.741 22.127 1.00 46.19 686 LYS A N 1
ATOM 5232 C CA . LYS A 1 686 ? 33.340 23.279 23.171 1.00 46.19 686 LYS A CA 1
ATOM 5233 C C . LYS A 1 686 ? 33.052 24.726 23.588 1.00 46.19 686 LYS A C 1
ATOM 5235 O O . LYS A 1 686 ? 33.444 25.121 24.678 1.00 46.19 686 LYS A O 1
ATOM 5240 N N . LYS A 1 687 ? 32.372 25.524 22.755 1.00 46.75 687 LYS A N 1
ATOM 5241 C CA . LYS A 1 687 ? 31.983 26.910 23.089 1.00 46.75 687 LYS A CA 1
ATOM 5242 C C . LYS A 1 687 ? 30.639 27.026 23.816 1.00 46.75 687 LYS A C 1
ATOM 5244 O O . LYS A 1 687 ? 30.293 28.124 24.238 1.00 46.75 687 LYS A O 1
ATOM 5249 N N . LYS A 1 688 ? 29.887 25.930 23.961 1.00 44.19 688 LYS A N 1
ATOM 5250 C CA . LYS A 1 688 ? 28.616 25.892 24.708 1.00 44.19 688 LYS A CA 1
ATOM 5251 C C . LYS A 1 688 ? 28.768 25.403 26.154 1.00 44.19 688 LYS A C 1
ATOM 5253 O O . LYS A 1 688 ? 27.774 25.371 26.870 1.00 44.19 688 LYS A O 1
ATOM 5258 N N . SER A 1 689 ? 29.979 25.039 26.581 1.00 43.88 689 SER A N 1
ATOM 5259 C CA . SER A 1 689 ? 30.245 24.427 27.889 1.00 43.88 689 SER A CA 1
ATOM 5260 C C . SER A 1 689 ? 31.323 25.154 28.707 1.00 43.88 689 SER A C 1
ATOM 5262 O O . SER A 1 689 ? 32.169 24.505 29.320 1.00 43.88 689 SER A O 1
ATOM 5264 N N . GLU A 1 690 ? 31.310 26.484 28.731 1.00 38.41 690 GLU A N 1
ATOM 5265 C CA . GLU A 1 690 ? 31.983 27.261 29.782 1.00 38.41 690 GLU A CA 1
ATOM 5266 C C . GLU A 1 690 ? 30.940 28.181 30.444 1.00 38.41 690 GLU A C 1
ATOM 5268 O O . GLU A 1 690 ? 30.062 28.671 29.730 1.00 38.41 690 GLU A O 1
ATOM 5273 N N . PRO A 1 691 ? 30.966 28.318 31.785 1.00 45.00 691 PRO A N 1
ATOM 5274 C CA . PRO A 1 691 ? 29.855 28.850 32.581 1.00 45.00 691 PRO A CA 1
ATOM 5275 C C . PRO A 1 691 ? 29.533 30.328 32.346 1.00 45.00 691 PRO A C 1
ATOM 5277 O O . PRO A 1 691 ? 30.469 31.118 32.077 1.00 45.00 691 PRO A O 1
#

pLDDT: mean 80.16, std 26.97, range [23.2, 98.94]

Sequence (691 aa):
MRNIISKTSAALITAAILFCMLSVTVLAAPAAKVDNVNPWGNGGQITLQLSGCSGYGSITVTVEFDGTVKSASGWGFDSYKVEGNRVIATCSYSGPNSWGFDGNVGIQVEGSNISGARLISIVGDGSSGSGGGAADYTNAAPPDGPSRAHVDSVEGDDWLTTDGNKIVDMNGTQVWMTGCNWFGYNTGTNLFDGVWNCNLKESLEGIANRGFNILRVPMSAELLLQWKSGNYPAANYNQAYNSELNSMNSLQIFDYVLDLCEEYGMKVMIDIHSANTDAAGHNYPVWYTDRISAAQFEEALVWLADRYKNDDTIVAYDLKNEPHGKASETTHAIWNDSSDAANWKAEATKVAGAILDVNPHALIVVEGIEIYPSDISSNNFTSQDDKDYKTTWWGANLMGVRDYPIDLGSETRNKQLVYSVHDYGPLVYQQPWFDGGFTYDSLYKDAWHDYWLYIVEENIAPVFIGEWGGFMQGDNLKWMEYFRQLIAEQHLNFTFWCYNANSGDTGGLVQDDFKTWDEAKYAFVKEVLWMDDQGRFIGLDHAVPLGSNGIALSDWSGEIVNPVPAAGSESEDAVTEAAASEAAEVTGVPVAGGDSDGSGSGSSGSGAWLKVVLVVIGVAAAGVIVFMLIKIKGLPENGSGGGSKEPDPDAPVVVNGYLQKSNTYTPRPVYSNTAEARKAQELKEKKKSEP